Protein AF-A0AAE0FCS1-F1 (afdb_monomer_lite)

Structure (mmCIF, N/CA/C/O backbone):
data_AF-A0AAE0FCS1-F1
#
_entry.id   AF-A0AAE0FCS1-F1
#
loop_
_atom_site.group_PDB
_atom_site.id
_atom_site.type_symbol
_atom_site.label_atom_id
_atom_site.label_alt_id
_atom_site.label_comp_id
_atom_site.label_asym_id
_atom_site.label_entity_id
_atom_site.label_seq_id
_atom_site.pdbx_PDB_ins_code
_atom_site.Cartn_x
_atom_site.Cartn_y
_atom_site.Cartn_z
_atom_site.occupancy
_atom_site.B_iso_or_equiv
_atom_site.auth_seq_id
_atom_site.auth_comp_id
_atom_site.auth_asym_id
_atom_site.auth_atom_id
_atom_site.pdbx_PDB_model_num
ATOM 1 N N . MET A 1 1 ? 30.543 -9.984 -7.495 1.00 43.84 1 MET A N 1
ATOM 2 C CA . MET A 1 1 ? 30.007 -11.204 -8.148 1.00 43.84 1 MET A CA 1
ATOM 3 C C . MET A 1 1 ? 28.823 -11.833 -7.410 1.00 43.84 1 MET A C 1
ATOM 5 O O . MET A 1 1 ? 27.715 -11.672 -7.892 1.00 43.84 1 MET A O 1
ATOM 9 N N . LEU A 1 2 ? 28.987 -12.487 -6.250 1.00 41.16 2 LEU A N 1
ATOM 10 C CA . LEU A 1 2 ? 27.915 -13.294 -5.613 1.00 41.16 2 LEU A CA 1
ATOM 11 C C . LEU A 1 2 ? 26.568 -12.565 -5.382 1.00 41.16 2 LEU A C 1
ATOM 13 O O . LEU A 1 2 ? 25.503 -13.157 -5.552 1.00 41.16 2 LEU A O 1
ATOM 17 N N . PHE A 1 3 ? 26.593 -11.266 -5.064 1.00 46.19 3 PHE A N 1
ATOM 18 C CA . PHE A 1 3 ? 25.378 -10.446 -4.924 1.00 46.19 3 PHE A CA 1
ATOM 19 C C . PHE A 1 3 ? 24.557 -10.342 -6.227 1.00 46.19 3 PHE A C 1
ATOM 21 O O . PHE A 1 3 ? 23.330 -10.352 -6.178 1.00 46.19 3 PHE A O 1
ATOM 28 N N . TRP A 1 4 ? 25.223 -10.311 -7.385 1.00 54.75 4 TRP A N 1
ATOM 29 C CA . TRP A 1 4 ? 24.582 -10.277 -8.704 1.00 54.75 4 TRP A CA 1
ATOM 30 C C . TRP A 1 4 ? 23.942 -11.623 -9.050 1.00 54.75 4 TRP A C 1
ATOM 32 O O . TRP A 1 4 ? 22.770 -11.676 -9.424 1.00 54.75 4 TRP A O 1
ATOM 42 N N . VAL A 1 5 ? 24.668 -12.721 -8.809 1.00 54.22 5 VAL A N 1
ATOM 43 C CA . VAL A 1 5 ? 24.181 -14.091 -9.042 1.00 54.22 5 VAL A CA 1
ATOM 44 C C . VAL A 1 5 ? 22.865 -14.347 -8.291 1.00 54.22 5 VAL A C 1
ATOM 46 O O . VAL A 1 5 ? 21.923 -14.887 -8.870 1.00 54.22 5 VAL A O 1
ATOM 49 N N . SER A 1 6 ? 22.729 -13.896 -7.037 1.00 49.88 6 SER A N 1
ATOM 50 C CA . SER A 1 6 ? 21.498 -14.129 -6.256 1.00 49.88 6 SER A CA 1
ATOM 51 C C . SER A 1 6 ? 20.261 -13.353 -6.747 1.00 49.88 6 SER A C 1
ATOM 53 O O . SER A 1 6 ? 19.138 -13.805 -6.515 1.00 49.88 6 SER A O 1
ATOM 55 N N . ARG A 1 7 ? 20.438 -12.226 -7.457 1.00 57.53 7 ARG A N 1
ATOM 56 C CA . ARG A 1 7 ? 19.333 -11.457 -8.065 1.00 57.53 7 ARG A CA 1
ATOM 57 C C . ARG A 1 7 ? 18.873 -12.038 -9.404 1.00 57.53 7 ARG A C 1
ATOM 59 O O . ARG A 1 7 ? 17.672 -12.081 -9.658 1.00 57.53 7 ARG A O 1
ATOM 66 N N . ILE A 1 8 ? 19.806 -12.502 -10.234 1.00 55.50 8 ILE A N 1
ATOM 67 C CA . ILE A 1 8 ? 19.512 -13.024 -11.580 1.00 55.50 8 ILE A CA 1
ATOM 68 C C . ILE A 1 8 ? 18.878 -14.428 -11.495 1.00 55.50 8 ILE A C 1
ATOM 70 O O . ILE A 1 8 ? 17.934 -14.744 -12.220 1.00 55.50 8 ILE A O 1
ATOM 74 N N . THR A 1 9 ? 19.332 -15.262 -10.553 1.00 52.94 9 THR A N 1
ATOM 75 C CA . THR A 1 9 ? 19.078 -16.717 -10.558 1.00 52.94 9 THR A CA 1
ATOM 76 C C . THR A 1 9 ? 17.635 -17.192 -10.376 1.00 52.94 9 THR A C 1
ATOM 78 O O . THR A 1 9 ? 17.354 -18.338 -10.714 1.00 52.94 9 THR A O 1
ATOM 81 N N . ARG A 1 10 ? 16.706 -16.389 -9.836 1.00 59.97 10 ARG A N 1
ATOM 82 C CA . ARG A 1 10 ? 15.382 -16.921 -9.439 1.00 59.97 10 ARG A CA 1
ATOM 83 C C . ARG A 1 10 ? 14.278 -16.863 -10.496 1.00 59.97 10 ARG A C 1
ATOM 85 O O . ARG A 1 10 ? 13.330 -17.622 -10.349 1.00 59.97 10 ARG A O 1
ATOM 92 N N . ASN A 1 11 ? 14.359 -15.998 -11.514 1.00 66.06 11 ASN A N 1
ATOM 93 C CA . ASN A 1 11 ? 13.301 -15.872 -12.542 1.00 66.06 11 ASN A CA 1
ATOM 94 C C . ASN A 1 11 ? 13.774 -15.414 -13.945 1.00 66.06 11 ASN A C 1
ATOM 96 O O . ASN A 1 11 ? 12.922 -15.211 -14.813 1.00 66.06 11 ASN A O 1
ATOM 100 N N . TYR A 1 12 ? 15.079 -15.238 -14.193 1.00 76.75 12 TYR A N 1
ATOM 101 C CA . TYR A 1 12 ? 15.590 -15.004 -15.551 1.00 76.75 12 TYR A CA 1
ATOM 102 C C . TYR A 1 12 ? 15.875 -16.336 -16.240 1.00 76.75 12 TYR A C 1
ATOM 104 O O . TYR A 1 12 ? 16.896 -16.970 -16.000 1.00 76.75 12 TYR A O 1
ATOM 112 N N . TRP A 1 13 ? 14.965 -16.755 -17.109 1.00 85.56 13 TRP A N 1
ATOM 113 C CA . TRP A 1 13 ? 15.152 -17.916 -17.971 1.00 85.56 13 TRP A CA 1
ATOM 114 C C . TRP A 1 13 ? 15.774 -17.454 -19.284 1.00 85.56 13 TRP A C 1
ATOM 116 O O . TRP A 1 13 ? 15.213 -16.570 -19.925 1.00 85.56 13 TRP A O 1
ATOM 126 N N . ILE A 1 14 ? 16.927 -18.001 -19.672 1.00 92.12 14 ILE A N 1
ATOM 127 C CA . ILE A 1 14 ? 17.669 -17.535 -20.853 1.00 92.12 14 ILE A CA 1
ATOM 128 C C . ILE A 1 14 ? 17.276 -18.411 -22.060 1.00 92.12 14 ILE A C 1
ATOM 130 O O . ILE A 1 14 ? 17.482 -19.628 -22.012 1.00 92.12 14 ILE A O 1
ATOM 134 N N . PRO A 1 15 ? 16.688 -17.848 -23.134 1.00 93.81 15 PRO A N 1
ATOM 135 C CA . PRO A 1 15 ? 16.467 -18.560 -24.393 1.00 93.81 15 PRO A CA 1
ATOM 136 C C . PRO A 1 15 ? 17.808 -19.043 -24.973 1.00 93.81 15 PRO A C 1
ATOM 138 O O . PRO A 1 15 ? 18.766 -18.267 -24.923 1.00 93.81 15 PRO A O 1
ATOM 141 N N . PRO A 1 16 ? 17.912 -20.256 -25.551 1.00 93.69 16 PRO A N 1
ATOM 142 C CA . PRO A 1 16 ? 19.154 -20.728 -26.164 1.00 93.69 16 PRO A CA 1
ATOM 143 C C . PRO A 1 16 ? 19.701 -19.716 -27.168 1.00 93.69 16 PRO A C 1
ATOM 145 O O . PRO A 1 16 ? 18.946 -19.228 -28.007 1.00 93.69 16 PRO A O 1
ATOM 148 N N . TYR A 1 17 ? 20.998 -19.404 -27.102 1.00 93.81 17 TYR A N 1
ATOM 149 C CA . TYR A 1 17 ? 21.592 -18.390 -27.978 1.00 93.81 17 TYR A CA 1
ATOM 150 C C . TYR A 1 17 ? 21.371 -18.707 -29.463 1.00 93.81 17 TYR A C 1
ATOM 152 O O . TYR A 1 17 ? 20.957 -17.826 -30.203 1.00 93.81 17 TYR A O 1
ATOM 160 N N . SER A 1 18 ? 21.454 -19.980 -29.863 1.00 94.75 18 SER A N 1
ATOM 161 C CA . SER A 1 18 ? 21.112 -20.435 -31.218 1.00 94.75 18 SER A CA 1
ATOM 162 C C . SER A 1 18 ? 19.665 -20.125 -31.635 1.00 94.75 18 SER A C 1
ATOM 164 O O . SER A 1 18 ? 19.427 -19.690 -32.760 1.00 94.75 18 SER A O 1
ATOM 166 N N . ASP A 1 19 ? 18.689 -20.286 -30.736 1.00 95.19 19 ASP A N 1
ATOM 167 C CA . ASP A 1 19 ? 17.288 -19.927 -30.997 1.00 95.19 19 ASP A CA 1
ATOM 168 C C . ASP A 1 19 ? 17.116 -18.403 -31.113 1.00 95.19 19 ASP A C 1
ATOM 170 O O . ASP A 1 19 ? 16.343 -17.919 -31.946 1.00 95.19 19 ASP A O 1
ATOM 174 N N . GLN A 1 20 ? 17.858 -17.635 -30.306 1.00 96.31 20 GLN A N 1
ATOM 175 C CA . GLN A 1 20 ? 17.899 -16.176 -30.412 1.00 96.31 20 GLN A CA 1
ATOM 176 C C . GLN A 1 20 ? 18.546 -15.718 -31.724 1.00 96.31 20 GLN A C 1
ATOM 178 O O . GLN A 1 20 ? 18.023 -14.808 -32.358 1.00 96.31 20 GLN A O 1
ATOM 183 N N . ASP A 1 21 ? 19.638 -16.347 -32.158 1.00 96.88 21 ASP A N 1
ATOM 184 C CA . ASP A 1 21 ? 20.362 -16.018 -33.391 1.00 96.88 21 ASP A CA 1
ATOM 185 C C . ASP A 1 21 ? 19.507 -16.286 -34.631 1.00 96.88 21 ASP A C 1
ATOM 187 O O . ASP A 1 21 ? 19.463 -15.467 -35.552 1.00 96.88 21 ASP A O 1
ATOM 191 N N . VAL A 1 22 ? 18.742 -17.384 -34.631 1.00 96.62 22 VAL A N 1
ATOM 192 C CA . VAL A 1 22 ? 17.739 -17.656 -35.669 1.00 96.62 22 VAL A CA 1
ATOM 193 C C . VAL A 1 22 ? 16.681 -16.549 -35.702 1.00 96.62 22 VAL A C 1
ATOM 195 O O . VAL A 1 22 ? 16.380 -16.036 -36.781 1.00 96.62 22 VAL A O 1
ATOM 198 N N . LEU A 1 23 ? 16.145 -16.129 -34.549 1.00 96.75 23 LEU A N 1
ATOM 199 C CA . LEU A 1 23 ? 15.170 -15.031 -34.481 1.00 96.75 23 LEU A CA 1
ATOM 200 C C . LEU A 1 23 ? 15.768 -13.690 -34.935 1.00 96.75 23 LEU A C 1
ATOM 202 O O . LEU A 1 23 ? 15.132 -12.983 -35.717 1.00 96.75 23 LEU A O 1
ATOM 206 N N . ARG A 1 24 ? 16.992 -13.362 -34.505 1.00 97.12 24 ARG A N 1
ATOM 207 C CA . ARG A 1 24 ? 17.739 -12.159 -34.908 1.00 97.12 24 ARG A CA 1
ATOM 208 C C . ARG A 1 24 ? 17.966 -12.133 -36.418 1.00 97.12 24 ARG A C 1
ATOM 210 O O . ARG A 1 24 ? 17.598 -11.152 -37.060 1.00 97.12 24 ARG A O 1
ATOM 217 N N . SER A 1 25 ? 18.460 -13.233 -36.990 1.00 96.81 25 SER A N 1
ATOM 218 C CA . SER A 1 25 ? 18.687 -13.398 -38.432 1.00 96.81 25 SER A CA 1
ATOM 219 C C . SER A 1 25 ? 17.398 -13.290 -39.251 1.00 96.81 25 SER A C 1
ATOM 221 O O . SER A 1 25 ? 17.378 -12.604 -40.267 1.00 96.81 25 SER A O 1
ATOM 223 N N . VAL A 1 26 ? 16.316 -13.957 -38.833 1.00 96.12 26 VAL A N 1
ATOM 224 C CA . VAL A 1 26 ? 15.062 -14.004 -39.608 1.00 96.12 26 VAL A CA 1
ATOM 225 C C . VAL A 1 26 ? 14.263 -12.702 -39.514 1.00 96.12 26 VAL A C 1
ATOM 227 O O . VAL A 1 26 ? 13.660 -12.269 -40.495 1.00 96.12 26 VAL A O 1
ATOM 230 N N . LEU A 1 27 ? 14.221 -12.078 -38.337 1.00 96.12 27 LEU A N 1
ATOM 231 C CA . LEU A 1 27 ? 13.401 -10.889 -38.086 1.00 96.12 27 LEU A CA 1
ATOM 232 C C . LEU A 1 27 ? 14.194 -9.579 -38.202 1.00 96.12 27 LEU A C 1
ATOM 234 O O . LEU A 1 27 ? 13.600 -8.508 -38.046 1.00 96.12 27 LEU A O 1
ATOM 238 N N . ASN A 1 28 ? 15.491 -9.664 -38.515 1.00 97.12 28 ASN A N 1
ATOM 239 C CA . ASN A 1 28 ? 16.451 -8.562 -38.565 1.00 97.12 28 ASN A CA 1
ATOM 240 C C . ASN A 1 28 ? 16.496 -7.758 -37.251 1.00 97.12 28 ASN A C 1
ATOM 242 O O . ASN A 1 28 ? 16.243 -6.554 -37.252 1.00 97.12 28 ASN A O 1
ATOM 246 N N . LEU A 1 29 ? 16.747 -8.444 -36.128 1.00 97.69 29 LEU A N 1
ATOM 247 C CA . LEU A 1 29 ? 16.840 -7.844 -34.786 1.00 97.69 29 LEU A CA 1
ATOM 248 C C . LEU A 1 29 ? 18.307 -7.650 -34.393 1.00 97.69 29 LEU A C 1
ATOM 250 O O . LEU A 1 29 ? 19.072 -8.613 -34.355 1.00 97.69 29 LEU A O 1
ATOM 254 N N . THR A 1 30 ? 18.674 -6.420 -34.052 1.00 97.56 30 THR A N 1
ATOM 255 C CA . THR A 1 30 ? 20.029 -6.022 -33.660 1.00 97.56 30 THR A CA 1
ATOM 256 C C . THR A 1 30 ? 20.211 -6.036 -32.145 1.00 97.56 30 THR A C 1
ATOM 258 O O . THR A 1 30 ? 21.237 -6.494 -31.651 1.00 97.56 30 THR A O 1
ATOM 261 N N . ASP A 1 31 ? 19.196 -5.635 -31.382 1.00 97.19 31 ASP A N 1
ATOM 262 C CA . ASP A 1 31 ? 19.368 -5.239 -29.978 1.00 97.19 31 ASP A CA 1
ATOM 263 C C . ASP A 1 31 ? 18.685 -6.216 -29.006 1.00 97.19 31 ASP A C 1
ATOM 265 O O . ASP A 1 31 ? 17.778 -6.961 -29.381 1.00 97.19 31 ASP A O 1
ATOM 269 N N . GLU A 1 32 ? 19.082 -6.209 -27.733 1.00 96.56 32 GLU A N 1
ATOM 270 C CA . GLU A 1 32 ? 18.415 -6.954 -26.657 1.00 96.56 32 GLU A CA 1
ATOM 271 C C . GLU A 1 32 ? 17.757 -6.013 -25.644 1.00 96.56 32 GLU A C 1
ATOM 273 O O . GLU A 1 32 ? 18.430 -5.329 -24.886 1.00 96.56 32 GLU A O 1
ATOM 278 N N . MET A 1 33 ? 16.427 -5.952 -25.610 1.00 96.94 33 MET A N 1
ATOM 279 C CA . MET A 1 33 ? 15.693 -4.973 -24.795 1.00 96.94 33 MET A CA 1
ATOM 280 C C . MET A 1 33 ? 15.726 -5.286 -23.293 1.00 96.94 33 MET A C 1
ATOM 282 O O . MET A 1 33 ? 15.512 -4.397 -22.476 1.00 96.94 33 MET A O 1
ATOM 286 N N . LEU A 1 34 ? 15.913 -6.552 -22.917 1.00 94.81 34 LEU A N 1
ATOM 287 C CA . LEU A 1 34 ? 15.826 -7.022 -21.529 1.00 94.81 34 LEU A CA 1
ATOM 288 C C . LEU A 1 34 ? 16.952 -8.017 -21.234 1.00 94.81 34 LEU A C 1
ATOM 290 O O . LEU A 1 34 ? 16.704 -9.162 -20.856 1.00 94.81 34 LEU A O 1
ATOM 294 N N . GLY A 1 35 ? 18.180 -7.554 -21.451 1.00 92.06 35 GLY A N 1
ATOM 295 C CA . GLY A 1 35 ? 19.408 -8.272 -21.137 1.00 92.06 35 GLY A CA 1
ATOM 296 C C . GLY A 1 35 ? 20.053 -7.782 -19.838 1.00 92.06 35 GLY A C 1
ATOM 297 O O . GLY A 1 35 ? 19.622 -6.821 -19.205 1.00 92.06 35 GLY A O 1
ATOM 298 N N . THR A 1 36 ? 21.125 -8.461 -19.464 1.00 90.44 36 THR A N 1
ATOM 299 C CA . THR A 1 36 ? 22.085 -8.116 -18.411 1.00 90.44 36 THR A CA 1
ATOM 300 C C . THR A 1 36 ? 23.481 -8.496 -18.928 1.00 90.44 36 THR A C 1
ATOM 302 O O . THR A 1 36 ? 23.576 -9.340 -19.828 1.00 90.44 36 THR A O 1
ATOM 305 N N . PRO A 1 37 ? 24.575 -7.994 -18.328 1.00 89.12 37 PRO A N 1
ATOM 306 C CA . PRO A 1 37 ? 25.941 -8.368 -18.716 1.00 89.12 37 PRO A CA 1
ATOM 307 C C . PRO A 1 37 ? 26.221 -9.879 -18.642 1.00 89.12 37 PRO A C 1
ATOM 309 O O . PRO A 1 37 ? 27.177 -10.362 -19.236 1.00 89.12 37 PRO A O 1
ATOM 312 N N . PHE A 1 38 ? 25.387 -10.626 -17.909 1.00 86.50 38 PHE A N 1
ATOM 313 C CA . PHE A 1 38 ? 25.510 -12.065 -17.676 1.00 86.50 38 PHE A CA 1
ATOM 314 C C . PHE A 1 38 ? 24.488 -12.909 -18.447 1.00 86.50 38 PHE A C 1
ATOM 316 O O . PHE A 1 38 ? 24.373 -14.097 -18.172 1.00 86.50 38 PHE A O 1
ATOM 323 N N . ASN A 1 39 ? 23.682 -12.336 -19.344 1.00 87.94 39 ASN A N 1
ATOM 324 C CA . ASN A 1 39 ? 22.779 -13.137 -20.181 1.00 87.94 39 ASN A CA 1
ATOM 325 C C . ASN A 1 39 ? 22.477 -12.559 -21.567 1.00 87.94 39 ASN A C 1
ATOM 327 O O . ASN A 1 39 ? 21.789 -13.239 -22.328 1.00 87.94 39 ASN A O 1
ATOM 331 N N . MET A 1 40 ? 23.004 -11.377 -21.908 1.00 91.31 40 MET A N 1
ATOM 332 C CA . MET A 1 40 ? 22.934 -10.853 -23.270 1.00 91.31 40 MET A CA 1
ATOM 333 C C . MET A 1 40 ? 23.479 -11.873 -24.277 1.00 91.31 40 MET A C 1
ATOM 335 O O . MET A 1 40 ? 24.449 -12.587 -24.004 1.00 91.31 40 MET A O 1
ATOM 339 N N . ASN A 1 41 ? 22.875 -11.930 -25.458 1.00 92.75 41 ASN A N 1
ATOM 340 C CA . ASN A 1 41 ? 23.479 -12.610 -26.592 1.00 92.75 41 ASN A CA 1
ATOM 341 C C . ASN A 1 41 ? 24.666 -11.778 -27.112 1.00 92.75 41 ASN A C 1
ATOM 343 O O . ASN A 1 41 ? 24.511 -10.592 -27.392 1.00 92.75 41 ASN A O 1
ATOM 347 N N . VAL A 1 42 ? 25.836 -12.400 -27.281 1.00 91.69 42 VAL A N 1
ATOM 348 C CA . VAL A 1 42 ? 27.054 -11.746 -27.805 1.00 91.69 42 VAL A CA 1
ATOM 349 C C . VAL A 1 42 ? 26.903 -11.214 -29.237 1.00 91.69 42 VAL A C 1
ATOM 351 O O . VAL A 1 42 ? 27.640 -10.320 -29.633 1.00 91.69 42 VAL A O 1
ATOM 354 N N . ASN A 1 43 ? 25.919 -11.714 -29.991 1.00 93.75 43 ASN A N 1
ATOM 355 C CA . ASN A 1 43 ? 25.550 -11.229 -31.323 1.00 93.75 43 ASN A CA 1
ATOM 356 C C . ASN A 1 43 ? 24.581 -10.026 -31.282 1.00 93.75 43 ASN A C 1
ATOM 358 O O . ASN A 1 43 ? 24.088 -9.591 -32.325 1.00 93.75 43 ASN A O 1
ATOM 362 N N . ALA A 1 44 ? 24.249 -9.501 -30.097 1.00 95.12 44 ALA A N 1
ATOM 363 C CA . ALA A 1 44 ? 23.489 -8.264 -29.954 1.00 95.12 44 ALA A CA 1
ATOM 364 C C . ALA A 1 44 ? 24.399 -7.042 -30.156 1.00 95.12 44 ALA A C 1
ATOM 366 O O . ALA A 1 44 ? 25.428 -6.916 -29.500 1.00 95.12 44 ALA A O 1
ATOM 367 N N . ALA A 1 45 ? 23.986 -6.099 -31.007 1.00 94.69 45 ALA A N 1
ATOM 368 C CA . ALA A 1 45 ? 24.710 -4.842 -31.215 1.00 94.69 45 ALA A CA 1
ATOM 369 C C . ALA A 1 45 ? 24.677 -3.933 -29.970 1.00 94.69 45 ALA A C 1
ATOM 371 O O . ALA A 1 45 ? 25.616 -3.187 -29.707 1.00 94.69 45 ALA A O 1
ATOM 372 N N . ALA A 1 46 ? 23.588 -4.011 -29.203 1.00 95.12 46 ALA A N 1
ATOM 373 C CA . ALA A 1 46 ? 23.418 -3.364 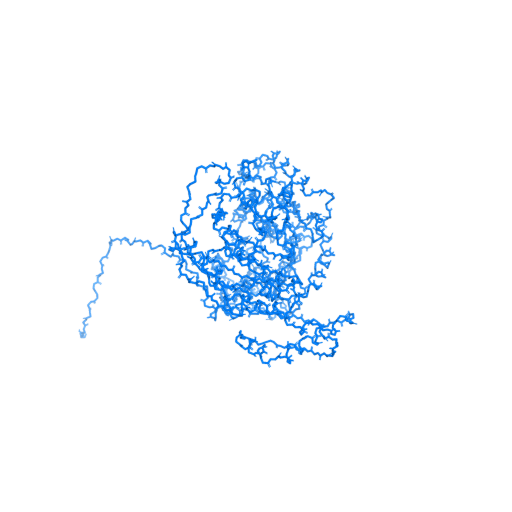-27.911 1.00 95.12 46 ALA A CA 1
ATOM 374 C C . ALA A 1 46 ? 22.467 -4.188 -27.034 1.00 95.12 46 ALA A C 1
ATOM 376 O O . ALA A 1 46 ? 21.603 -4.909 -27.543 1.00 95.12 46 ALA A O 1
ATOM 377 N N . PHE A 1 47 ? 22.567 -4.027 -25.714 1.00 95.19 47 PHE A N 1
ATOM 378 C CA . PHE A 1 47 ? 21.557 -4.512 -24.775 1.00 95.19 47 PHE A CA 1
ATOM 379 C C . PHE A 1 47 ? 21.061 -3.395 -23.856 1.00 95.19 47 PHE A C 1
ATOM 381 O O . PHE A 1 47 ? 21.742 -2.387 -23.644 1.00 95.19 47 PHE A O 1
ATOM 388 N N . PHE A 1 48 ? 19.872 -3.602 -23.299 1.00 95.19 48 PHE A N 1
ATOM 389 C CA . PHE A 1 48 ? 19.200 -2.726 -22.353 1.00 95.19 48 PHE A CA 1
ATOM 390 C C . PHE A 1 48 ? 18.811 -3.509 -21.101 1.00 95.19 48 PHE A C 1
ATOM 392 O O . PHE A 1 48 ? 18.379 -4.661 -21.186 1.00 95.19 48 PHE A O 1
ATOM 399 N N . THR A 1 49 ? 18.926 -2.858 -19.948 1.00 91.94 49 THR A N 1
ATOM 400 C CA . THR A 1 49 ? 18.751 -3.466 -18.621 1.00 91.94 49 THR A CA 1
ATOM 401 C C . THR A 1 49 ? 17.941 -2.566 -17.682 1.00 91.94 49 THR A C 1
ATOM 403 O O . THR A 1 49 ? 18.088 -1.339 -17.699 1.00 91.94 49 THR A O 1
ATOM 406 N N . PRO A 1 50 ? 17.090 -3.135 -16.805 1.00 83.69 50 PRO A N 1
ATOM 407 C CA . PRO A 1 50 ? 16.385 -2.373 -15.779 1.00 83.69 50 PRO A CA 1
ATOM 408 C C . PRO A 1 50 ? 17.277 -1.956 -14.591 1.00 83.69 50 PRO A C 1
ATOM 410 O O . PRO A 1 50 ? 16.756 -1.358 -13.651 1.00 83.69 50 PRO A O 1
ATOM 413 N N . TYR A 1 51 ? 18.575 -2.287 -14.587 1.00 85.12 51 TYR A N 1
ATOM 414 C CA . TYR A 1 51 ? 19.499 -2.023 -13.477 1.00 85.12 51 TYR A CA 1
ATOM 415 C C . TYR A 1 51 ? 20.484 -0.886 -13.826 1.00 85.12 51 TYR A C 1
ATOM 417 O O . TYR A 1 51 ? 21.367 -1.084 -14.660 1.00 85.12 51 TYR A O 1
ATOM 425 N N . PRO A 1 52 ? 20.376 0.312 -13.214 1.00 85.88 52 PRO A N 1
ATOM 426 C CA . PRO A 1 52 ? 21.291 1.432 -13.467 1.00 85.88 52 PRO A CA 1
ATOM 427 C C . PRO A 1 52 ? 22.774 1.117 -13.242 1.00 85.88 52 PRO A C 1
ATOM 429 O O . PRO A 1 52 ? 23.637 1.751 -13.850 1.00 85.88 52 PRO A O 1
ATOM 432 N N . GLU A 1 53 ? 23.071 0.143 -12.384 1.00 84.38 53 GLU A N 1
ATOM 433 C CA . GLU A 1 53 ? 24.422 -0.301 -12.047 1.00 84.38 53 GLU A CA 1
ATOM 434 C C . GLU A 1 53 ? 25.140 -0.984 -13.225 1.00 84.38 53 GLU A C 1
ATOM 436 O O . GLU A 1 53 ? 26.366 -0.930 -13.303 1.00 84.38 53 GLU A O 1
ATOM 441 N N . ASP A 1 54 ? 24.397 -1.563 -14.174 1.00 86.94 54 ASP A N 1
ATOM 442 C CA . ASP A 1 54 ? 24.963 -2.212 -15.363 1.00 86.94 54 ASP A CA 1
ATOM 443 C C . ASP A 1 54 ? 25.548 -1.208 -16.379 1.00 86.94 54 ASP A C 1
ATOM 445 O O . ASP A 1 54 ? 26.227 -1.623 -17.318 1.00 86.94 54 ASP A O 1
ATOM 449 N N . ARG A 1 55 ? 25.339 0.112 -16.210 1.00 88.25 55 ARG A N 1
ATOM 450 C CA . ARG A 1 55 ? 25.824 1.165 -17.134 1.00 88.25 55 ARG A CA 1
ATOM 451 C C . ARG A 1 55 ? 27.312 1.029 -17.478 1.00 88.25 55 ARG A C 1
ATOM 453 O O . ARG A 1 55 ? 27.715 1.371 -18.586 1.00 88.25 55 ARG A O 1
ATOM 460 N N . VAL A 1 56 ? 28.116 0.515 -16.545 1.00 87.12 56 VAL A N 1
ATOM 461 C CA . VAL A 1 56 ? 29.562 0.287 -16.718 1.00 87.12 56 VAL A CA 1
ATOM 462 C C . VAL A 1 56 ? 29.907 -0.698 -17.845 1.00 87.12 56 VAL A C 1
ATOM 464 O O . VAL A 1 56 ? 31.037 -0.696 -18.316 1.00 87.12 56 VAL A O 1
ATOM 467 N N . PHE A 1 57 ? 28.941 -1.494 -18.313 1.00 84.12 57 PHE A N 1
ATOM 468 C CA . PHE A 1 57 ? 29.083 -2.444 -19.422 1.00 84.12 57 PHE A CA 1
ATOM 469 C C . PHE A 1 57 ? 28.587 -1.888 -20.776 1.00 84.12 57 PHE A C 1
ATOM 471 O O . PHE A 1 57 ? 28.331 -2.656 -21.698 1.00 84.12 57 PHE A O 1
ATOM 478 N N . GLY A 1 58 ? 28.410 -0.565 -20.908 1.00 78.25 58 GLY A N 1
ATOM 479 C CA . GLY A 1 58 ? 28.040 0.091 -22.178 1.00 78.25 58 GLY A CA 1
ATOM 480 C C . GLY A 1 58 ? 26.559 -0.022 -22.577 1.00 78.25 58 GLY A C 1
ATOM 481 O O . GLY A 1 58 ? 26.184 0.323 -23.693 1.00 78.25 58 GLY A O 1
ATOM 482 N N . THR A 1 59 ? 25.711 -0.500 -21.670 1.00 81.88 59 THR A N 1
ATOM 483 C CA . THR A 1 59 ? 24.273 -0.734 -21.883 1.00 81.88 59 THR A CA 1
ATOM 484 C C . THR A 1 59 ? 23.407 0.522 -21.757 1.00 81.88 59 THR A C 1
ATOM 486 O O . THR A 1 59 ? 23.702 1.440 -20.983 1.00 81.88 59 THR A O 1
ATOM 489 N N . GLY A 1 60 ? 22.263 0.520 -22.446 1.00 83.94 60 GLY A N 1
ATOM 490 C CA . GLY A 1 60 ? 21.156 1.413 -22.112 1.00 83.94 60 GLY A CA 1
ATOM 491 C C . GLY A 1 60 ? 20.504 0.993 -20.789 1.00 83.94 60 GLY A C 1
ATOM 492 O O . GLY A 1 60 ? 19.940 -0.094 -20.683 1.00 83.94 60 GLY A O 1
ATOM 493 N N . VAL A 1 61 ? 20.557 1.855 -19.775 1.00 84.25 61 VAL A N 1
ATOM 494 C CA . VAL A 1 61 ? 19.965 1.573 -18.456 1.00 84.25 61 VAL A CA 1
ATOM 495 C C . VAL A 1 61 ? 18.558 2.133 -18.299 1.00 84.25 61 VAL A C 1
ATOM 497 O O . VAL A 1 61 ? 18.197 3.104 -18.953 1.00 84.25 61 VAL A O 1
ATOM 500 N N . ASP A 1 62 ? 17.797 1.525 -17.389 1.00 82.94 62 ASP A N 1
ATOM 501 C CA . ASP A 1 62 ? 16.356 1.724 -17.228 1.00 82.94 62 ASP A CA 1
ATOM 502 C C . ASP A 1 62 ? 15.617 1.544 -18.558 1.00 82.94 62 ASP A C 1
ATOM 504 O O . ASP A 1 62 ? 15.083 2.477 -19.161 1.00 82.94 62 ASP A O 1
ATOM 508 N N . THR A 1 63 ? 15.580 0.287 -19.010 1.00 89.44 63 THR A N 1
ATOM 509 C CA . THR A 1 63 ? 14.860 -0.154 -20.209 1.00 89.44 63 THR A CA 1
ATOM 510 C C . THR A 1 63 ? 13.488 0.520 -20.399 1.00 89.44 63 THR A C 1
ATOM 512 O O . THR A 1 63 ? 13.081 0.762 -21.536 1.00 89.44 63 THR A O 1
ATOM 515 N N . TYR A 1 64 ? 12.745 0.786 -19.318 1.00 92.62 64 TYR A N 1
ATOM 516 C CA . TYR A 1 64 ? 11.377 1.307 -19.381 1.00 92.62 64 TYR A CA 1
ATOM 517 C C . TYR A 1 64 ? 11.291 2.841 -19.338 1.00 92.62 64 TYR A C 1
ATOM 519 O O . TYR A 1 64 ? 10.229 3.383 -19.643 1.00 92.62 64 TYR A O 1
ATOM 527 N N . ALA A 1 65 ? 12.377 3.552 -19.024 1.00 87.69 65 ALA A N 1
ATOM 528 C CA . ALA A 1 65 ? 12.444 5.012 -19.136 1.00 87.69 65 ALA A CA 1
ATOM 529 C C . ALA A 1 65 ? 12.623 5.503 -20.586 1.00 87.69 65 ALA A C 1
ATOM 531 O O . ALA A 1 65 ? 12.359 6.669 -20.884 1.00 87.69 65 ALA A O 1
ATOM 532 N N . HIS A 1 66 ? 13.053 4.626 -21.500 1.00 88.88 66 HIS A N 1
ATOM 533 C CA . HIS A 1 66 ? 13.400 4.982 -22.876 1.00 88.88 66 HIS A CA 1
ATOM 534 C C . HIS A 1 66 ? 12.518 4.273 -23.909 1.00 88.88 66 HIS A C 1
ATOM 536 O O . HIS A 1 66 ? 12.211 3.088 -23.789 1.00 88.88 66 HIS A O 1
ATOM 542 N N . TRP A 1 67 ? 12.127 4.989 -24.968 1.00 95.31 67 TRP A N 1
ATOM 543 C CA . TRP A 1 67 ? 11.395 4.394 -26.087 1.00 95.31 67 TRP A CA 1
ATOM 544 C C . TRP A 1 67 ? 12.294 3.460 -26.904 1.00 95.31 67 TRP A C 1
ATOM 546 O O . TRP A 1 67 ? 13.387 3.845 -27.318 1.00 95.31 67 TRP A O 1
ATOM 556 N N . TRP A 1 68 ? 11.812 2.255 -27.203 1.00 96.56 68 TRP A N 1
ATOM 557 C CA . TRP A 1 68 ? 12.545 1.261 -27.992 1.00 96.56 68 TRP A CA 1
ATOM 558 C C . TRP A 1 68 ? 12.419 1.554 -29.493 1.00 96.56 68 TRP A C 1
ATOM 560 O O . TRP A 1 68 ? 11.691 0.873 -30.211 1.00 96.56 68 TRP A O 1
ATOM 570 N N . PHE A 1 69 ? 13.095 2.593 -29.983 1.00 96.50 69 PHE A N 1
ATOM 571 C CA . PHE A 1 69 ? 13.086 2.999 -31.399 1.00 96.50 69 PHE A CA 1
ATOM 572 C C . PHE A 1 69 ? 14.069 2.181 -32.258 1.00 96.50 69 PHE A C 1
ATOM 574 O O . PHE A 1 69 ? 14.886 2.739 -32.985 1.00 96.50 69 PHE A O 1
ATOM 581 N N . THR A 1 70 ? 13.998 0.852 -32.159 1.00 96.81 70 THR A N 1
ATOM 582 C CA . THR A 1 70 ? 15.006 -0.069 -32.711 1.00 96.81 70 THR A CA 1
ATOM 583 C C . THR A 1 70 ? 14.403 -1.404 -33.185 1.00 96.81 70 THR A C 1
ATOM 585 O O . THR A 1 70 ? 13.179 -1.580 -33.212 1.00 96.81 70 THR A O 1
ATOM 588 N N . MET A 1 71 ? 15.262 -2.335 -33.598 1.00 98.00 71 MET A N 1
ATOM 589 C CA . MET A 1 71 ? 14.947 -3.709 -33.979 1.00 98.00 71 MET A CA 1
ATOM 590 C C . MET A 1 71 ? 15.422 -4.656 -32.859 1.00 98.00 71 MET A C 1
ATOM 592 O O . MET A 1 71 ? 16.588 -5.032 -32.815 1.00 98.00 71 MET A O 1
ATOM 596 N N . GLY A 1 72 ? 14.547 -5.008 -31.916 1.00 97.56 72 GLY A N 1
ATOM 597 C CA . GLY A 1 72 ? 14.934 -5.629 -30.642 1.00 97.56 72 GLY A CA 1
ATOM 598 C C . GLY A 1 72 ? 14.348 -7.017 -30.368 1.00 97.56 72 GLY A C 1
ATOM 599 O O . GLY A 1 72 ? 13.239 -7.338 -30.794 1.00 97.56 72 GLY A O 1
ATOM 600 N N . LEU A 1 73 ? 15.062 -7.816 -29.576 1.00 98.00 73 LEU A N 1
ATOM 601 C CA . LEU A 1 73 ? 14.553 -9.018 -28.910 1.00 98.00 73 LEU A CA 1
ATOM 602 C C . LEU A 1 73 ? 14.344 -8.733 -27.414 1.00 98.00 73 LEU A C 1
ATOM 604 O O . LEU A 1 73 ? 15.214 -8.158 -26.767 1.00 98.00 73 LEU A O 1
ATOM 608 N N . ALA A 1 74 ? 13.207 -9.128 -26.846 1.00 97.44 74 ALA A N 1
ATOM 609 C CA . ALA A 1 74 ? 12.875 -8.935 -25.436 1.00 97.44 74 ALA A CA 1
ATOM 610 C C . ALA A 1 74 ? 12.488 -10.266 -24.775 1.00 97.44 74 ALA A C 1
ATOM 612 O O . ALA A 1 74 ? 11.602 -10.973 -25.252 1.00 97.44 74 ALA A O 1
ATOM 613 N N . ASN A 1 75 ? 13.102 -10.581 -23.638 1.00 96.62 75 ASN A N 1
ATOM 614 C CA . ASN A 1 75 ? 12.770 -11.750 -22.826 1.00 96.62 75 ASN A CA 1
ATOM 615 C C . ASN A 1 75 ? 12.560 -11.304 -21.365 1.00 96.62 75 ASN A C 1
ATOM 617 O O . ASN A 1 75 ? 13.518 -11.238 -20.594 1.00 96.62 75 ASN A O 1
ATOM 621 N N . PRO A 1 76 ? 11.336 -10.894 -20.984 1.00 95.38 76 PRO A N 1
ATOM 622 C CA . PRO A 1 76 ? 11.071 -10.353 -19.656 1.00 95.38 76 PRO A CA 1
ATOM 623 C C . PRO A 1 76 ? 11.159 -11.391 -18.542 1.00 95.38 76 PRO A C 1
ATOM 625 O O . PRO A 1 76 ? 11.001 -12.584 -18.764 1.00 95.38 76 PRO A O 1
ATOM 628 N N . ILE A 1 77 ? 11.286 -10.914 -17.302 1.00 92.50 77 ILE A N 1
ATOM 629 C CA . ILE A 1 77 ? 11.081 -11.738 -16.103 1.00 92.50 77 ILE A CA 1
ATOM 630 C C . ILE A 1 77 ? 9.672 -12.349 -16.150 1.00 92.50 77 ILE A C 1
ATOM 632 O O . ILE A 1 77 ? 8.686 -11.618 -16.292 1.00 92.50 77 ILE A O 1
ATOM 636 N N . TYR A 1 78 ? 9.563 -13.668 -15.969 1.00 92.94 78 TYR A N 1
ATOM 637 C CA . TYR A 1 78 ? 8.301 -14.407 -16.102 1.00 92.94 78 TYR A CA 1
ATOM 638 C C . TYR A 1 78 ? 7.353 -14.172 -14.920 1.00 92.94 78 TYR A C 1
ATOM 640 O O . TYR A 1 78 ? 7.189 -14.983 -14.015 1.00 92.94 78 TYR A O 1
ATOM 648 N N . THR A 1 79 ? 6.700 -13.014 -14.959 1.00 92.38 79 THR A N 1
ATOM 649 C CA . THR A 1 79 ? 5.559 -12.628 -14.127 1.00 92.38 79 THR A CA 1
ATOM 650 C C . THR A 1 79 ? 4.552 -11.907 -15.018 1.00 92.38 79 THR A C 1
ATOM 652 O O . THR A 1 79 ? 4.948 -11.126 -15.885 1.00 92.38 79 THR A O 1
ATOM 655 N N . VAL A 1 80 ? 3.251 -12.118 -14.795 1.00 91.25 80 VAL A N 1
ATOM 656 C CA . VAL A 1 80 ? 2.183 -11.493 -15.604 1.00 91.25 80 VAL A CA 1
ATOM 657 C C . VAL A 1 80 ? 2.343 -9.968 -15.673 1.00 91.25 80 VAL A C 1
ATOM 659 O O . VAL A 1 80 ? 2.208 -9.381 -16.743 1.00 91.25 80 VAL A O 1
ATOM 662 N N . ALA A 1 81 ? 2.706 -9.331 -14.554 1.00 91.06 81 ALA A N 1
ATOM 663 C CA . ALA A 1 81 ? 2.913 -7.886 -14.482 1.00 91.06 81 ALA A CA 1
ATOM 664 C C . ALA A 1 81 ? 4.079 -7.394 -15.360 1.00 91.06 81 ALA A C 1
ATOM 666 O O . ALA A 1 81 ? 3.920 -6.403 -16.071 1.00 91.06 81 ALA A O 1
ATOM 667 N N . ARG A 1 82 ? 5.235 -8.078 -15.349 1.00 93.06 82 ARG A N 1
ATOM 668 C CA . ARG A 1 82 ? 6.389 -7.675 -16.173 1.00 93.06 82 ARG A CA 1
ATOM 669 C C . ARG A 1 82 ? 6.175 -7.976 -17.651 1.00 93.06 82 ARG A C 1
ATOM 671 O O . ARG A 1 82 ? 6.487 -7.114 -18.459 1.00 93.06 82 ARG A O 1
ATOM 678 N N . ILE A 1 83 ? 5.572 -9.117 -17.998 1.00 95.88 83 ILE A N 1
ATOM 679 C CA . ILE A 1 83 ? 5.212 -9.430 -19.391 1.00 95.88 83 ILE A CA 1
ATOM 680 C C . ILE A 1 83 ? 4.260 -8.356 -19.939 1.00 95.88 83 ILE A C 1
ATOM 682 O O . ILE A 1 83 ? 4.515 -7.798 -21.003 1.00 95.88 83 ILE A O 1
ATOM 686 N N . LEU A 1 84 ? 3.214 -7.984 -19.190 1.00 94.19 84 LEU A N 1
ATOM 687 C CA . LEU A 1 84 ? 2.294 -6.926 -19.614 1.00 94.19 84 LEU A CA 1
ATOM 688 C C . LEU A 1 84 ? 2.995 -5.562 -19.752 1.00 94.19 84 LEU A C 1
ATOM 690 O O . LEU A 1 84 ? 2.747 -4.857 -20.728 1.00 94.19 84 LEU A O 1
ATOM 694 N N . GLN A 1 85 ? 3.897 -5.207 -18.828 1.00 94.88 85 GLN A N 1
ATOM 695 C CA . GLN A 1 85 ? 4.703 -3.983 -18.922 1.00 94.88 85 GLN A CA 1
ATOM 696 C C . GLN A 1 85 ? 5.557 -3.965 -20.203 1.00 94.88 85 GLN A C 1
ATOM 698 O O . GLN A 1 85 ? 5.544 -2.974 -20.929 1.00 94.88 85 GLN A O 1
ATOM 703 N N . THR A 1 86 ? 6.246 -5.068 -20.517 1.00 96.31 86 THR A N 1
ATOM 704 C CA . THR A 1 86 ? 7.019 -5.256 -21.758 1.00 96.31 86 THR A CA 1
ATOM 705 C C . THR A 1 86 ? 6.161 -5.063 -23.004 1.00 96.31 86 THR A C 1
ATOM 707 O O . THR A 1 86 ? 6.549 -4.307 -23.890 1.00 96.31 86 THR A O 1
ATOM 710 N N . LEU A 1 87 ? 4.985 -5.697 -23.069 1.00 96.75 87 LEU A N 1
ATOM 711 C CA . LEU A 1 87 ? 4.095 -5.600 -24.231 1.00 96.75 87 LEU A CA 1
ATOM 712 C C . LEU A 1 87 ? 3.562 -4.175 -24.427 1.00 96.75 87 LEU A C 1
ATOM 714 O O . LEU A 1 87 ? 3.634 -3.643 -25.533 1.00 96.75 87 LEU A O 1
ATOM 718 N N . VAL A 1 88 ? 3.083 -3.527 -23.359 1.00 94.88 88 VAL A N 1
ATOM 719 C CA . VAL A 1 88 ? 2.593 -2.137 -23.412 1.00 94.88 88 VAL A CA 1
ATOM 720 C C . VAL A 1 88 ? 3.705 -1.180 -23.845 1.00 94.88 88 VAL A C 1
ATOM 722 O O . VAL A 1 88 ? 3.478 -0.318 -24.698 1.00 94.88 88 VAL A O 1
ATOM 725 N N . HIS A 1 89 ? 4.915 -1.345 -23.305 1.00 96.25 89 HIS A N 1
ATOM 726 C CA . HIS A 1 89 ? 6.054 -0.488 -23.633 1.00 96.25 89 HIS A CA 1
ATOM 727 C C . HIS A 1 89 ? 6.535 -0.675 -25.075 1.00 96.25 89 HIS A C 1
ATOM 729 O O . HIS A 1 89 ? 6.773 0.311 -25.773 1.00 96.25 89 HIS A O 1
ATOM 735 N N . ALA A 1 90 ? 6.599 -1.917 -25.561 1.00 97.06 90 ALA A N 1
ATOM 736 C CA . ALA A 1 90 ? 6.943 -2.235 -26.946 1.00 97.06 90 ALA A CA 1
ATOM 737 C C . ALA A 1 90 ? 5.907 -1.687 -27.944 1.00 97.06 90 ALA A C 1
ATOM 739 O O . ALA A 1 90 ? 6.285 -1.039 -28.921 1.00 97.06 90 ALA A O 1
ATOM 740 N N . VAL A 1 91 ? 4.604 -1.883 -27.686 1.00 96.06 91 VAL A N 1
ATOM 741 C CA . VAL A 1 91 ? 3.520 -1.346 -28.535 1.00 96.06 91 VAL A CA 1
ATOM 742 C C . VAL A 1 91 ? 3.567 0.179 -28.569 1.00 96.06 91 VAL A C 1
ATOM 744 O O . VAL A 1 91 ? 3.462 0.775 -29.642 1.00 96.06 91 VAL A O 1
ATOM 747 N N . THR A 1 92 ? 3.761 0.824 -27.417 1.00 93.69 92 THR A N 1
ATOM 748 C CA . THR A 1 92 ? 3.820 2.290 -27.344 1.00 93.69 92 THR A CA 1
ATOM 749 C C . THR A 1 92 ? 5.079 2.826 -28.031 1.00 93.69 92 THR A C 1
ATOM 751 O O . THR A 1 92 ? 4.980 3.760 -28.824 1.00 93.69 92 THR A O 1
ATOM 754 N N . SER A 1 93 ? 6.235 2.181 -27.841 1.00 95.50 93 SER A N 1
ATOM 755 C CA . SER A 1 93 ? 7.479 2.508 -28.556 1.00 95.50 93 SER A CA 1
ATOM 756 C C . SER A 1 93 ? 7.301 2.411 -30.072 1.00 95.50 93 SER A C 1
ATOM 758 O O . SER A 1 93 ? 7.608 3.365 -30.782 1.00 95.50 93 SER A O 1
ATOM 760 N N . ALA A 1 94 ? 6.718 1.318 -30.574 1.00 95.38 94 ALA A N 1
ATOM 761 C CA . ALA A 1 94 ? 6.437 1.146 -31.998 1.00 95.38 94 ALA A CA 1
ATOM 762 C C . ALA A 1 94 ? 5.449 2.203 -32.535 1.00 95.38 94 ALA A C 1
ATOM 764 O O . ALA A 1 94 ? 5.674 2.747 -33.616 1.00 95.38 94 ALA A O 1
ATOM 765 N N . LYS A 1 95 ? 4.395 2.547 -31.776 1.00 92.38 95 LYS A N 1
ATOM 766 C CA . LYS A 1 95 ? 3.445 3.623 -32.129 1.00 92.38 95 LYS A CA 1
ATOM 767 C C . LYS A 1 95 ? 4.103 5.004 -32.188 1.00 92.38 95 LYS A C 1
ATOM 769 O O . LYS A 1 95 ? 3.749 5.799 -33.050 1.00 92.38 95 LYS A O 1
ATOM 774 N N . MET A 1 96 ? 5.047 5.295 -31.295 1.00 91.88 96 MET A N 1
ATOM 775 C CA . MET A 1 96 ? 5.735 6.592 -31.234 1.00 91.88 96 MET A CA 1
ATOM 776 C C . MET A 1 96 ? 6.921 6.699 -32.210 1.00 91.88 96 MET A C 1
ATOM 778 O O . MET A 1 96 ? 7.321 7.807 -32.580 1.00 91.88 96 MET A O 1
ATOM 782 N N . ALA A 1 97 ? 7.478 5.568 -32.648 1.00 94.06 97 ALA A N 1
ATOM 783 C CA . ALA A 1 97 ? 8.657 5.514 -33.501 1.00 94.06 97 ALA A CA 1
ATOM 784 C C . ALA A 1 97 ? 8.420 6.103 -34.900 1.00 94.06 97 ALA A C 1
ATOM 786 O O . ALA A 1 97 ? 7.602 5.622 -35.687 1.00 94.06 97 ALA A O 1
ATOM 787 N N . ARG A 1 98 ? 9.234 7.103 -35.261 1.00 94.06 98 ARG A N 1
ATOM 788 C CA . ARG A 1 98 ? 9.297 7.652 -36.629 1.00 94.06 98 ARG A CA 1
ATOM 789 C C . ARG A 1 98 ? 10.221 6.859 -37.559 1.00 94.06 98 ARG A C 1
ATOM 791 O O . ARG A 1 98 ? 10.177 7.080 -38.770 1.00 94.06 98 ARG A O 1
ATOM 798 N N . VAL A 1 99 ? 11.024 5.952 -37.014 1.00 95.44 99 VAL A N 1
ATOM 799 C CA . VAL A 1 99 ? 11.920 5.027 -37.726 1.00 95.44 99 VAL A CA 1
ATOM 800 C C . VAL A 1 99 ? 11.281 3.633 -37.824 1.00 95.44 99 VAL A C 1
ATOM 802 O O . VAL A 1 99 ? 10.287 3.382 -37.141 1.00 95.44 99 VAL A O 1
ATOM 805 N N . PRO A 1 100 ? 11.777 2.718 -38.677 1.00 97.25 100 PRO A N 1
ATOM 806 C CA . PRO A 1 100 ? 11.429 1.301 -38.584 1.00 97.25 100 PRO A CA 1
ATOM 807 C C . PRO A 1 100 ? 11.686 0.778 -37.165 1.00 97.25 100 PRO A C 1
ATOM 809 O O . PRO A 1 100 ? 12.797 0.891 -36.657 1.00 97.25 100 PRO A O 1
ATOM 812 N N . THR A 1 101 ? 10.655 0.232 -36.522 1.00 97.56 101 THR A N 1
ATOM 813 C CA . THR A 1 101 ? 10.753 -0.337 -35.174 1.00 97.56 101 THR A CA 1
ATOM 814 C C . THR A 1 101 ? 9.992 -1.651 -35.097 1.00 97.56 101 THR A C 1
ATOM 816 O O . THR A 1 101 ? 8.818 -1.721 -35.481 1.00 97.56 101 THR A O 1
ATOM 819 N N . ARG A 1 102 ? 10.679 -2.683 -34.601 1.00 97.50 102 ARG A N 1
ATOM 820 C CA . ARG A 1 102 ? 10.197 -4.061 -34.462 1.00 97.50 102 ARG A CA 1
ATOM 821 C C . ARG A 1 102 ? 10.762 -4.649 -33.182 1.00 97.50 102 ARG A C 1
ATOM 823 O O . ARG A 1 102 ? 11.970 -4.644 -32.996 1.00 97.50 102 ARG A O 1
ATOM 830 N N . ILE A 1 103 ? 9.904 -5.219 -32.353 1.00 98.25 103 ILE A N 1
ATOM 831 C CA . ILE A 1 103 ? 10.280 -5.907 -31.127 1.00 98.25 103 ILE A CA 1
ATOM 832 C C . ILE A 1 103 ? 9.692 -7.315 -31.176 1.00 98.25 103 ILE A C 1
ATOM 834 O O . ILE A 1 103 ? 8.477 -7.473 -31.314 1.00 98.25 103 ILE A O 1
ATOM 838 N N . ALA A 1 104 ? 10.542 -8.333 -31.070 1.00 97.94 104 ALA A N 1
ATOM 839 C CA . ALA A 1 104 ? 10.108 -9.696 -30.789 1.00 97.94 104 ALA A CA 1
ATOM 840 C C . ALA A 1 104 ? 10.135 -9.931 -29.274 1.00 97.94 104 ALA A C 1
ATOM 842 O O . ALA A 1 104 ? 11.095 -9.539 -28.612 1.00 97.94 104 ALA A O 1
ATOM 843 N N . VAL A 1 105 ? 9.103 -10.563 -28.714 1.00 98.00 105 VAL A N 1
ATOM 844 C CA . VAL A 1 105 ? 9.001 -10.858 -27.277 1.00 98.00 105 VAL A CA 1
ATOM 845 C C . VAL A 1 105 ? 8.860 -12.363 -27.074 1.00 98.00 105 VAL A C 1
ATOM 847 O O . VAL A 1 105 ? 7.925 -12.960 -27.598 1.00 98.00 105 VAL A O 1
ATOM 850 N N . ILE A 1 106 ? 9.768 -12.967 -26.307 1.00 97.44 106 ILE A N 1
ATOM 851 C CA . ILE A 1 106 ? 9.693 -14.375 -25.891 1.00 97.44 106 ILE A CA 1
ATOM 852 C C . ILE A 1 106 ? 9.082 -14.411 -24.489 1.00 97.44 106 ILE A C 1
ATOM 854 O O . ILE A 1 106 ? 9.651 -13.843 -23.555 1.00 97.44 106 ILE A O 1
ATOM 858 N N . CYS A 1 107 ? 7.926 -15.051 -24.314 1.00 96.88 107 CYS A N 1
ATOM 859 C CA . CYS A 1 107 ? 7.282 -15.149 -23.003 1.00 96.88 107 CYS A CA 1
ATOM 860 C C . CYS A 1 107 ? 6.442 -16.431 -22.835 1.00 96.88 107 CYS A C 1
ATOM 862 O O . CYS A 1 107 ? 6.062 -17.067 -23.815 1.00 96.88 107 CYS A O 1
ATOM 864 N N . PRO A 1 108 ? 6.113 -16.837 -21.596 1.00 96.62 108 PRO A N 1
ATOM 865 C CA . PRO A 1 108 ? 5.200 -17.948 -21.355 1.00 96.62 108 PRO A CA 1
ATOM 866 C C . PRO A 1 108 ? 3.797 -17.666 -21.907 1.00 96.62 108 PRO A C 1
ATOM 868 O O . PRO A 1 108 ? 3.214 -16.618 -21.618 1.00 96.62 108 PRO A O 1
ATOM 871 N N . ALA A 1 109 ? 3.201 -18.635 -22.599 1.00 96.06 109 ALA A N 1
ATOM 872 C CA . ALA A 1 109 ? 1.832 -18.587 -23.117 1.00 96.06 109 ALA A CA 1
ATOM 873 C C . ALA A 1 109 ? 0.768 -18.819 -22.015 1.00 96.06 109 ALA A C 1
ATOM 875 O O . ALA A 1 109 ? -0.205 -19.546 -22.194 1.00 96.06 109 ALA A O 1
ATOM 876 N N . TRP A 1 110 ? 0.952 -18.219 -20.832 1.00 95.69 110 TRP A N 1
ATOM 877 C CA . TRP A 1 110 ? 0.016 -18.329 -19.701 1.00 95.69 110 TRP A CA 1
ATOM 878 C C . TRP A 1 110 ? -1.325 -17.627 -19.945 1.00 95.69 110 TRP A C 1
ATOM 880 O O . TRP A 1 110 ? -2.289 -17.863 -19.220 1.00 95.69 110 TRP A O 1
ATOM 890 N N . GLN A 1 111 ? -1.363 -16.711 -20.911 1.00 94.56 111 GLN A N 1
ATOM 891 C CA . GLN A 1 111 ? -2.535 -15.941 -21.305 1.00 94.56 111 GLN A CA 1
ATOM 892 C C . GLN A 1 111 ? -2.494 -15.708 -22.812 1.00 94.56 111 GLN A C 1
ATOM 894 O O . GLN A 1 111 ? -1.444 -15.785 -23.446 1.00 94.56 111 GLN A O 1
ATOM 899 N N . ASP A 1 112 ? -3.643 -15.362 -23.378 1.00 93.75 112 ASP A N 1
ATOM 900 C CA . ASP A 1 112 ? -3.741 -14.968 -24.774 1.00 93.75 112 ASP A CA 1
ATOM 901 C C . ASP A 1 112 ? -3.272 -13.514 -24.972 1.00 93.75 112 ASP A C 1
ATOM 903 O O . ASP A 1 112 ? -4.060 -12.562 -24.964 1.00 93.75 112 ASP A O 1
ATOM 907 N N . TRP A 1 113 ? -1.954 -13.335 -25.093 1.00 93.31 113 TRP A N 1
ATOM 908 C CA . TRP A 1 113 ? -1.312 -12.020 -25.193 1.00 93.31 113 TRP A CA 1
ATOM 909 C C . TRP A 1 113 ? -1.705 -11.231 -26.452 1.00 93.31 113 TRP A C 1
ATOM 911 O O . TRP A 1 113 ? -1.641 -10.001 -26.436 1.00 93.31 113 TRP A O 1
ATOM 921 N N . THR A 1 114 ? -2.182 -11.899 -27.510 1.00 91.56 114 THR A N 1
ATOM 922 C CA . THR A 1 114 ? -2.618 -11.258 -28.768 1.00 91.56 114 THR A CA 1
ATOM 923 C C . THR A 1 114 ? -3.895 -10.430 -28.625 1.00 91.56 114 THR A C 1
ATOM 925 O O . THR A 1 114 ? -4.258 -9.690 -29.533 1.00 91.56 114 THR A O 1
ATOM 928 N N . ARG A 1 115 ? -4.568 -10.490 -27.468 1.00 87.94 115 ARG A N 1
ATOM 929 C CA . ARG A 1 115 ? -5.662 -9.565 -27.114 1.00 87.94 115 ARG A CA 1
ATOM 930 C C . ARG A 1 115 ? -5.193 -8.121 -26.926 1.00 87.94 115 ARG A C 1
ATOM 932 O O . ARG A 1 115 ? -6.026 -7.220 -26.849 1.00 87.94 115 ARG A O 1
ATOM 939 N N . GLN A 1 116 ? -3.884 -7.886 -26.806 1.00 83.25 116 GLN A N 1
ATOM 940 C CA . GLN A 1 116 ? -3.322 -6.540 -26.814 1.00 83.25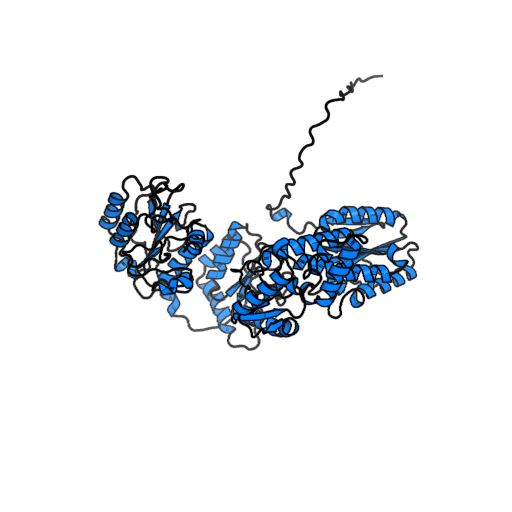 116 GLN A CA 1
ATOM 941 C C . GLN A 1 116 ? -3.187 -6.039 -28.258 1.00 83.25 116 GLN A C 1
ATOM 943 O O . GLN A 1 116 ? -2.513 -6.643 -29.088 1.00 83.25 116 GLN A O 1
ATOM 948 N N . GLU A 1 117 ? -3.822 -4.907 -28.549 1.00 85.69 117 GLU A N 1
ATOM 949 C CA . GLU A 1 117 ? -3.795 -4.260 -29.861 1.00 85.69 117 GLU A CA 1
ATOM 950 C C . GLU A 1 117 ? -2.349 -3.994 -30.328 1.00 85.69 117 GLU A C 1
ATOM 952 O O . GLU A 1 117 ? -1.592 -3.287 -29.660 1.00 85.69 117 GLU A O 1
ATOM 957 N N . GLY A 1 118 ? -1.970 -4.545 -31.485 1.00 88.38 118 GLY A N 1
ATOM 958 C CA . GLY A 1 118 ? -0.613 -4.430 -32.034 1.00 88.38 118 GLY A CA 1
ATOM 959 C C . GLY A 1 118 ? 0.377 -5.514 -31.592 1.00 88.38 118 GLY A C 1
ATOM 960 O O . GLY A 1 118 ? 1.553 -5.417 -31.945 1.00 88.38 118 GLY A O 1
ATOM 961 N N . VAL A 1 119 ? -0.076 -6.531 -30.848 1.00 94.50 119 VAL A N 1
ATOM 962 C CA . VAL A 1 119 ? 0.708 -7.722 -30.485 1.00 94.50 119 VAL A CA 1
ATOM 963 C C . VAL A 1 119 ? 0.269 -8.910 -31.340 1.00 94.50 119 VAL A C 1
ATOM 965 O O . VAL A 1 119 ? -0.846 -9.410 -31.201 1.00 94.50 119 VAL A O 1
ATOM 968 N N . PHE A 1 120 ? 1.159 -9.398 -32.202 1.00 94.12 120 PHE A N 1
ATOM 969 C CA . PHE A 1 120 ? 0.902 -10.534 -33.089 1.00 94.12 120 PHE A CA 1
ATOM 970 C C . PHE A 1 120 ? 1.652 -11.774 -32.582 1.00 94.12 120 PHE A C 1
ATOM 972 O O . PHE A 1 120 ? 2.821 -11.672 -32.225 1.00 94.12 120 PHE A O 1
ATOM 979 N N . ARG A 1 121 ? 1.029 -12.958 -32.550 1.00 94.81 121 ARG A N 1
ATOM 980 C CA . ARG A 1 121 ? 1.750 -14.216 -32.269 1.00 94.81 121 ARG A CA 1
ATOM 981 C C . ARG A 1 121 ? 2.458 -14.661 -33.548 1.00 94.81 121 ARG A C 1
ATOM 983 O O . ARG A 1 121 ? 1.792 -14.979 -34.527 1.00 94.81 121 ARG A O 1
ATOM 990 N N . LEU A 1 122 ? 3.791 -14.665 -33.532 1.00 94.12 122 LEU A N 1
ATOM 991 C CA . LEU A 1 122 ? 4.617 -15.154 -34.640 1.00 94.12 122 LEU A CA 1
ATOM 992 C C . LEU A 1 122 ? 4.658 -16.682 -34.649 1.00 94.12 122 LEU A C 1
ATOM 994 O O . LEU A 1 122 ? 4.564 -17.275 -35.712 1.00 94.12 122 LEU A O 1
ATOM 998 N N . MET A 1 123 ? 4.805 -17.308 -33.481 1.00 95.38 123 MET A N 1
ATOM 999 C CA . MET A 1 123 ? 4.684 -18.757 -33.289 1.00 95.38 123 MET A CA 1
ATOM 1000 C C . MET A 1 123 ? 4.487 -19.076 -31.807 1.00 95.38 123 MET A C 1
ATOM 1002 O O . MET A 1 123 ? 4.738 -18.228 -30.946 1.00 95.38 123 MET A O 1
ATOM 1006 N N . GLN A 1 124 ? 4.086 -20.307 -31.508 1.00 96.00 124 GLN A N 1
ATOM 1007 C CA . GLN A 1 124 ? 4.131 -20.851 -30.152 1.00 96.00 124 GLN A CA 1
ATOM 1008 C C . GLN A 1 124 ? 4.964 -22.130 -30.133 1.00 96.00 124 GLN A C 1
ATOM 1010 O O . GLN A 1 124 ? 4.873 -22.949 -31.049 1.00 96.00 124 GLN A O 1
ATOM 1015 N N . LEU A 1 125 ? 5.780 -22.287 -29.095 1.00 95.44 125 LEU A N 1
ATOM 1016 C CA . LEU A 1 125 ? 6.652 -23.432 -28.876 1.00 95.44 125 LEU A CA 1
ATOM 1017 C C . LEU A 1 125 ? 6.104 -24.285 -27.728 1.00 95.44 125 LEU A C 1
ATOM 1019 O O . LEU A 1 125 ? 5.806 -23.769 -26.653 1.00 95.44 125 LEU A O 1
ATOM 1023 N N . ALA A 1 126 ? 6.003 -25.590 -27.947 1.00 94.06 126 ALA A N 1
ATOM 1024 C CA . ALA A 1 126 ? 5.436 -26.538 -27.005 1.00 94.06 126 ALA A CA 1
ATOM 1025 C C . ALA A 1 126 ? 6.271 -26.667 -25.718 1.00 94.06 126 ALA A C 1
ATOM 1027 O O . ALA A 1 126 ? 7.512 -26.703 -25.739 1.00 94.06 126 ALA A O 1
ATOM 1028 N N . ARG A 1 127 ? 5.576 -26.852 -24.593 1.00 92.06 127 ARG A N 1
ATOM 1029 C CA . ARG A 1 127 ? 6.161 -27.218 -23.300 1.00 92.06 127 ARG A CA 1
ATOM 1030 C C . ARG A 1 127 ? 7.106 -28.412 -23.433 1.00 92.06 127 ARG A C 1
ATOM 1032 O O . ARG A 1 127 ? 6.900 -29.330 -24.227 1.00 92.06 127 ARG A O 1
ATOM 1039 N N . HIS A 1 128 ? 8.172 -28.385 -22.646 1.00 90.44 128 HIS A N 1
ATOM 1040 C CA . HIS A 1 128 ? 9.294 -29.328 -22.615 1.00 90.44 128 HIS A CA 1
ATOM 1041 C C . HIS A 1 128 ? 10.140 -29.413 -23.901 1.00 90.44 128 HIS A C 1
ATOM 1043 O O . HIS A 1 128 ? 11.253 -29.936 -23.842 1.00 90.44 128 HIS A O 1
ATOM 1049 N N . ARG A 1 129 ? 9.674 -28.872 -25.038 1.00 88.12 129 ARG A N 1
ATOM 1050 C CA . ARG A 1 129 ? 10.428 -28.806 -26.302 1.00 88.12 129 ARG A CA 1
ATOM 1051 C C . ARG A 1 129 ? 11.311 -27.563 -26.399 1.00 88.12 129 ARG A C 1
ATOM 1053 O O . ARG A 1 129 ? 12.385 -27.635 -26.992 1.00 88.12 129 ARG A O 1
ATOM 1060 N N . PHE A 1 130 ? 10.900 -26.454 -25.787 1.00 91.00 130 PHE A N 1
ATOM 1061 C CA . PHE A 1 130 ? 11.787 -25.318 -25.542 1.00 91.00 130 PHE A CA 1
ATOM 1062 C C . PHE A 1 130 ? 12.603 -25.562 -24.268 1.00 91.00 130 PHE A C 1
ATOM 1064 O O . PHE A 1 130 ? 12.024 -25.824 -23.213 1.00 91.00 130 PHE A O 1
ATOM 1071 N N . LYS A 1 131 ? 13.936 -25.510 -24.352 1.00 91.75 131 LYS A N 1
ATOM 1072 C CA . LYS A 1 131 ? 14.834 -25.672 -23.200 1.00 91.75 131 LYS A CA 1
ATOM 1073 C C . LYS A 1 131 ? 15.438 -24.323 -22.856 1.00 91.75 131 LYS A C 1
ATOM 1075 O O . LYS A 1 131 ? 16.058 -23.715 -23.715 1.00 91.75 131 LYS A O 1
ATOM 1080 N N . PHE A 1 132 ? 15.290 -23.875 -21.618 1.00 91.88 132 PHE A N 1
ATOM 1081 C CA . PHE A 1 132 ? 15.984 -22.678 -21.155 1.00 91.88 132 PHE A CA 1
ATOM 1082 C C . PHE A 1 132 ? 17.385 -23.036 -20.666 1.00 91.88 132 PHE A C 1
ATOM 1084 O O . PHE A 1 132 ? 17.561 -24.050 -19.978 1.00 91.88 132 PHE A O 1
ATOM 1091 N N . LEU A 1 133 ? 18.356 -22.181 -20.988 1.00 90.38 133 LEU A N 1
ATOM 1092 C CA . LEU A 1 133 ? 19.661 -22.187 -20.337 1.00 90.38 133 LEU A CA 1
ATOM 1093 C C . LEU A 1 133 ? 19.488 -21.679 -18.901 1.00 90.38 133 LEU A C 1
ATOM 1095 O O . LEU A 1 133 ? 18.636 -20.824 -18.617 1.00 90.38 133 LEU A O 1
ATOM 1099 N N . ALA A 1 134 ? 20.278 -22.226 -17.983 1.00 83.62 134 ALA A N 1
ATOM 1100 C CA . ALA A 1 134 ? 20.267 -21.767 -16.605 1.00 83.62 134 ALA A CA 1
ATOM 1101 C C . ALA A 1 134 ? 20.928 -20.373 -16.509 1.00 83.62 134 ALA A C 1
ATOM 1103 O O . ALA A 1 134 ? 21.849 -20.077 -17.267 1.00 83.62 134 ALA A O 1
ATOM 1104 N N . PRO A 1 135 ? 20.549 -19.529 -15.530 1.00 75.94 135 PRO A N 1
ATOM 1105 C CA . PRO A 1 135 ? 21.200 -18.236 -15.275 1.00 75.94 135 PRO A CA 1
ATOM 1106 C C . PRO A 1 135 ? 22.734 -18.295 -15.166 1.00 75.94 135 PRO A C 1
ATOM 1108 O O . PRO A 1 135 ? 23.421 -17.318 -15.430 1.00 75.94 135 PRO A O 1
ATOM 1111 N N . GLN A 1 136 ? 23.260 -19.443 -14.738 1.00 77.00 136 GLN A N 1
ATOM 1112 C CA . GLN A 1 136 ? 24.683 -19.714 -14.539 1.00 77.00 136 GLN A CA 1
ATOM 1113 C C . GLN A 1 136 ? 25.410 -20.238 -15.792 1.00 77.00 136 GLN A C 1
ATOM 1115 O O . GLN A 1 136 ? 26.638 -20.287 -15.785 1.00 77.00 136 GLN A O 1
ATOM 1120 N N . SER A 1 137 ? 24.695 -20.609 -16.862 1.00 80.31 137 SER A N 1
ATOM 1121 C CA . SER A 1 137 ? 25.298 -21.157 -18.089 1.00 80.31 137 SER A CA 1
ATOM 1122 C C . SER A 1 137 ? 26.178 -20.121 -18.802 1.00 80.31 137 SER A C 1
ATOM 1124 O O . SER A 1 137 ? 27.232 -20.459 -19.328 1.00 80.31 137 SER A O 1
ATOM 1126 N N . ALA A 1 138 ? 25.818 -18.836 -18.726 1.00 74.56 138 ALA A N 1
ATOM 1127 C CA . ALA A 1 138 ? 26.625 -17.723 -19.238 1.00 74.56 138 ALA A CA 1
ATOM 1128 C C . ALA A 1 138 ? 27.930 -17.468 -18.449 1.00 74.56 138 ALA A C 1
ATOM 1130 O O . ALA A 1 138 ? 28.794 -16.729 -18.908 1.00 74.56 138 ALA A O 1
ATOM 1131 N N . LEU A 1 139 ? 28.090 -18.086 -17.273 1.00 77.44 139 LEU A N 1
ATOM 1132 C CA . LEU A 1 139 ? 29.339 -18.098 -16.502 1.00 77.44 139 LEU A CA 1
ATOM 1133 C C . LEU A 1 139 ? 30.171 -19.373 -16.768 1.00 77.44 139 LEU A C 1
ATOM 1135 O O . LEU A 1 139 ? 31.121 -19.643 -16.039 1.00 77.44 139 LEU A O 1
ATOM 1139 N N . GLY A 1 140 ? 29.800 -20.182 -17.769 1.00 78.62 140 GLY A N 1
ATOM 1140 C CA . GLY A 1 140 ? 30.503 -21.415 -18.142 1.00 78.62 140 GLY A CA 1
ATOM 1141 C C . GLY A 1 140 ? 30.215 -22.633 -17.254 1.00 78.62 140 GLY A C 1
ATOM 1142 O O . GLY A 1 140 ? 30.847 -23.673 -17.429 1.00 78.62 140 GLY A O 1
ATOM 1143 N N . TYR A 1 141 ? 29.272 -22.551 -16.307 1.00 75.50 141 TYR A N 1
ATOM 1144 C CA . TYR A 1 141 ? 28.907 -23.698 -15.467 1.00 75.50 141 TYR A CA 1
ATOM 1145 C C . TYR A 1 141 ? 28.029 -24.711 -16.215 1.00 75.50 141 TYR A C 1
ATOM 1147 O O . TYR A 1 141 ? 27.143 -24.337 -16.981 1.00 75.50 141 TYR A O 1
ATOM 1155 N N . LEU A 1 142 ? 28.250 -26.002 -15.930 1.00 55.84 142 LEU A N 1
ATOM 1156 C CA . LEU A 1 142 ? 27.631 -27.131 -16.633 1.00 55.84 142 LEU A CA 1
ATOM 1157 C C . LEU A 1 142 ? 26.100 -27.044 -16.747 1.00 55.84 142 LEU A C 1
ATOM 1159 O O . LEU A 1 142 ? 25.361 -26.834 -15.778 1.00 55.84 142 LEU A O 1
ATOM 1163 N N . ASP A 1 143 ? 25.643 -27.276 -17.973 1.00 59.31 143 ASP A N 1
ATOM 1164 C CA . ASP A 1 143 ? 24.351 -26.827 -18.466 1.00 59.31 143 ASP A CA 1
ATOM 1165 C C . ASP A 1 143 ? 23.221 -27.822 -18.152 1.00 59.31 143 ASP A C 1
ATOM 1167 O O . ASP A 1 143 ? 22.807 -28.641 -18.980 1.00 59.31 143 ASP A O 1
ATOM 1171 N N . LYS A 1 144 ? 22.658 -27.742 -16.940 1.00 70.19 144 LYS A N 1
ATOM 1172 C CA . LYS A 1 144 ? 21.353 -28.361 -16.644 1.00 70.19 144 LYS A CA 1
ATOM 1173 C C . LYS A 1 144 ? 20.226 -27.534 -17.267 1.00 70.19 144 LYS A C 1
ATOM 1175 O O . LYS A 1 144 ? 19.399 -26.955 -16.562 1.00 70.19 144 LYS A O 1
ATOM 1180 N N . SER A 1 145 ? 20.195 -27.501 -18.600 1.00 74.06 145 SER A N 1
ATOM 1181 C CA . SER A 1 145 ? 19.081 -26.933 -19.357 1.00 74.06 145 SER A CA 1
ATOM 1182 C C . SER A 1 145 ? 17.784 -27.647 -18.970 1.00 74.06 145 SER A C 1
ATOM 1184 O O . SER A 1 145 ? 17.711 -28.880 -18.930 1.00 74.06 145 SER A O 1
ATOM 1186 N N . THR A 1 146 ? 16.744 -26.878 -18.651 1.00 82.00 146 THR A N 1
ATOM 1187 C CA . THR A 1 146 ? 15.444 -27.444 -18.262 1.00 82.00 146 THR A CA 1
ATOM 1188 C C . THR A 1 146 ? 14.403 -27.127 -19.320 1.00 82.00 146 THR A C 1
ATOM 1190 O O . THR A 1 146 ? 14.299 -26.001 -19.807 1.00 82.00 146 THR A O 1
ATOM 1193 N N . GLY A 1 147 ? 13.631 -28.145 -19.704 1.00 87.94 147 GLY A N 1
ATOM 1194 C CA . GLY A 1 147 ? 12.488 -27.961 -20.589 1.00 87.94 147 GLY A CA 1
ATOM 1195 C C . GLY A 1 147 ? 11.434 -27.082 -19.917 1.00 87.94 147 GLY A C 1
ATOM 1196 O O . GLY A 1 147 ? 11.041 -27.355 -18.778 1.00 87.94 147 GLY A O 1
ATOM 1197 N N . ALA A 1 148 ? 10.959 -26.058 -20.625 1.00 90.62 148 ALA A N 1
ATOM 1198 C CA . ALA A 1 148 ? 9.893 -25.166 -20.186 1.00 90.62 148 ALA A CA 1
ATOM 1199 C C . ALA A 1 148 ? 8.688 -25.976 -19.679 1.00 90.62 148 ALA A C 1
ATOM 1201 O O . ALA A 1 148 ? 8.260 -26.928 -20.326 1.00 90.62 148 ALA A O 1
ATOM 1202 N N . ARG A 1 149 ? 8.111 -25.619 -18.528 1.00 93.44 149 ARG A N 1
ATOM 1203 C CA . ARG A 1 149 ? 6.931 -26.326 -17.976 1.00 93.44 149 ARG A CA 1
ATOM 1204 C C . ARG A 1 149 ? 5.597 -25.826 -18.550 1.00 93.44 149 ARG A C 1
ATOM 1206 O O . ARG A 1 149 ? 4.533 -26.222 -18.088 1.00 93.44 149 ARG A O 1
ATOM 1213 N N . PHE A 1 150 ? 5.675 -24.938 -19.528 1.00 94.38 150 PHE A N 1
ATOM 1214 C CA . PHE A 1 150 ? 4.595 -24.199 -20.164 1.00 94.38 150 PHE A CA 1
ATOM 1215 C C . PHE A 1 150 ? 4.964 -23.989 -21.634 1.00 94.38 150 PHE A C 1
ATOM 1217 O O . PHE A 1 150 ? 6.148 -24.029 -21.979 1.00 94.38 150 PHE A O 1
ATOM 1224 N N . ASP A 1 151 ? 3.965 -23.763 -22.479 1.00 95.56 151 ASP A N 1
ATOM 1225 C CA . ASP A 1 151 ? 4.197 -23.346 -23.859 1.00 95.56 151 ASP A CA 1
ATOM 1226 C C . ASP A 1 151 ? 4.760 -21.912 -23.875 1.00 95.56 151 ASP A C 1
ATOM 1228 O O . ASP A 1 151 ? 4.505 -21.115 -22.964 1.00 95.56 151 ASP A O 1
ATOM 1232 N N . VAL A 1 152 ? 5.571 -21.588 -24.878 1.00 96.44 152 VAL A N 1
ATOM 1233 C CA . VAL A 1 152 ? 6.286 -20.310 -25.001 1.00 96.44 152 VAL A CA 1
ATOM 1234 C C . VAL A 1 152 ? 5.804 -19.601 -26.259 1.00 96.44 152 VAL A C 1
ATOM 1236 O O . VAL A 1 152 ? 6.003 -20.092 -27.368 1.00 96.44 152 VAL A O 1
ATOM 1239 N N . ASP A 1 153 ? 5.170 -18.446 -26.092 1.00 97.44 153 ASP A N 1
ATOM 1240 C CA . ASP A 1 153 ? 4.804 -17.570 -27.198 1.00 97.44 153 ASP A CA 1
ATOM 1241 C C . ASP A 1 153 ? 6.038 -16.780 -27.659 1.00 97.44 153 ASP A C 1
ATOM 1243 O O . ASP A 1 153 ? 6.770 -16.196 -26.853 1.00 97.44 153 ASP A O 1
ATOM 1247 N N . VAL A 1 154 ? 6.228 -16.711 -28.977 1.00 96.88 154 VAL A N 1
ATOM 1248 C CA . VAL A 1 154 ? 7.069 -15.700 -29.620 1.00 96.88 154 VAL A CA 1
ATOM 1249 C C . VAL A 1 154 ? 6.131 -14.691 -30.268 1.00 96.88 154 VAL A C 1
ATOM 1251 O O . VAL A 1 154 ? 5.410 -14.998 -31.220 1.00 96.88 154 VAL A O 1
ATOM 1254 N N . LEU A 1 155 ? 6.110 -13.486 -29.713 1.00 96.81 155 LEU A N 1
ATOM 1255 C CA . LEU A 1 155 ? 5.241 -12.390 -30.122 1.00 96.81 155 LEU A CA 1
ATOM 1256 C C . LEU A 1 155 ? 6.038 -11.380 -30.954 1.00 96.81 155 LEU A C 1
ATOM 1258 O O . LEU A 1 155 ? 7.227 -11.180 -30.722 1.00 96.81 155 LEU A O 1
ATOM 1262 N N . LEU A 1 156 ? 5.381 -10.721 -31.901 1.00 96.88 156 LEU A N 1
ATOM 1263 C CA . LEU A 1 156 ? 5.941 -9.707 -32.785 1.00 96.88 156 LEU A CA 1
ATOM 1264 C C . LEU A 1 156 ? 5.130 -8.416 -32.650 1.00 96.88 156 LEU A C 1
ATOM 1266 O O . LEU A 1 156 ? 3.904 -8.418 -32.759 1.00 96.88 156 LEU A O 1
ATOM 1270 N N . ILE A 1 157 ? 5.826 -7.307 -32.422 1.00 97.25 157 ILE A N 1
ATOM 1271 C CA . ILE A 1 157 ? 5.257 -5.966 -32.278 1.00 97.25 157 ILE A CA 1
ATOM 1272 C C . ILE A 1 157 ? 6.031 -5.055 -33.221 1.00 97.25 157 ILE A C 1
ATOM 1274 O O . ILE A 1 157 ? 7.244 -4.924 -33.088 1.00 97.25 157 ILE A O 1
ATOM 1278 N N . GLN A 1 158 ? 5.369 -4.432 -34.194 1.00 96.94 158 GLN A N 1
ATOM 1279 C CA . GLN A 1 158 ? 6.066 -3.594 -35.171 1.00 96.94 158 GLN A CA 1
ATOM 1280 C C . GLN A 1 158 ? 5.198 -2.484 -35.748 1.00 96.94 158 GLN A C 1
ATOM 1282 O O . GLN A 1 158 ? 3.982 -2.623 -35.897 1.00 96.94 158 GLN A O 1
ATOM 1287 N N . ASN A 1 159 ? 5.846 -1.384 -36.123 1.00 95.06 159 ASN A N 1
ATOM 1288 C CA . ASN A 1 159 ? 5.183 -0.299 -36.830 1.00 95.06 159 ASN A CA 1
ATOM 1289 C C . ASN A 1 159 ? 5.127 -0.546 -38.344 1.00 95.06 159 ASN A C 1
ATOM 1291 O O . ASN A 1 159 ? 5.868 -1.358 -38.905 1.00 95.06 159 ASN A O 1
ATOM 1295 N N . THR A 1 160 ? 4.259 0.206 -39.023 1.00 92.56 160 THR A N 1
ATOM 1296 C CA . THR A 1 160 ? 4.083 0.132 -40.485 1.00 92.56 160 THR A CA 1
ATOM 1297 C C . THR A 1 160 ? 5.404 0.308 -41.255 1.00 92.56 160 THR A C 1
ATOM 1299 O O . THR A 1 160 ? 5.587 -0.298 -42.310 1.00 92.56 160 THR A O 1
ATOM 1302 N N . LYS A 1 161 ? 6.367 1.085 -40.732 1.00 94.69 161 LYS A N 1
ATOM 1303 C CA . LYS A 1 161 ? 7.672 1.292 -41.384 1.00 94.69 161 LYS A CA 1
ATOM 1304 C C . LYS A 1 161 ? 8.562 0.048 -41.334 1.00 94.69 161 LYS A C 1
ATOM 1306 O O . LYS A 1 161 ? 9.164 -0.286 -42.350 1.00 94.69 161 LYS A O 1
ATOM 1311 N N . ALA A 1 162 ? 8.627 -0.654 -40.201 1.00 94.88 162 ALA A N 1
ATOM 1312 C CA . ALA A 1 162 ? 9.353 -1.923 -40.100 1.00 94.88 162 ALA A CA 1
ATOM 1313 C C . ALA A 1 162 ? 8.685 -3.043 -40.900 1.00 94.88 162 ALA A C 1
ATOM 1315 O O . ALA A 1 162 ? 9.385 -3.781 -41.589 1.00 94.88 162 ALA A O 1
ATOM 1316 N N . ALA A 1 163 ? 7.353 -3.135 -40.871 1.00 92.19 163 ALA A N 1
ATOM 1317 C CA . ALA A 1 163 ? 6.624 -4.133 -41.650 1.00 92.19 163 ALA A CA 1
ATOM 1318 C C . ALA A 1 163 ? 6.873 -3.986 -43.162 1.00 92.19 163 ALA A C 1
ATOM 1320 O O . ALA A 1 163 ? 7.158 -4.978 -43.826 1.00 92.19 163 ALA A O 1
ATOM 1321 N N . ARG A 1 164 ? 6.858 -2.748 -43.686 1.00 91.50 164 ARG A N 1
ATOM 1322 C CA . ARG A 1 164 ? 7.186 -2.458 -45.095 1.00 91.50 164 ARG A CA 1
ATOM 1323 C C . ARG A 1 164 ? 8.664 -2.681 -45.429 1.00 91.50 164 ARG A C 1
ATOM 1325 O O . ARG A 1 164 ? 8.957 -3.244 -46.474 1.00 91.50 164 ARG A O 1
ATOM 1332 N N . LYS A 1 165 ? 9.597 -2.239 -44.572 1.00 94.31 165 LYS A N 1
ATOM 1333 C CA . LYS A 1 165 ? 11.046 -2.332 -44.853 1.00 94.31 165 LYS A CA 1
ATOM 1334 C C . LYS A 1 165 ? 11.597 -3.758 -44.729 1.00 94.31 165 LYS A C 1
ATOM 1336 O O . LYS A 1 165 ? 12.541 -4.102 -45.428 1.00 94.31 165 LYS A O 1
ATOM 1341 N N . PHE A 1 166 ? 11.042 -4.570 -43.831 1.00 92.25 166 PHE A N 1
ATOM 1342 C CA . PHE A 1 166 ? 11.600 -5.869 -43.447 1.00 92.25 166 PHE A CA 1
ATOM 1343 C C . PHE A 1 166 ? 10.539 -6.976 -43.503 1.00 92.25 166 PHE A C 1
ATOM 1345 O O . PHE A 1 166 ? 10.338 -7.687 -42.515 1.00 92.25 166 PHE A O 1
ATOM 1352 N N . LEU A 1 167 ? 9.810 -7.081 -44.617 1.00 89.00 167 LEU A N 1
ATOM 1353 C CA . LEU A 1 167 ? 8.672 -7.993 -44.773 1.00 89.00 167 LEU A CA 1
ATOM 1354 C C . LEU A 1 167 ? 9.004 -9.425 -44.306 1.00 89.00 167 LEU A C 1
ATOM 1356 O O . LEU A 1 167 ? 10.009 -10.016 -44.704 1.00 89.00 167 LEU A O 1
ATOM 1360 N N . VAL A 1 168 ? 8.151 -10.000 -43.455 1.00 89.38 168 VAL A N 1
ATOM 1361 C CA . VAL A 1 168 ? 8.289 -11.401 -43.033 1.00 89.38 168 VAL A CA 1
ATOM 1362 C C . VAL A 1 168 ? 7.728 -12.277 -44.151 1.00 89.38 168 VAL A C 1
ATOM 1364 O O . VAL A 1 168 ? 6.519 -12.414 -44.287 1.00 89.38 168 VAL A O 1
ATOM 1367 N N . THR A 1 169 ? 8.603 -12.808 -45.002 1.00 89.12 169 THR A N 1
ATOM 1368 C CA . THR A 1 169 ? 8.226 -13.618 -46.168 1.00 89.12 169 THR A CA 1
ATOM 1369 C C . THR A 1 169 ? 7.880 -15.055 -45.774 1.00 89.12 169 THR A C 1
ATOM 1371 O O . THR A 1 169 ? 8.227 -15.518 -44.686 1.00 89.12 169 THR A O 1
ATOM 1374 N N . LYS A 1 170 ? 7.273 -15.819 -46.692 1.00 87.62 170 LYS A N 1
ATOM 1375 C CA . LYS A 1 170 ? 7.090 -17.267 -46.510 1.00 87.62 170 LYS A CA 1
ATOM 1376 C C . LYS A 1 170 ? 8.421 -17.982 -46.218 1.00 87.62 170 LYS A C 1
ATOM 1378 O O . LYS A 1 170 ? 8.480 -18.778 -45.292 1.00 87.62 170 LYS A O 1
ATOM 1383 N N . ALA A 1 171 ? 9.505 -17.616 -46.911 1.00 91.31 171 ALA A N 1
ATOM 1384 C CA . ALA A 1 171 ? 10.841 -18.169 -46.669 1.00 91.31 171 ALA A CA 1
ATOM 1385 C C . ALA A 1 171 ? 11.374 -17.871 -45.251 1.00 91.31 171 ALA A C 1
ATOM 1387 O O . ALA A 1 171 ? 12.028 -18.720 -44.647 1.00 91.31 171 ALA A O 1
ATOM 1388 N N . HIS A 1 172 ? 11.056 -16.701 -44.681 1.00 92.62 172 HIS A N 1
ATOM 1389 C CA . HIS A 1 172 ? 11.353 -16.389 -43.277 1.00 92.62 172 HIS A CA 1
ATOM 1390 C C . HIS A 1 172 ? 10.587 -17.313 -42.318 1.00 92.62 172 HIS A C 1
ATOM 1392 O O . HIS A 1 172 ? 11.183 -17.861 -41.390 1.00 92.62 172 HIS A O 1
ATOM 1398 N N . LEU A 1 173 ? 9.293 -17.548 -42.566 1.00 90.62 173 LEU A N 1
ATOM 1399 C CA . LEU A 1 173 ? 8.483 -18.473 -41.764 1.00 90.62 173 LEU A CA 1
ATOM 1400 C C . LEU A 1 173 ? 8.961 -19.927 -41.898 1.00 90.62 173 LEU A C 1
ATOM 1402 O O . LEU A 1 173 ? 9.055 -20.633 -40.897 1.00 90.62 173 LEU A O 1
ATOM 1406 N N . ASP A 1 174 ? 9.336 -20.363 -43.099 1.00 89.75 174 ASP A N 1
ATOM 1407 C CA . ASP A 1 174 ? 9.837 -21.718 -43.346 1.00 89.75 174 ASP A CA 1
ATOM 1408 C C . ASP A 1 174 ? 11.235 -21.936 -42.729 1.00 89.75 174 ASP A C 1
ATOM 1410 O O . ASP A 1 174 ? 11.509 -23.014 -42.196 1.00 89.75 174 ASP A O 1
ATOM 1414 N N . LYS A 1 175 ? 12.087 -20.895 -42.668 1.00 93.31 175 LYS A N 1
ATOM 1415 C CA . LYS A 1 175 ? 13.344 -20.915 -41.894 1.00 93.31 175 LYS A CA 1
ATOM 1416 C C . LYS A 1 175 ? 13.092 -21.013 -40.383 1.00 93.31 175 LYS A C 1
ATOM 1418 O O . LYS A 1 175 ? 13.848 -21.698 -39.695 1.00 93.31 175 LYS A O 1
ATOM 1423 N N . LEU A 1 176 ? 12.031 -20.399 -39.849 1.00 92.94 176 LEU A N 1
ATOM 1424 C CA . LEU A 1 176 ? 11.622 -20.625 -38.453 1.00 92.94 176 LEU A CA 1
ATOM 1425 C C . LEU A 1 176 ? 11.109 -22.057 -38.258 1.00 92.94 176 LEU A C 1
ATOM 1427 O O . LEU A 1 176 ? 11.571 -22.745 -37.350 1.00 92.94 176 LEU A O 1
ATOM 1431 N N . ARG A 1 177 ? 10.229 -22.554 -39.137 1.00 90.44 177 ARG A N 1
ATOM 1432 C CA . ARG A 1 177 ? 9.717 -23.935 -39.081 1.00 90.44 177 ARG A CA 1
ATOM 1433 C C . ARG A 1 177 ? 10.821 -24.984 -39.086 1.00 90.44 177 ARG A C 1
ATOM 1435 O O . ARG A 1 177 ? 10.721 -25.950 -38.337 1.00 90.44 177 ARG A O 1
ATOM 1442 N N . SER A 1 178 ? 11.859 -24.816 -39.908 1.00 93.31 178 SER A N 1
ATOM 1443 C CA . SER A 1 178 ? 12.964 -25.778 -39.985 1.00 93.31 178 SER A CA 1
ATOM 1444 C C . SER A 1 178 ? 13.833 -25.768 -38.724 1.00 93.31 178 SER A C 1
ATOM 1446 O O . SER A 1 178 ? 14.104 -26.831 -38.170 1.00 93.31 178 SER A O 1
ATOM 1448 N N . ASN A 1 179 ? 14.193 -24.588 -38.209 1.00 93.38 179 ASN A N 1
ATOM 1449 C CA . ASN A 1 179 ? 15.016 -24.453 -36.999 1.00 93.38 179 ASN A CA 1
ATOM 1450 C C . ASN A 1 179 ? 14.259 -24.835 -35.712 1.00 93.38 179 ASN A C 1
ATOM 1452 O O . ASN A 1 179 ? 14.840 -25.397 -34.782 1.00 93.38 179 ASN A O 1
ATOM 1456 N N . PHE A 1 180 ? 12.949 -24.592 -35.652 1.00 89.44 180 PHE A N 1
ATOM 1457 C CA . PHE A 1 180 ? 12.081 -24.959 -34.526 1.00 89.44 180 PHE A CA 1
ATOM 1458 C C . PHE A 1 180 ? 11.268 -26.248 -34.786 1.00 89.44 180 PHE A C 1
ATOM 1460 O O . PHE A 1 180 ? 10.287 -26.525 -34.087 1.00 89.44 180 PHE A O 1
ATOM 1467 N N . LYS A 1 181 ? 11.679 -27.081 -35.757 1.00 86.44 181 LYS A N 1
ATOM 1468 C CA . LYS A 1 181 ? 10.972 -28.317 -36.140 1.00 86.44 181 LYS A CA 1
ATOM 1469 C C . LYS A 1 181 ? 10.791 -29.255 -34.942 1.00 86.44 181 LYS A C 1
ATOM 1471 O O . LYS A 1 181 ? 11.711 -29.477 -34.160 1.00 86.44 181 LYS A O 1
ATOM 1476 N N . GLY A 1 182 ? 9.581 -29.794 -34.778 1.00 82.75 182 GLY A N 1
ATOM 1477 C CA . GLY A 1 182 ? 9.223 -30.645 -33.633 1.00 82.75 182 GLY A CA 1
ATOM 1478 C C . GLY A 1 182 ? 9.124 -29.908 -32.287 1.00 82.75 182 GLY A C 1
ATOM 1479 O O . GLY A 1 182 ? 8.936 -30.555 -31.254 1.00 82.75 182 GLY A O 1
ATOM 1480 N N . ARG A 1 183 ? 9.252 -28.571 -32.285 1.00 85.44 183 ARG A N 1
ATOM 1481 C CA . ARG A 1 183 ? 9.091 -27.707 -31.107 1.00 85.44 183 ARG A CA 1
ATOM 1482 C C . ARG A 1 183 ? 7.893 -26.761 -31.208 1.00 85.44 183 ARG A C 1
ATOM 1484 O O . ARG A 1 183 ? 7.474 -26.267 -30.174 1.00 85.44 183 ARG A O 1
ATOM 1491 N N . ILE A 1 184 ? 7.339 -26.521 -32.396 1.00 86.25 184 ILE A N 1
ATOM 1492 C CA . ILE A 1 184 ? 6.193 -25.621 -32.621 1.00 86.25 184 ILE A CA 1
ATOM 1493 C C . ILE A 1 184 ? 4.863 -26.305 -32.240 1.00 86.25 184 ILE A C 1
ATOM 1495 O O . ILE A 1 184 ? 4.629 -27.444 -32.638 1.00 86.25 184 ILE A O 1
ATOM 1499 N N . SER A 1 185 ? 3.998 -25.605 -31.496 1.00 71.88 185 SER A N 1
ATOM 1500 C CA . SER A 1 185 ? 2.601 -25.986 -31.197 1.00 71.88 185 SER A CA 1
ATOM 1501 C C . SER A 1 185 ? 1.568 -25.171 -31.985 1.00 71.88 185 SER A C 1
ATOM 1503 O O . SER A 1 185 ? 0.500 -25.688 -32.300 1.00 71.88 185 SER A O 1
ATOM 1505 N N . VAL A 1 186 ? 1.885 -23.916 -32.324 1.00 80.44 186 VAL A N 1
ATOM 1506 C CA . VAL A 1 186 ? 1.078 -23.064 -33.214 1.00 80.44 186 VAL A CA 1
ATOM 1507 C C . VAL A 1 186 ? 1.970 -22.580 -34.344 1.00 80.44 186 VAL A C 1
ATOM 1509 O O . VAL A 1 186 ? 2.937 -21.849 -34.112 1.00 80.44 186 VAL A O 1
ATOM 1512 N N . ASP A 1 187 ? 1.632 -23.024 -35.552 1.00 72.06 187 ASP A N 1
ATOM 1513 C CA . ASP A 1 187 ? 2.351 -22.742 -36.791 1.00 72.06 187 ASP A CA 1
ATOM 1514 C C . ASP A 1 187 ? 2.495 -21.230 -37.043 1.00 72.06 187 ASP A C 1
ATOM 1516 O O . ASP A 1 187 ? 1.554 -20.481 -36.749 1.00 72.06 187 ASP A O 1
ATOM 1520 N N . PRO A 1 188 ? 3.615 -20.747 -37.620 1.00 73.62 188 PRO A N 1
ATOM 1521 C CA . PRO A 1 188 ? 3.719 -19.351 -37.995 1.00 73.62 188 PRO A CA 1
ATOM 1522 C C . PRO A 1 188 ? 2.681 -18.996 -39.060 1.00 73.62 188 PRO A C 1
ATOM 1524 O O . PRO A 1 188 ? 2.767 -19.421 -40.219 1.00 73.62 188 PRO A O 1
ATOM 1527 N N . MET A 1 189 ? 1.683 -18.214 -38.654 1.00 69.62 189 MET A N 1
ATOM 1528 C CA . MET A 1 189 ? 0.685 -17.660 -39.561 1.00 69.62 189 MET A CA 1
ATOM 1529 C C . MET A 1 189 ? 1.326 -16.555 -40.402 1.00 69.62 189 MET A C 1
ATOM 1531 O O . MET A 1 189 ? 2.194 -15.835 -39.925 1.00 69.62 189 MET A O 1
ATOM 1535 N N . TYR A 1 190 ? 0.881 -16.385 -41.642 1.00 62.19 190 TYR A N 1
ATOM 1536 C CA . TYR A 1 190 ? 1.174 -15.182 -42.418 1.00 62.19 190 TYR A CA 1
ATOM 1537 C C . TYR A 1 190 ? -0.041 -14.255 -42.354 1.00 62.19 190 TYR A C 1
ATOM 1539 O O . TYR A 1 190 ? -1.174 -14.711 -42.507 1.00 62.19 190 TYR A O 1
ATOM 1547 N N . SER A 1 191 ? 0.176 -12.958 -42.143 1.00 69.38 191 SER A N 1
ATOM 1548 C CA . SER A 1 191 ? -0.860 -11.954 -42.370 1.00 69.38 191 SER A CA 1
ATOM 1549 C C . SER A 1 191 ? -0.242 -10.638 -42.815 1.00 69.38 191 SER A C 1
ATOM 1551 O O . SER A 1 191 ? 0.659 -10.102 -42.172 1.00 69.38 191 SER A O 1
ATOM 1553 N N . GLU A 1 192 ? -0.791 -10.084 -43.889 1.00 59.31 192 GLU A N 1
ATOM 1554 C CA . GLU A 1 192 ? -0.421 -8.775 -44.433 1.00 59.31 192 GLU A CA 1
ATOM 1555 C C . GLU A 1 192 ? -0.738 -7.626 -43.458 1.00 59.31 192 GLU A C 1
ATOM 1557 O O . GLU A 1 192 ? -0.171 -6.544 -43.567 1.00 59.31 192 GLU A O 1
ATOM 1562 N N . ASN A 1 193 ? -1.589 -7.881 -42.455 1.00 66.19 193 ASN A N 1
ATOM 1563 C CA . ASN A 1 193 ? -2.006 -6.925 -41.427 1.00 66.19 193 ASN A CA 1
ATOM 1564 C C . ASN A 1 193 ? -1.130 -6.949 -40.157 1.00 66.19 193 ASN A C 1
ATOM 1566 O O . ASN A 1 193 ? -1.534 -6.435 -39.114 1.00 66.19 193 ASN A O 1
ATOM 1570 N N . TRP A 1 194 ? 0.072 -7.533 -40.216 1.00 74.56 194 TRP A N 1
ATOM 1571 C CA . TRP A 1 194 ? 1.052 -7.568 -39.117 1.00 74.56 194 TRP A CA 1
ATOM 1572 C C . TRP A 1 194 ? 1.749 -6.225 -38.850 1.00 74.56 194 TRP A C 1
ATOM 1574 O O . TRP A 1 194 ? 2.959 -6.163 -38.622 1.00 74.56 194 TRP A O 1
ATOM 1584 N N . HIS A 1 195 ? 1.013 -5.120 -38.850 1.00 75.56 195 HIS A N 1
ATOM 1585 C CA . HIS A 1 195 ? 1.563 -3.803 -38.563 1.00 75.56 195 HIS A CA 1
ATOM 1586 C C . HIS A 1 195 ? 0.618 -2.956 -37.741 1.00 75.56 195 HIS A C 1
ATOM 1588 O O . HIS A 1 195 ? -0.584 -2.886 -37.981 1.00 75.56 195 HIS A O 1
ATOM 1594 N N . ILE A 1 196 ? 1.204 -2.219 -36.805 1.00 70.25 196 ILE A N 1
ATOM 1595 C CA . ILE A 1 196 ? 0.496 -1.140 -36.141 1.00 70.25 196 ILE A CA 1
ATOM 1596 C C . ILE A 1 196 ? 0.363 0.011 -37.142 1.00 70.25 196 ILE A C 1
ATOM 1598 O O . ILE A 1 196 ? 1.363 0.615 -37.563 1.00 70.25 196 ILE A O 1
ATOM 1602 N N . GLN A 1 197 ? -0.879 0.294 -37.534 1.00 60.69 197 GLN A N 1
ATOM 1603 C CA . GLN A 1 197 ? -1.233 1.491 -38.286 1.00 60.69 197 GLN A CA 1
ATOM 1604 C C . GLN A 1 197 ? -1.183 2.707 -37.355 1.00 60.69 197 GLN A C 1
ATOM 1606 O O . GLN A 1 197 ? -1.676 2.672 -36.227 1.00 60.69 197 GLN A O 1
ATOM 1611 N N . TYR A 1 198 ? -0.555 3.779 -37.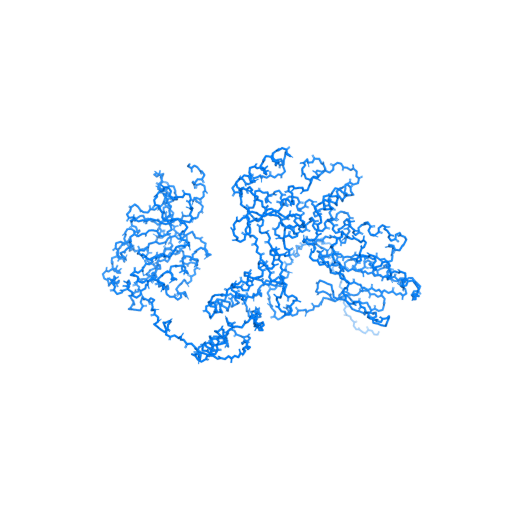830 1.00 48.44 198 TYR A N 1
ATOM 1612 C CA . TYR A 1 198 ? -0.535 5.072 -37.155 1.00 48.44 198 TYR A CA 1
ATOM 1613 C C . TYR A 1 198 ? -1.475 5.998 -37.922 1.00 48.44 198 TYR A C 1
ATOM 1615 O O . TYR A 1 198 ? -1.122 6.459 -39.006 1.00 48.44 198 TYR A O 1
ATOM 1623 N N . ASP A 1 199 ? -2.678 6.215 -37.392 1.00 45.62 199 ASP A N 1
ATOM 1624 C CA . ASP A 1 199 ? -3.667 7.078 -38.033 1.00 45.62 199 ASP A CA 1
ATOM 1625 C C . ASP A 1 199 ? -3.216 8.548 -37.978 1.00 45.62 199 ASP A C 1
ATOM 1627 O O . ASP A 1 199 ? -2.860 9.096 -36.928 1.00 45.62 199 ASP A O 1
ATOM 1631 N N . GLU A 1 200 ? -3.219 9.193 -39.140 1.00 40.47 200 GLU A N 1
ATOM 1632 C CA . GLU A 1 200 ? -2.747 10.560 -39.325 1.00 40.47 200 GLU A CA 1
ATOM 1633 C C . GLU A 1 200 ? -3.713 11.607 -38.736 1.00 40.47 200 GLU A C 1
ATOM 1635 O O . GLU A 1 200 ? -3.331 12.766 -38.531 1.00 40.47 200 GLU A O 1
ATOM 1640 N N . ALA A 1 201 ? -4.930 11.189 -38.357 1.00 37.78 201 ALA A N 1
ATOM 1641 C CA . ALA A 1 201 ? -5.935 12.000 -37.665 1.00 37.78 201 ALA A CA 1
ATOM 1642 C C . ALA A 1 201 ? -5.397 12.756 -36.429 1.00 37.78 201 ALA A C 1
ATOM 1644 O O . ALA A 1 201 ? -5.843 13.869 -36.138 1.00 37.78 201 ALA A O 1
ATOM 1645 N N . CYS A 1 202 ? -4.384 12.219 -35.736 1.00 39.25 202 CYS A N 1
ATOM 1646 C CA . CYS A 1 202 ? -3.748 12.871 -34.583 1.00 39.25 202 CYS A CA 1
ATOM 1647 C C . CYS A 1 202 ? -2.979 14.175 -34.903 1.00 39.25 202 CYS A C 1
ATOM 1649 O O . CYS A 1 202 ? -2.557 14.858 -33.971 1.00 39.25 202 CYS A O 1
ATOM 1651 N N . ARG A 1 203 ? -2.793 14.560 -36.178 1.00 38.44 203 ARG A N 1
ATOM 1652 C CA . ARG A 1 203 ? -2.060 15.790 -36.559 1.00 38.44 203 ARG A CA 1
ATOM 1653 C C . ARG A 1 203 ? -2.900 17.074 -36.668 1.00 38.44 203 ARG A C 1
ATOM 1655 O O . ARG A 1 203 ? -2.302 18.147 -36.690 1.00 38.44 203 ARG A O 1
ATOM 1662 N N . ARG A 1 204 ? -4.235 17.017 -36.815 1.00 32.66 204 ARG A N 1
ATOM 1663 C CA . ARG A 1 204 ? -4.978 18.101 -37.518 1.00 32.66 204 ARG A CA 1
ATOM 1664 C C . ARG A 1 204 ? -5.871 19.068 -36.718 1.00 32.66 204 ARG A C 1
ATOM 1666 O O . ARG A 1 204 ? -6.314 20.050 -37.306 1.00 32.66 204 ARG A O 1
ATOM 1673 N N . THR A 1 205 ? -6.154 18.879 -35.428 1.00 32.94 205 THR A N 1
ATOM 1674 C CA . THR A 1 205 ? -7.235 19.648 -34.755 1.00 32.94 205 THR A CA 1
ATOM 1675 C C . THR A 1 205 ? -6.791 20.881 -33.943 1.00 32.94 205 THR A C 1
ATOM 1677 O O . THR A 1 205 ? -6.225 20.743 -32.859 1.00 32.94 205 THR A O 1
ATOM 1680 N N . ARG A 1 206 ? -7.158 22.089 -34.414 1.00 32.22 206 ARG A N 1
ATOM 1681 C CA . ARG A 1 206 ? -7.210 23.367 -33.656 1.00 32.22 206 ARG A CA 1
ATOM 1682 C C . ARG A 1 206 ? -8.693 23.772 -33.396 1.00 32.22 206 ARG A C 1
ATOM 1684 O O . ARG A 1 206 ? -9.464 23.724 -34.345 1.00 32.22 206 ARG A O 1
ATOM 1691 N N . LEU A 1 207 ? -9.039 24.279 -32.187 1.00 32.12 207 LEU A N 1
ATOM 1692 C CA . LEU A 1 207 ? -10.342 24.909 -31.762 1.00 32.12 207 LEU A CA 1
ATOM 1693 C C . LEU A 1 207 ? -11.575 23.943 -31.616 1.00 32.12 207 LEU A C 1
ATOM 1695 O O . LEU A 1 207 ? -11.471 22.812 -32.072 1.00 32.12 207 LEU A O 1
ATOM 1699 N N . ARG A 1 208 ? -12.751 24.232 -30.984 1.00 30.16 208 ARG A N 1
ATOM 1700 C CA . ARG A 1 208 ? -13.312 25.326 -30.112 1.00 30.16 208 ARG A CA 1
ATOM 1701 C C . ARG A 1 208 ? -14.560 24.826 -29.290 1.00 30.16 208 ARG A C 1
ATOM 1703 O O . ARG A 1 208 ? -15.139 23.810 -29.653 1.00 30.16 208 ARG A O 1
ATOM 1710 N N . THR A 1 209 ? -15.008 25.612 -28.284 1.00 32.03 209 THR A N 1
ATOM 1711 C CA . THR A 1 209 ? -16.362 25.686 -27.607 1.00 32.03 209 THR A CA 1
ATOM 1712 C C . THR A 1 209 ? -16.950 24.491 -26.767 1.00 32.03 209 THR A C 1
ATOM 1714 O O . THR A 1 209 ? -16.564 23.353 -27.006 1.00 32.03 209 THR A O 1
ATOM 1717 N N . PRO A 1 210 ? -17.828 24.712 -25.732 1.00 36.25 210 PRO A N 1
ATOM 1718 C CA . PRO A 1 210 ? -17.826 23.922 -24.461 1.00 36.25 210 PRO A CA 1
ATOM 1719 C C . PRO A 1 210 ? -19.140 23.204 -23.979 1.00 36.25 210 PRO A C 1
ATOM 1721 O O . PRO A 1 210 ? -20.175 23.266 -24.634 1.00 36.25 210 PRO A O 1
ATOM 1724 N N . GLY A 1 211 ? -19.102 22.526 -22.801 1.00 28.56 211 GLY A N 1
ATOM 1725 C CA . GLY A 1 211 ? -20.232 21.900 -22.042 1.00 28.56 211 GLY A CA 1
ATOM 1726 C C . GLY A 1 211 ? -19.803 20.861 -20.951 1.00 28.56 211 GLY A C 1
ATOM 1727 O O . GLY A 1 211 ? -18.610 20.722 -20.712 1.00 28.56 211 GLY A O 1
ATOM 1728 N N . VAL A 1 212 ? -20.725 20.072 -20.345 1.00 31.88 212 VAL A N 1
ATOM 1729 C CA . VAL A 1 212 ? -20.476 18.991 -19.315 1.00 31.88 212 VAL A CA 1
ATOM 1730 C C . VAL A 1 212 ? -21.077 17.620 -19.745 1.00 31.88 212 VAL A C 1
ATOM 1732 O O . VAL A 1 212 ? -21.906 17.622 -20.654 1.00 31.88 212 VAL A O 1
ATOM 1735 N N . VAL A 1 213 ? -20.630 16.453 -19.230 1.00 36.19 213 VAL A N 1
ATOM 1736 C CA . VAL A 1 213 ? -21.100 15.089 -19.633 1.00 36.19 213 VAL A CA 1
ATOM 1737 C C . VAL A 1 213 ? -21.217 14.116 -18.442 1.00 36.19 213 VAL A C 1
ATOM 1739 O O . VAL A 1 213 ? -20.232 13.916 -17.738 1.00 36.19 213 VAL A O 1
ATOM 1742 N N . GLU A 1 214 ? -22.364 13.441 -18.287 1.00 35.84 214 GLU A N 1
ATOM 1743 C CA . GLU A 1 214 ? -22.531 12.253 -17.423 1.00 35.84 214 GLU A CA 1
ATOM 1744 C C . GLU A 1 214 ? -22.155 10.943 -18.148 1.00 35.84 214 GLU A C 1
ATOM 1746 O O . GLU A 1 214 ? -22.285 10.841 -19.369 1.00 35.84 214 GLU A O 1
ATOM 1751 N N . MET A 1 215 ? -21.712 9.919 -17.405 1.00 47.25 215 MET A N 1
ATOM 1752 C CA . MET A 1 215 ? -21.163 8.671 -17.966 1.00 47.25 215 MET A CA 1
ATOM 1753 C C . MET A 1 215 ? -22.094 7.441 -17.848 1.00 47.25 215 MET A C 1
ATOM 1755 O O . MET A 1 215 ? -22.762 7.275 -16.824 1.00 47.25 215 MET A O 1
ATOM 1759 N N . PRO A 1 216 ? -22.108 6.519 -18.839 1.00 46.72 216 PRO A N 1
ATOM 1760 C CA . PRO A 1 216 ? -22.922 5.298 -18.790 1.00 46.72 216 PRO A CA 1
ATOM 1761 C C . PRO A 1 216 ? -22.495 4.310 -17.692 1.00 46.72 216 PRO A C 1
ATOM 1763 O O . PRO A 1 216 ? -21.318 4.014 -17.532 1.00 46.72 216 PRO A O 1
ATOM 1766 N N . LYS A 1 217 ? -23.462 3.687 -17.004 1.00 47.72 217 LYS A N 1
ATOM 1767 C CA . LYS A 1 217 ? -23.222 2.754 -15.876 1.00 47.72 217 LYS A CA 1
ATOM 1768 C C . LYS A 1 217 ? -22.831 1.310 -16.266 1.00 47.72 217 LYS A C 1
ATOM 1770 O O . LYS A 1 217 ? -22.763 0.449 -15.395 1.00 47.72 217 LYS A O 1
ATOM 1775 N N . LYS A 1 218 ? -22.633 0.996 -17.554 1.00 59.66 218 LYS A N 1
ATOM 1776 C CA . LYS A 1 218 ? -22.307 -0.365 -18.045 1.00 59.66 218 LYS A CA 1
ATOM 1777 C C . LYS A 1 218 ? -21.136 -0.318 -19.026 1.00 59.66 218 LYS A C 1
ATOM 1779 O O . LYS A 1 218 ? -21.130 0.535 -19.907 1.00 59.66 218 LYS A O 1
ATOM 1784 N N . LEU A 1 219 ? -20.196 -1.269 -18.937 1.00 51.56 219 LEU A N 1
ATOM 1785 C CA . LEU A 1 219 ? -19.043 -1.345 -19.853 1.00 51.56 219 LEU A CA 1
ATOM 1786 C C . LEU A 1 219 ? -19.465 -1.518 -21.320 1.00 51.56 219 LEU A C 1
ATOM 1788 O O . LEU A 1 219 ? -18.836 -0.923 -22.187 1.00 51.56 219 LEU A O 1
ATOM 1792 N N . SER A 1 220 ? -20.531 -2.276 -21.606 1.00 62.41 220 SER A N 1
ATOM 1793 C CA . SER A 1 220 ? -21.110 -2.354 -22.956 1.00 62.41 220 SER A CA 1
ATOM 1794 C C . SER A 1 220 ? -21.616 -0.990 -23.413 1.00 62.41 220 SER A C 1
ATOM 1796 O O . SER A 1 220 ? -21.117 -0.476 -24.400 1.00 62.41 220 SER A O 1
ATOM 1798 N N . ALA A 1 221 ? -22.476 -0.331 -22.632 1.00 58.00 221 ALA A N 1
ATOM 1799 C CA . ALA A 1 221 ? -22.987 1.001 -22.957 1.00 58.00 221 ALA A CA 1
ATOM 1800 C C . ALA A 1 221 ? -21.881 2.065 -23.107 1.00 58.00 221 ALA A C 1
ATOM 1802 O O . ALA A 1 221 ? -22.003 2.931 -23.965 1.00 58.00 221 ALA A O 1
ATOM 1803 N N . LEU A 1 222 ? -20.784 1.996 -22.337 1.00 54.25 222 LEU A N 1
ATOM 1804 C CA . LEU A 1 222 ? -19.609 2.849 -22.556 1.00 54.25 222 LEU A CA 1
ATOM 1805 C C . LEU A 1 222 ? -18.893 2.482 -23.865 1.00 54.25 222 LEU A C 1
ATOM 1807 O O . LEU A 1 222 ? -18.605 3.367 -24.664 1.00 54.25 222 LEU A O 1
ATOM 1811 N N . LYS A 1 223 ? -18.619 1.192 -24.111 1.00 57.56 223 LYS A N 1
ATOM 1812 C CA . LYS A 1 223 ? -18.012 0.716 -25.365 1.00 57.56 223 LYS A CA 1
ATOM 1813 C C . LYS A 1 223 ? -18.861 1.112 -26.574 1.00 57.56 223 LYS A C 1
ATOM 1815 O O . LYS A 1 223 ? -18.298 1.541 -27.569 1.00 57.56 223 LYS A O 1
ATOM 1820 N N . ASP A 1 224 ? -20.182 1.032 -26.488 1.00 58.16 224 ASP A N 1
ATOM 1821 C CA . ASP A 1 224 ? -21.115 1.343 -27.572 1.00 58.16 224 ASP A CA 1
ATOM 1822 C C . ASP A 1 224 ? -21.276 2.860 -27.764 1.00 58.16 224 ASP A C 1
ATOM 1824 O O . ASP A 1 224 ? -21.211 3.344 -28.895 1.00 58.16 224 ASP A O 1
ATOM 1828 N N . ALA A 1 225 ? -21.328 3.634 -26.671 1.00 52.62 225 ALA A N 1
ATOM 1829 C CA . ALA A 1 225 ? -21.233 5.092 -26.723 1.00 52.62 225 ALA A CA 1
ATOM 1830 C C . ALA A 1 225 ? -19.909 5.565 -27.345 1.00 52.62 225 ALA A C 1
ATOM 1832 O O . ALA A 1 225 ? -19.914 6.559 -28.062 1.00 52.62 225 ALA A O 1
ATOM 1833 N N . LEU A 1 226 ? -18.794 4.856 -27.122 1.00 48.03 226 LEU A N 1
ATOM 1834 C CA . LEU A 1 226 ? -17.488 5.139 -27.733 1.00 48.03 226 LEU A CA 1
ATOM 1835 C C . LEU A 1 226 ? -17.370 4.636 -29.185 1.00 48.03 226 LEU A C 1
ATOM 1837 O O . LEU A 1 226 ? -16.721 5.301 -29.990 1.00 48.03 226 LEU A O 1
ATOM 1841 N N . LYS A 1 227 ? -18.000 3.505 -29.543 1.00 47.53 227 LYS A N 1
ATOM 1842 C CA . LYS A 1 227 ? -18.055 2.979 -30.924 1.00 47.53 227 LYS A CA 1
ATOM 1843 C C . LYS A 1 227 ? -18.805 3.923 -31.860 1.00 47.53 227 LYS A C 1
ATOM 1845 O O . LYS A 1 227 ? -18.367 4.142 -32.982 1.00 47.53 227 LYS A O 1
ATOM 1850 N N . GLY A 1 228 ? -19.937 4.471 -31.417 1.00 47.53 228 GLY A N 1
ATOM 1851 C CA . GLY A 1 228 ? -20.828 5.234 -32.295 1.00 47.53 228 GLY A CA 1
ATOM 1852 C C . GLY A 1 228 ? -20.355 6.648 -32.647 1.00 47.53 228 GLY A C 1
ATOM 1853 O O . GLY A 1 228 ? -21.109 7.381 -33.282 1.00 47.53 228 GLY A O 1
ATOM 1854 N N . THR A 1 229 ? -19.198 7.113 -32.151 1.00 40.88 229 THR A N 1
ATOM 1855 C CA . THR A 1 229 ? -19.048 8.557 -31.928 1.00 40.88 229 THR A CA 1
ATOM 1856 C C . THR A 1 229 ? -17.639 9.158 -32.089 1.00 40.88 229 THR A C 1
ATOM 1858 O O . THR A 1 229 ? -17.001 9.648 -31.148 1.00 40.88 229 THR A O 1
ATOM 1861 N N . ALA A 1 230 ? -17.277 9.421 -33.348 1.00 41.28 230 ALA A N 1
ATOM 1862 C CA . ALA A 1 230 ? -16.463 10.605 -33.653 1.00 41.28 230 ALA A CA 1
ATOM 1863 C C . ALA A 1 230 ? -17.045 11.867 -32.963 1.00 41.28 230 ALA A C 1
ATOM 1865 O O . ALA A 1 230 ? -16.303 12.684 -32.427 1.00 41.28 230 ALA A O 1
ATOM 1866 N N . ALA A 1 231 ? -18.379 11.961 -32.856 1.00 35.34 231 ALA A N 1
ATOM 1867 C CA . ALA A 1 231 ? -19.111 13.052 -32.209 1.00 35.34 231 ALA A CA 1
ATOM 1868 C C . ALA A 1 231 ? -18.986 13.150 -30.668 1.00 35.34 231 ALA A C 1
ATOM 1870 O O . ALA A 1 231 ? -19.190 14.236 -30.131 1.00 35.34 231 ALA A O 1
ATOM 1871 N N . LEU A 1 232 ? -18.663 12.074 -29.936 1.00 36.44 232 LEU A N 1
ATOM 1872 C CA . LEU A 1 232 ? -18.544 12.074 -28.464 1.00 36.44 232 LEU A CA 1
ATOM 1873 C C . LEU A 1 232 ? -17.081 12.210 -28.056 1.00 36.44 232 LEU A C 1
ATOM 1875 O O . LEU A 1 232 ? -16.787 12.964 -27.136 1.00 36.44 232 LEU A O 1
ATOM 1879 N N . GLN A 1 233 ? -16.158 11.600 -28.812 1.00 40.22 233 GLN A N 1
ATOM 1880 C CA . GLN A 1 233 ? -14.751 11.996 -28.750 1.00 40.22 233 GLN A CA 1
ATOM 1881 C C . GLN A 1 233 ? -14.588 13.484 -29.081 1.00 40.22 233 GLN A C 1
ATOM 1883 O O . GLN A 1 233 ? -13.864 14.176 -28.372 1.00 40.22 233 GLN A O 1
ATOM 1888 N N . TRP A 1 234 ? -15.299 13.999 -30.092 1.00 35.56 234 TRP A N 1
ATOM 1889 C CA . TRP A 1 234 ? -15.368 15.433 -30.376 1.00 35.56 234 TRP A CA 1
ATOM 1890 C C . TRP A 1 234 ? -15.997 16.196 -29.203 1.00 35.56 234 TRP A C 1
ATOM 1892 O O . TRP A 1 234 ? -15.302 17.020 -28.618 1.00 35.56 234 TRP A O 1
ATOM 1902 N N . LYS A 1 235 ? -17.224 15.860 -28.758 1.00 33.34 235 LYS A N 1
ATOM 1903 C CA . LYS A 1 235 ? -17.883 16.518 -27.606 1.00 33.34 235 LYS A CA 1
ATOM 1904 C C . LYS A 1 235 ? -17.087 16.451 -26.295 1.00 33.34 235 LYS A C 1
ATOM 1906 O O . LYS A 1 235 ? -17.310 17.316 -25.461 1.00 33.34 235 LYS A O 1
ATOM 1911 N N . MET A 1 236 ? -16.208 15.474 -26.063 1.00 36.03 236 MET A N 1
ATOM 1912 C CA . MET A 1 236 ? -15.340 15.426 -24.871 1.00 36.03 236 MET A CA 1
ATOM 1913 C C . MET A 1 236 ? -14.022 16.188 -25.072 1.00 36.03 236 MET A C 1
ATOM 1915 O O . MET A 1 236 ? -13.599 16.919 -24.175 1.00 36.03 236 MET A O 1
ATOM 1919 N N . LYS A 1 237 ? -13.389 16.082 -26.250 1.00 37.66 237 LYS A N 1
ATOM 1920 C CA . LYS A 1 237 ? -12.149 16.816 -26.568 1.00 37.66 237 LYS A CA 1
ATOM 1921 C C . LYS A 1 237 ? -12.386 18.327 -26.696 1.00 37.66 237 LYS A C 1
ATOM 1923 O O . LYS A 1 237 ? -11.541 19.097 -26.244 1.00 37.66 237 LYS A O 1
ATOM 1928 N N . THR A 1 238 ? -13.530 18.772 -27.228 1.00 36.50 238 THR A N 1
ATOM 1929 C CA . THR A 1 238 ? -13.891 20.205 -27.269 1.00 36.50 238 THR A CA 1
ATOM 1930 C C . THR A 1 238 ? -14.126 20.783 -25.872 1.00 36.50 238 THR A C 1
ATOM 1932 O O . THR A 1 238 ? -13.702 21.907 -25.601 1.00 36.50 238 THR A O 1
ATOM 1935 N N . LYS A 1 239 ? -14.699 19.994 -24.950 1.00 39.41 239 LYS A N 1
ATOM 1936 C CA . LYS A 1 239 ? -14.918 20.394 -23.548 1.00 39.41 239 LYS A CA 1
ATOM 1937 C C . LYS A 1 239 ? -13.607 20.659 -22.810 1.00 39.41 239 LYS A C 1
ATOM 1939 O O . LYS A 1 239 ? -13.432 21.748 -22.274 1.00 39.41 239 LYS A O 1
ATOM 1944 N N . LEU A 1 240 ? -12.662 19.719 -22.858 1.00 40.09 240 LEU A N 1
ATOM 1945 C CA . LEU A 1 240 ? -11.380 19.825 -22.143 1.00 40.09 240 LEU A CA 1
ATOM 1946 C C . LEU A 1 240 ? -10.462 20.949 -22.666 1.00 40.09 240 LEU A C 1
ATOM 1948 O O . LEU A 1 240 ? -9.668 21.501 -21.906 1.00 40.09 240 LEU A O 1
ATOM 1952 N N . ALA A 1 241 ? -10.562 21.322 -23.946 1.00 38.56 241 ALA A N 1
ATOM 1953 C CA . ALA A 1 241 ? -9.687 22.335 -24.545 1.00 38.56 241 ALA A CA 1
ATOM 1954 C C . ALA A 1 241 ? -10.000 23.781 -24.108 1.00 38.56 241 ALA A C 1
ATOM 1956 O O . ALA A 1 241 ? -9.103 24.626 -24.115 1.00 38.56 241 ALA A O 1
ATOM 1957 N N . GLY A 1 242 ? -11.244 24.084 -23.713 1.00 39.03 242 GLY A N 1
ATOM 1958 C CA . GLY A 1 242 ? -11.625 25.425 -23.238 1.00 39.03 242 GLY A CA 1
ATOM 1959 C C . GLY A 1 242 ? -11.050 25.781 -21.861 1.00 39.03 242 GLY A C 1
ATOM 1960 O O . GLY A 1 242 ? -10.871 26.953 -21.541 1.00 39.03 242 GLY A O 1
ATOM 1961 N N . TRP A 1 243 ? -10.719 24.766 -21.063 1.00 40.19 243 TRP A N 1
ATOM 1962 C CA . TRP A 1 243 ? -10.450 24.895 -19.631 1.00 40.19 243 TRP A CA 1
ATOM 1963 C C . TRP A 1 243 ? -9.100 25.544 -19.307 1.00 40.19 243 TRP A C 1
ATOM 1965 O O . TRP A 1 243 ? -8.951 26.196 -18.282 1.00 40.19 243 TRP A O 1
ATOM 1975 N N . ARG A 1 244 ? -8.112 25.446 -20.204 1.00 38.47 244 ARG A N 1
ATOM 1976 C CA . ARG A 1 244 ? -6.749 25.969 -19.976 1.00 38.47 244 ARG A CA 1
ATOM 1977 C C . ARG A 1 244 ? -6.603 27.498 -20.071 1.00 38.47 244 ARG A C 1
ATOM 1979 O O . ARG A 1 244 ? -5.479 27.986 -20.009 1.00 38.47 244 ARG A O 1
ATOM 1986 N N . LYS A 1 245 ? -7.687 28.260 -20.273 1.00 37.50 245 LYS A N 1
ATOM 1987 C CA . LYS A 1 245 ? -7.638 29.728 -20.458 1.00 37.50 245 LYS A CA 1
ATOM 1988 C C . LYS A 1 245 ? -8.437 30.554 -19.444 1.00 37.50 245 LYS A C 1
ATOM 1990 O O . LYS A 1 245 ? -8.429 31.777 -19.550 1.00 37.50 245 LYS A O 1
ATOM 1995 N N . GLN A 1 246 ? -9.097 29.935 -18.467 1.00 36.47 246 GLN A N 1
ATOM 1996 C CA . GLN A 1 246 ? -9.811 30.649 -17.404 1.00 36.47 246 GLN A CA 1
ATOM 1997 C C . GLN A 1 246 ? -9.146 30.370 -16.053 1.00 36.47 246 GLN A C 1
ATOM 1999 O O . GLN A 1 246 ? -8.846 29.223 -15.742 1.00 36.47 246 GLN A O 1
ATOM 2004 N N . ARG A 1 247 ? -8.918 31.419 -15.247 1.00 35.78 247 ARG A N 1
ATOM 2005 C CA . ARG A 1 247 ? -8.380 31.288 -13.876 1.00 35.78 247 ARG A CA 1
ATOM 2006 C C . ARG A 1 247 ? -9.375 30.655 -12.891 1.00 35.78 247 ARG A C 1
ATOM 2008 O O . ARG A 1 247 ? -8.947 30.185 -11.849 1.00 35.78 247 ARG A O 1
ATOM 2015 N N . ASN A 1 248 ? -10.659 30.595 -13.252 1.00 38.81 248 ASN A N 1
ATOM 2016 C CA . ASN A 1 248 ? -11.708 29.871 -12.537 1.00 38.81 248 ASN A CA 1
ATOM 2017 C C . ASN A 1 248 ? -12.311 28.820 -13.480 1.00 38.81 248 ASN A C 1
ATOM 2019 O O . ASN A 1 248 ? -12.963 29.182 -14.460 1.00 38.81 248 ASN A O 1
ATOM 2023 N N . VAL A 1 249 ? -12.099 27.537 -13.186 1.00 40.25 249 VAL A N 1
ATOM 2024 C CA . VAL A 1 249 ? -12.700 26.402 -13.905 1.00 40.25 249 VAL A CA 1
ATOM 2025 C C . VAL A 1 249 ? -13.507 25.583 -12.895 1.00 40.25 249 VAL A C 1
ATOM 2027 O O . VAL A 1 249 ? -12.947 25.232 -11.856 1.00 40.25 249 VAL A O 1
ATOM 2030 N N . PRO A 1 250 ? -14.789 25.263 -13.149 1.00 37.34 250 PRO A N 1
ATOM 2031 C CA . PRO A 1 250 ? -15.552 24.402 -12.256 1.00 37.34 250 PRO A CA 1
ATOM 2032 C C . PRO A 1 250 ? -15.069 22.949 -12.347 1.00 37.34 250 PRO A C 1
ATOM 2034 O O . PRO A 1 250 ? -14.719 22.453 -13.416 1.00 37.34 250 PRO A O 1
ATOM 2037 N N . ASN A 1 251 ? -15.075 22.270 -11.206 1.00 39.19 251 ASN A N 1
ATOM 2038 C CA . ASN A 1 251 ? -14.598 20.904 -11.010 1.00 39.19 251 ASN A CA 1
ATOM 2039 C C . ASN A 1 251 ? -15.221 19.884 -11.998 1.00 39.19 251 ASN A C 1
ATOM 2041 O O . ASN A 1 251 ? -16.441 19.744 -12.055 1.00 39.19 251 ASN A O 1
ATOM 2045 N N . VAL A 1 252 ? -14.402 19.101 -12.721 1.00 39.53 252 VAL A N 1
ATOM 2046 C CA . VAL A 1 252 ? -14.837 17.829 -13.343 1.00 39.53 252 VAL A CA 1
ATOM 2047 C C . VAL A 1 252 ? -14.052 16.682 -12.738 1.00 39.53 252 VAL A C 1
ATOM 2049 O O . VAL A 1 252 ? -12.825 16.620 -12.821 1.00 39.53 252 VAL A O 1
ATOM 2052 N N . HIS A 1 253 ? -14.813 15.738 -12.201 1.00 46.06 253 HIS A N 1
ATOM 2053 C CA . HIS A 1 253 ? -14.342 14.470 -11.681 1.00 46.06 253 HIS A CA 1
ATOM 2054 C C . HIS A 1 253 ? -15.011 13.350 -12.472 1.00 46.06 253 HIS A C 1
ATOM 2056 O O . HIS A 1 253 ? -16.210 13.404 -12.745 1.00 46.06 253 HIS A O 1
ATOM 2062 N N . VAL A 1 254 ? -14.244 12.322 -12.835 1.00 49.94 254 VAL A N 1
ATOM 2063 C CA . VAL A 1 254 ? -14.797 11.068 -13.357 1.00 49.94 254 VAL A CA 1
ATOM 2064 C C . VAL A 1 254 ? -14.566 9.998 -12.300 1.00 49.94 254 VAL A C 1
ATOM 2066 O O . VAL A 1 254 ? -13.522 9.344 -12.269 1.00 49.94 254 VAL A O 1
ATOM 2069 N N . THR A 1 255 ? -15.541 9.857 -11.405 1.00 46.56 255 THR A N 1
ATOM 2070 C CA . THR A 1 255 ? -15.569 8.791 -10.402 1.00 46.56 255 THR A CA 1
ATOM 2071 C C . THR A 1 255 ? -15.975 7.489 -11.085 1.00 46.56 255 THR A C 1
ATOM 2073 O O . THR A 1 255 ? -17.074 7.386 -11.633 1.00 46.56 255 THR A O 1
ATOM 2076 N N . VAL A 1 256 ? -15.091 6.489 -11.077 1.00 51.53 256 VAL A N 1
ATOM 2077 C CA . VAL A 1 256 ? -15.364 5.183 -11.690 1.00 51.53 256 VAL A CA 1
ATOM 2078 C C . VAL A 1 256 ? -15.861 4.221 -10.618 1.00 51.53 256 VAL A C 1
ATOM 2080 O O . VAL A 1 256 ? -15.080 3.552 -9.943 1.00 51.53 256 VAL A O 1
ATOM 2083 N N . ASP A 1 257 ? -17.181 4.163 -10.467 1.00 43.62 257 ASP A N 1
ATOM 2084 C CA . ASP A 1 257 ? -17.856 3.218 -9.580 1.00 43.62 257 ASP A CA 1
ATOM 2085 C C . ASP A 1 257 ? -17.843 1.801 -10.185 1.00 43.62 257 ASP A C 1
ATOM 2087 O O . ASP A 1 257 ? -18.570 1.488 -11.134 1.00 43.62 257 ASP A O 1
ATOM 2091 N N . ALA A 1 258 ? -17.002 0.933 -9.622 1.00 43.38 258 ALA A N 1
ATOM 2092 C CA . ALA A 1 258 ? -16.848 -0.463 -10.018 1.00 43.38 258 ALA A CA 1
ATOM 2093 C C . ALA A 1 258 ? -17.983 -1.370 -9.496 1.00 43.38 258 ALA A C 1
ATOM 2095 O O . ALA A 1 258 ? -17.747 -2.402 -8.868 1.00 43.38 258 ALA A O 1
ATOM 2096 N N . ARG A 1 259 ? -19.232 -1.026 -9.835 1.00 44.75 259 ARG A N 1
ATOM 2097 C CA . ARG A 1 259 ? -20.370 -1.969 -9.842 1.00 44.75 259 ARG A CA 1
ATOM 2098 C C . ARG A 1 259 ? -20.332 -2.950 -11.026 1.00 44.75 259 ARG A C 1
ATOM 2100 O O . ARG A 1 259 ? -21.153 -3.860 -11.101 1.00 44.75 259 ARG A O 1
ATOM 2107 N N . VAL A 1 260 ? -19.379 -2.774 -11.941 1.00 43.38 260 VAL A N 1
ATOM 2108 C CA . VAL A 1 260 ? -18.990 -3.760 -12.961 1.00 43.38 260 VAL A CA 1
ATOM 2109 C C . VAL A 1 260 ? -17.952 -4.709 -12.346 1.00 43.38 260 VAL A C 1
ATOM 2111 O O . VAL A 1 260 ? -17.136 -4.264 -11.542 1.00 43.38 260 VAL A O 1
ATOM 2114 N N . GLY A 1 261 ? -17.977 -6.003 -12.688 1.00 46.44 261 GLY A N 1
ATOM 2115 C CA . GLY A 1 261 ? -17.148 -7.021 -12.027 1.00 46.44 261 GLY A CA 1
ATOM 2116 C C . GLY A 1 261 ? -15.647 -6.696 -12.033 1.00 46.44 261 GLY A C 1
ATOM 2117 O O . GLY A 1 261 ? -15.158 -6.002 -12.918 1.00 46.44 261 GLY A O 1
ATOM 2118 N N . VAL A 1 262 ? -14.884 -7.215 -11.063 1.00 47.88 262 VAL A N 1
ATOM 2119 C CA . VAL A 1 262 ? -13.468 -6.833 -10.836 1.00 47.88 262 VAL A CA 1
ATOM 2120 C C . VAL A 1 262 ? -12.586 -6.970 -12.093 1.00 47.88 262 VAL A C 1
ATOM 2122 O O . VAL A 1 262 ? -11.691 -6.152 -12.314 1.00 47.88 262 VAL A O 1
ATOM 2125 N N . ALA A 1 263 ? -12.863 -7.959 -12.950 1.00 52.28 263 ALA A N 1
ATOM 2126 C CA . ALA A 1 263 ? -12.199 -8.122 -14.246 1.00 52.28 263 ALA A CA 1
ATOM 2127 C C . ALA A 1 263 ? -12.515 -6.971 -15.227 1.00 52.28 263 ALA A C 1
ATOM 2129 O O . ALA A 1 263 ? -11.603 -6.421 -15.850 1.00 52.28 263 ALA A O 1
ATOM 2130 N N . ASP A 1 264 ? -13.784 -6.563 -15.305 1.00 53.75 264 ASP A N 1
ATOM 2131 C CA . ASP A 1 264 ? -14.260 -5.466 -16.149 1.00 53.75 264 ASP A CA 1
ATOM 2132 C C . ASP A 1 264 ? -13.795 -4.102 -15.639 1.00 53.75 264 ASP A C 1
ATOM 2134 O O . ASP A 1 264 ? -13.455 -3.248 -16.448 1.00 53.75 264 ASP A O 1
ATOM 2138 N N . ALA A 1 265 ? -13.733 -3.878 -14.322 1.00 54.09 265 ALA A N 1
ATOM 2139 C CA . ALA A 1 265 ? -13.309 -2.599 -13.742 1.00 54.09 265 ALA A CA 1
ATOM 2140 C C . ALA A 1 265 ? -11.889 -2.204 -14.197 1.00 54.09 265 ALA A C 1
ATOM 2142 O O . ALA A 1 265 ? -11.635 -1.062 -14.587 1.00 54.09 265 ALA A O 1
ATOM 2143 N N . ALA A 1 266 ? -10.966 -3.171 -14.240 1.00 58.00 266 ALA A N 1
ATOM 2144 C CA . ALA A 1 266 ? -9.611 -2.951 -14.736 1.00 58.00 266 ALA A CA 1
ATOM 2145 C C . ALA A 1 266 ? -9.554 -2.691 -16.254 1.00 58.00 266 ALA A C 1
ATOM 2147 O O . ALA A 1 266 ? -8.605 -2.062 -16.724 1.00 58.00 266 ALA A O 1
ATOM 2148 N N . GLU A 1 267 ? -10.516 -3.182 -17.038 1.00 60.97 267 GLU A N 1
ATOM 2149 C CA . GLU A 1 267 ? -10.629 -2.884 -18.473 1.00 60.97 267 GLU A CA 1
ATOM 2150 C C . GLU A 1 267 ? -11.327 -1.537 -18.722 1.00 60.97 267 GLU A C 1
ATOM 2152 O O . GLU A 1 267 ? -10.846 -0.747 -19.529 1.00 60.97 267 GLU A O 1
ATOM 2157 N N . TYR A 1 268 ? -12.384 -1.231 -17.969 1.00 59.12 268 TYR A N 1
ATOM 2158 C CA . TYR A 1 268 ? -13.126 0.032 -17.973 1.00 59.12 268 TYR A CA 1
ATOM 2159 C C . TYR A 1 268 ? -12.195 1.215 -17.671 1.00 59.12 268 TYR A C 1
ATOM 2161 O O . TYR A 1 268 ? -12.131 2.165 -18.452 1.00 59.12 268 TYR A O 1
ATOM 2169 N N . CYS A 1 269 ? -11.376 1.112 -16.616 1.00 56.31 269 CYS A N 1
ATOM 2170 C CA . CYS A 1 269 ? -10.334 2.101 -16.327 1.00 56.31 269 CYS A CA 1
ATOM 2171 C C . CYS A 1 269 ? -9.312 2.216 -17.469 1.00 56.31 269 CYS A C 1
ATOM 2173 O O . CYS A 1 269 ? -9.000 3.329 -17.868 1.00 56.31 269 CYS A O 1
ATOM 2175 N N . ARG A 1 270 ? -8.859 1.108 -18.077 1.00 62.41 270 ARG A N 1
ATOM 2176 C CA . ARG A 1 270 ? -7.933 1.135 -19.235 1.00 62.41 270 ARG A CA 1
ATOM 2177 C C . ARG A 1 270 ? -8.554 1.685 -20.526 1.00 62.41 270 ARG A C 1
ATOM 2179 O O . ARG A 1 270 ? -7.827 2.097 -21.431 1.00 62.41 270 ARG A O 1
ATOM 2186 N N . VAL A 1 271 ? -9.878 1.661 -20.668 1.00 62.97 271 VAL A N 1
ATOM 2187 C CA . VAL A 1 271 ? -10.597 2.343 -21.758 1.00 62.97 271 VAL A CA 1
ATOM 2188 C C . VAL A 1 271 ? -10.649 3.846 -21.480 1.00 62.97 271 VAL A C 1
ATOM 2190 O O . VAL A 1 271 ? -10.337 4.633 -22.372 1.00 62.97 271 VAL A O 1
ATOM 2193 N N . LEU A 1 272 ? -10.947 4.248 -20.242 1.00 58.12 272 LEU A N 1
ATOM 2194 C CA . LEU A 1 272 ? -10.962 5.656 -19.844 1.00 58.12 272 LEU A CA 1
ATOM 2195 C C . LEU A 1 272 ? -9.566 6.298 -19.842 1.00 58.12 272 LEU A C 1
ATOM 2197 O O . LEU A 1 272 ? -9.428 7.393 -20.364 1.00 58.12 272 LEU A O 1
ATOM 2201 N N . GLU A 1 273 ? -8.521 5.623 -19.358 1.00 59.06 273 GLU A N 1
ATOM 2202 C CA . GLU A 1 273 ? -7.120 6.085 -19.424 1.00 59.06 273 GLU A CA 1
ATOM 2203 C C . GLU A 1 273 ? -6.694 6.384 -20.876 1.00 59.06 273 GLU A C 1
ATOM 2205 O O . GLU A 1 273 ? -6.047 7.395 -21.144 1.00 59.06 273 GLU A O 1
ATOM 2210 N N . ARG A 1 274 ? -7.112 5.542 -21.835 1.00 64.75 274 ARG A N 1
ATOM 2211 C CA . ARG A 1 274 ? -6.869 5.756 -23.275 1.00 64.75 274 ARG A CA 1
ATOM 2212 C C . ARG A 1 274 ? -7.711 6.889 -23.867 1.00 64.75 274 ARG A C 1
ATOM 2214 O O . ARG A 1 274 ? -7.232 7.589 -24.756 1.00 64.75 274 ARG A O 1
ATOM 2221 N N . ALA A 1 275 ? -8.937 7.091 -23.385 1.00 53.88 275 ALA A N 1
ATOM 2222 C CA . ALA A 1 275 ? -9.782 8.220 -23.781 1.00 53.88 275 ALA A CA 1
ATOM 2223 C C . ALA A 1 275 ? -9.317 9.562 -23.169 1.00 53.88 275 ALA A C 1
ATOM 2225 O O . ALA A 1 275 ? -9.509 10.615 -23.779 1.00 53.88 275 ALA A O 1
ATOM 2226 N N . CYS A 1 276 ? -8.674 9.514 -21.999 1.00 59.28 276 CYS A N 1
ATOM 2227 C CA . CYS A 1 276 ? -8.275 10.648 -21.164 1.00 59.28 276 CYS A CA 1
ATOM 2228 C C . CYS A 1 276 ? -6.743 10.758 -21.026 1.00 59.28 276 CYS A C 1
ATOM 2230 O O . CYS A 1 276 ? -6.212 10.908 -19.925 1.00 59.28 276 CYS A O 1
ATOM 2232 N N . ALA A 1 277 ? -6.011 10.690 -22.142 1.00 59.84 277 ALA A N 1
ATOM 2233 C CA . ALA A 1 277 ? -4.556 10.852 -22.139 1.00 59.84 277 ALA A CA 1
ATOM 2234 C C . ALA A 1 277 ? -4.129 12.144 -21.401 1.00 59.84 277 ALA A C 1
ATOM 2236 O O . ALA A 1 277 ? -4.575 13.239 -21.745 1.00 59.84 277 ALA A O 1
ATOM 2237 N N . GLY A 1 278 ? -3.268 12.009 -20.383 1.00 64.19 278 GLY A N 1
ATOM 2238 C CA . GLY A 1 278 ? -2.870 13.106 -19.484 1.00 64.19 278 GLY A CA 1
ATOM 2239 C C . GLY A 1 278 ? -3.547 13.110 -18.103 1.00 64.19 278 GLY A C 1
ATOM 2240 O O . GLY A 1 278 ? -3.334 14.045 -17.329 1.00 64.19 278 GLY A O 1
ATOM 2241 N N . THR A 1 279 ? -4.335 12.086 -17.754 1.00 71.25 279 THR A N 1
ATOM 2242 C CA . THR A 1 279 ? -4.805 11.867 -16.373 1.00 71.25 279 THR A CA 1
ATOM 2243 C C . THR A 1 279 ? -3.923 10.887 -15.599 1.00 71.25 279 THR A C 1
ATOM 2245 O O . THR A 1 279 ? -3.549 9.839 -16.125 1.00 71.25 279 THR A O 1
ATOM 2248 N N . ALA A 1 280 ? -3.657 11.186 -14.329 1.00 73.31 280 ALA A N 1
ATOM 2249 C CA . ALA A 1 280 ? -3.169 10.230 -13.344 1.00 73.31 280 ALA A CA 1
ATOM 2250 C C . ALA A 1 280 ? -4.332 9.371 -12.819 1.00 73.31 280 ALA A C 1
ATOM 2252 O O . ALA A 1 280 ? -5.435 9.875 -12.593 1.00 73.31 280 ALA A O 1
ATOM 2253 N N . ARG A 1 281 ? -4.079 8.079 -12.597 1.00 77.75 281 ARG A N 1
ATOM 2254 C CA . ARG A 1 281 ? -5.018 7.176 -11.926 1.00 77.75 281 ARG A CA 1
ATOM 2255 C C . ARG A 1 281 ? -4.688 7.086 -10.447 1.00 77.75 281 ARG A C 1
ATOM 2257 O O . ARG A 1 281 ? -3.580 6.697 -10.089 1.00 77.75 281 ARG A O 1
ATOM 2264 N N . LEU A 1 282 ? -5.685 7.358 -9.616 1.00 76.62 282 LEU A N 1
ATOM 2265 C CA . LEU A 1 282 ? -5.610 7.239 -8.166 1.00 76.62 282 LEU A CA 1
ATOM 2266 C C . LEU A 1 282 ? -6.640 6.217 -7.686 1.00 76.62 282 LEU A C 1
ATOM 2268 O O . LEU A 1 282 ? -7.732 6.097 -8.248 1.00 76.62 282 LEU A O 1
ATOM 2272 N N . TYR A 1 283 ? -6.291 5.479 -6.639 1.00 80.25 283 TYR A N 1
ATOM 2273 C CA . TYR A 1 283 ? -7.258 4.689 -5.884 1.00 80.25 283 TYR A CA 1
ATOM 2274 C C . TYR A 1 283 ? -7.951 5.610 -4.879 1.00 80.25 283 TYR A C 1
ATOM 2276 O O . TYR A 1 283 ? -7.290 6.469 -4.291 1.00 80.25 283 TYR A O 1
ATOM 2284 N N . LEU A 1 284 ? -9.263 5.448 -4.691 1.00 79.62 284 LEU A N 1
ATOM 2285 C CA . LEU A 1 284 ? -9.946 6.114 -3.585 1.00 79.62 284 LEU A CA 1
ATOM 2286 C C . LEU A 1 284 ? -9.694 5.347 -2.283 1.00 79.62 284 LEU A C 1
ATOM 2288 O O . LEU A 1 284 ? -9.644 4.114 -2.270 1.00 79.62 284 LEU A O 1
ATOM 2292 N N . ASP A 1 285 ? -9.548 6.087 -1.187 1.00 73.94 285 ASP A N 1
ATOM 2293 C CA . ASP A 1 285 ? -9.456 5.533 0.162 1.00 73.94 285 ASP A CA 1
ATOM 2294 C C . ASP A 1 285 ? -10.655 4.616 0.477 1.00 73.94 285 ASP A C 1
ATOM 2296 O O . ASP A 1 285 ? -11.763 4.811 -0.023 1.00 73.94 285 ASP A O 1
ATOM 2300 N N . ARG A 1 286 ? -10.411 3.591 1.300 1.00 62.72 286 ARG A N 1
ATOM 2301 C CA . ARG A 1 286 ? -11.366 2.560 1.766 1.00 62.72 286 ARG A CA 1
ATOM 2302 C C . ARG A 1 286 ? -12.113 1.729 0.689 1.00 62.72 286 ARG A C 1
ATOM 2304 O O . ARG A 1 286 ? -12.639 0.678 1.048 1.00 62.72 286 ARG A O 1
ATOM 2311 N N . ASN A 1 287 ? -12.084 2.071 -0.606 1.00 61.94 287 ASN A N 1
ATOM 2312 C CA . ASN A 1 287 ? -12.813 1.355 -1.669 1.00 61.94 287 ASN A CA 1
ATOM 2313 C C . ASN A 1 287 ? -11.901 0.616 -2.666 1.00 61.94 287 ASN A C 1
ATOM 2315 O O . ASN A 1 287 ? -11.587 1.111 -3.751 1.00 61.94 287 ASN A O 1
ATOM 2319 N N . VAL A 1 288 ? -11.535 -0.631 -2.342 1.00 57.19 288 VAL A N 1
ATOM 2320 C CA . VAL A 1 288 ? -10.762 -1.520 -3.234 1.00 57.19 288 VAL A CA 1
ATOM 2321 C C . VAL A 1 288 ? -11.589 -1.892 -4.473 1.00 57.19 288 VAL A C 1
ATOM 2323 O O . VAL A 1 288 ? -12.338 -2.865 -4.476 1.00 57.19 288 VAL A O 1
ATOM 2326 N N . GLY A 1 289 ? -11.442 -1.097 -5.532 1.00 64.94 289 GLY A N 1
ATOM 2327 C CA . GLY A 1 289 ? -12.168 -1.239 -6.796 1.00 64.94 289 GLY A CA 1
ATOM 2328 C C . GLY A 1 289 ? -12.603 0.101 -7.389 1.00 64.94 289 GLY A C 1
ATOM 2329 O O . GLY A 1 289 ? -12.664 0.221 -8.609 1.00 64.94 289 GLY A O 1
ATOM 2330 N N . VAL A 1 290 ? -12.825 1.122 -6.554 1.00 72.38 290 VAL A N 1
ATOM 2331 C CA . VAL A 1 290 ? -13.185 2.471 -7.012 1.00 72.38 290 VAL A CA 1
ATOM 2332 C C . VAL A 1 290 ? -11.913 3.282 -7.252 1.00 72.38 290 VAL A C 1
ATOM 2334 O O . VAL A 1 290 ? -11.026 3.372 -6.399 1.00 72.38 290 VAL A O 1
ATOM 2337 N N . GLY A 1 291 ? -11.817 3.862 -8.444 1.00 76.31 291 GLY A N 1
ATOM 2338 C CA . GLY A 1 291 ? -10.700 4.706 -8.851 1.00 76.31 291 GLY A CA 1
ATOM 2339 C C . GLY A 1 291 ? -11.177 6.063 -9.349 1.00 76.31 291 GLY A C 1
ATOM 2340 O O . GLY A 1 291 ? -12.283 6.197 -9.877 1.00 76.31 291 GLY A O 1
ATOM 2341 N N . ALA A 1 292 ? -10.307 7.057 -9.216 1.00 81.38 292 ALA A N 1
ATOM 2342 C CA . ALA A 1 292 ? -10.472 8.367 -9.824 1.00 81.38 292 ALA A CA 1
ATOM 2343 C C . ALA A 1 292 ? -9.410 8.575 -10.908 1.00 81.38 292 ALA A C 1
ATOM 2345 O O . ALA A 1 292 ? -8.239 8.221 -10.734 1.00 81.38 292 ALA A O 1
ATOM 2346 N N . LEU A 1 293 ? -9.822 9.185 -12.017 1.00 79.06 293 LEU A N 1
ATOM 2347 C CA . LEU A 1 293 ? -8.907 9.769 -12.992 1.00 79.06 293 LEU A CA 1
ATOM 2348 C C . LEU A 1 293 ? -8.837 11.273 -12.738 1.00 79.06 293 LEU A C 1
ATOM 2350 O O . LEU A 1 293 ? -9.850 11.969 -12.801 1.00 79.06 293 LEU A O 1
ATOM 2354 N N . VAL A 1 294 ? -7.638 11.764 -12.438 1.00 76.81 294 VAL A N 1
ATOM 2355 C CA . VAL A 1 294 ? -7.370 13.165 -12.092 1.00 76.81 294 VAL A CA 1
ATOM 2356 C C . VAL A 1 294 ? -6.435 13.753 -13.139 1.00 76.81 294 VAL A C 1
ATOM 2358 O O . VAL A 1 294 ? -5.483 13.101 -13.554 1.00 76.81 294 VAL A O 1
ATOM 2361 N N . CYS A 1 295 ? -6.674 14.986 -13.584 1.00 80.19 295 CYS A N 1
ATOM 2362 C CA . CYS A 1 295 ? -5.725 15.700 -14.444 1.00 80.19 295 CYS A CA 1
ATOM 2363 C C . CYS A 1 295 ? -4.332 15.725 -13.787 1.00 80.19 295 CYS A C 1
ATOM 2365 O O . CYS A 1 295 ? -4.239 16.058 -12.608 1.00 80.19 295 CYS A O 1
ATOM 2367 N N . GLN A 1 296 ? -3.256 15.424 -14.526 1.00 73.12 296 GLN A N 1
ATOM 2368 C CA . GLN A 1 296 ? -1.888 15.461 -13.978 1.00 73.12 296 GLN A CA 1
ATOM 2369 C C . GLN A 1 296 ? -1.557 16.796 -13.298 1.00 73.12 296 GLN A C 1
ATOM 2371 O O . GLN A 1 296 ? -0.978 16.781 -12.218 1.00 73.12 296 GLN A O 1
ATOM 2376 N N . GLN A 1 297 ? -1.995 17.926 -13.872 1.00 71.50 297 GLN A N 1
ATOM 2377 C CA . GLN A 1 297 ? -1.831 19.235 -13.237 1.00 71.50 297 GLN A CA 1
ATOM 2378 C C . GLN A 1 297 ? -2.557 19.289 -11.894 1.00 71.50 297 GLN A C 1
ATOM 2380 O O . GLN A 1 297 ? -1.936 19.633 -10.908 1.00 71.50 297 GLN A O 1
ATOM 2385 N N . ARG A 1 298 ? -3.823 18.857 -11.810 1.00 73.94 298 ARG A N 1
ATOM 2386 C CA . ARG A 1 298 ? -4.563 18.860 -10.539 1.00 73.94 298 ARG A CA 1
ATOM 2387 C C . ARG A 1 298 ? -3.956 17.901 -9.515 1.00 73.94 298 ARG A C 1
ATOM 2389 O O . ARG A 1 298 ? -3.995 18.207 -8.335 1.00 73.94 298 ARG A O 1
ATOM 2396 N N . TYR A 1 299 ? -3.395 16.767 -9.932 1.00 77.19 299 TYR A N 1
ATOM 2397 C CA . TYR A 1 299 ? -2.668 15.885 -9.017 1.00 77.19 299 TYR A CA 1
ATOM 2398 C C . TYR A 1 299 ? -1.380 16.545 -8.499 1.00 77.19 299 TYR A C 1
ATOM 2400 O O . TYR A 1 299 ? -1.112 16.490 -7.305 1.00 77.19 299 TYR A O 1
ATOM 2408 N N . PHE A 1 300 ? -0.642 17.248 -9.361 1.00 73.19 300 PHE A N 1
ATOM 2409 C CA . PHE A 1 300 ? 0.499 18.065 -8.951 1.00 73.19 300 PHE A CA 1
ATOM 2410 C C . PHE A 1 300 ? 0.079 19.226 -8.036 1.00 73.19 300 PHE A C 1
ATOM 2412 O O . PHE A 1 300 ? 0.684 19.412 -6.992 1.00 73.19 300 PHE A O 1
ATOM 2419 N N . ASP A 1 301 ? -0.999 19.948 -8.350 1.00 73.44 301 ASP A N 1
ATOM 2420 C CA . ASP A 1 301 ? -1.552 21.004 -7.495 1.00 73.44 301 ASP A CA 1
ATOM 2421 C C . ASP A 1 301 ? -1.998 20.432 -6.140 1.00 73.44 301 ASP A C 1
ATOM 2423 O O . ASP A 1 301 ? -1.853 21.090 -5.119 1.00 73.44 301 ASP A O 1
ATOM 2427 N N . LEU A 1 302 ? -2.533 19.206 -6.098 1.00 73.50 302 LEU A N 1
ATOM 2428 C CA . LEU A 1 302 ? -2.849 18.518 -4.844 1.00 73.50 302 LEU A CA 1
ATOM 2429 C C . LEU A 1 302 ? -1.578 18.195 -4.052 1.00 73.50 302 LEU A C 1
ATOM 2431 O O . LEU A 1 302 ? -1.589 18.429 -2.856 1.00 73.50 302 LEU A O 1
ATOM 2435 N N . LEU A 1 303 ? -0.490 17.753 -4.692 1.00 70.19 303 LEU A N 1
ATOM 2436 C CA . LEU A 1 303 ? 0.820 17.523 -4.055 1.00 70.19 303 LEU A CA 1
ATOM 2437 C C . LEU A 1 303 ? 1.534 18.828 -3.637 1.00 70.19 303 LEU A C 1
ATOM 2439 O O . LEU A 1 303 ? 2.293 18.846 -2.673 1.00 70.19 303 LEU A O 1
ATOM 2443 N N . VAL A 1 304 ? 1.290 19.946 -4.324 1.00 67.94 304 VAL A N 1
ATOM 2444 C CA . VAL A 1 304 ? 1.829 21.271 -3.960 1.00 67.94 304 VAL A CA 1
ATOM 2445 C C . VAL A 1 304 ? 1.020 21.908 -2.829 1.00 67.94 304 VAL A C 1
ATOM 2447 O O . VAL A 1 304 ? 1.605 22.401 -1.871 1.00 67.94 304 VAL A O 1
ATOM 2450 N N . ASN A 1 305 ? -0.311 21.825 -2.867 1.00 69.88 305 ASN A N 1
ATOM 2451 C CA . ASN A 1 305 ? -1.152 22.204 -1.727 1.00 69.88 305 ASN A CA 1
ATOM 2452 C C . ASN A 1 305 ? -0.905 21.271 -0.527 1.00 69.88 305 ASN A C 1
ATOM 2454 O O . ASN A 1 305 ? -0.975 21.719 0.618 1.00 69.88 305 ASN A O 1
ATOM 2458 N N . GLU A 1 306 ? -0.584 19.993 -0.784 1.00 65.44 306 GLU A N 1
ATOM 2459 C CA . GLU A 1 306 ? -0.075 19.065 0.227 1.00 65.44 306 GLU A CA 1
ATOM 2460 C C . GLU A 1 306 ? 1.230 19.601 0.782 1.00 65.44 306 GLU A C 1
ATOM 2462 O O . GLU A 1 306 ? 1.269 19.797 1.978 1.00 65.44 306 GLU A O 1
ATOM 2467 N N . ARG A 1 307 ? 2.231 19.985 -0.024 1.00 62.03 307 ARG A N 1
ATOM 2468 C CA . ARG A 1 307 ? 3.447 20.653 0.485 1.00 62.03 307 ARG A CA 1
ATOM 2469 C C . ARG A 1 307 ? 3.181 21.871 1.365 1.00 62.03 307 ARG A C 1
ATOM 2471 O O . ARG A 1 307 ? 3.915 22.042 2.325 1.00 62.03 307 ARG A O 1
ATOM 2478 N N . GLU A 1 308 ? 2.174 22.695 1.094 1.00 67.12 308 GLU A N 1
ATOM 2479 C CA . GLU A 1 308 ? 1.846 23.826 1.979 1.00 67.12 308 GLU A CA 1
ATOM 2480 C C . GLU A 1 308 ? 1.272 23.361 3.329 1.00 67.12 308 GLU A C 1
ATOM 2482 O O . GLU A 1 308 ? 1.671 23.865 4.377 1.00 67.12 308 GLU A O 1
ATOM 2487 N N . HIS A 1 309 ? 0.399 22.348 3.333 1.00 65.75 309 HIS A N 1
ATOM 2488 C CA . HIS A 1 309 ? -0.142 21.751 4.566 1.00 65.75 309 HIS A CA 1
ATOM 2489 C C . HIS A 1 309 ? 0.888 20.867 5.297 1.00 65.75 309 HIS A C 1
ATOM 2491 O O . HIS A 1 309 ? 0.888 20.764 6.523 1.00 65.75 309 HIS A O 1
ATOM 2497 N N . SER A 1 310 ? 1.790 20.255 4.537 1.00 63.22 310 SER A N 1
ATOM 2498 C CA . SER A 1 310 ? 2.835 19.330 4.956 1.00 63.22 310 SER A CA 1
ATOM 2499 C C . SER A 1 310 ? 4.136 20.039 5.303 1.00 63.22 310 SER A C 1
ATOM 2501 O O . SER A 1 310 ? 4.940 19.442 6.000 1.00 63.22 310 SER A O 1
ATOM 2503 N N . ALA A 1 311 ? 4.338 21.313 4.961 1.00 66.88 311 ALA A N 1
ATOM 2504 C CA . ALA A 1 311 ? 5.439 22.121 5.502 1.00 66.88 311 ALA A CA 1
ATOM 2505 C C . ALA A 1 311 ? 5.336 22.285 7.033 1.00 66.88 311 ALA A C 1
ATOM 2507 O O . ALA A 1 311 ? 6.338 22.507 7.704 1.00 66.88 311 ALA A O 1
ATOM 2508 N N . ALA A 1 312 ? 4.134 22.121 7.600 1.00 74.88 312 ALA A N 1
ATOM 2509 C CA . ALA A 1 312 ? 3.918 22.038 9.045 1.00 74.88 312 ALA A CA 1
ATOM 2510 C C . ALA A 1 312 ? 4.166 20.629 9.635 1.00 74.88 312 ALA A C 1
ATOM 2512 O O . ALA A 1 312 ? 4.256 20.486 10.853 1.00 74.88 312 ALA A O 1
ATOM 2513 N N . LEU A 1 313 ? 4.248 19.591 8.793 1.00 77.56 313 LEU A N 1
ATOM 2514 C CA . LEU A 1 313 ? 4.346 18.174 9.183 1.00 77.56 313 LEU A CA 1
ATOM 2515 C C . LEU A 1 313 ? 5.661 17.505 8.761 1.00 77.56 313 LEU A C 1
ATOM 2517 O O . LEU A 1 313 ? 5.959 16.407 9.229 1.00 77.56 313 LEU A O 1
ATOM 2521 N N . PHE A 1 314 ? 6.427 18.132 7.870 1.00 83.00 314 PHE A N 1
ATOM 2522 C CA . PHE A 1 314 ? 7.660 17.626 7.293 1.00 83.00 314 PHE A CA 1
ATOM 2523 C C . PHE A 1 314 ? 8.665 18.763 7.105 1.00 83.00 314 PHE A C 1
ATOM 2525 O O . PHE A 1 314 ? 8.321 19.845 6.633 1.00 83.00 314 PHE A O 1
ATOM 2532 N N . GLU A 1 315 ? 9.929 18.476 7.390 1.00 88.44 315 GLU A N 1
ATOM 2533 C CA . GLU A 1 315 ? 11.071 19.335 7.071 1.00 88.44 315 GLU A CA 1
ATOM 2534 C C . GLU A 1 315 ? 11.889 18.715 5.926 1.00 88.44 315 GLU A C 1
ATOM 2536 O O . GLU A 1 315 ? 11.984 17.487 5.808 1.00 88.44 315 GLU A O 1
ATOM 2541 N N . GLU A 1 316 ? 12.483 19.542 5.062 1.00 88.31 316 GLU A N 1
ATOM 2542 C CA . GLU A 1 316 ? 13.464 19.047 4.093 1.00 88.31 316 GLU A CA 1
ATOM 2543 C C . GLU A 1 316 ? 14.743 18.601 4.814 1.00 88.31 316 GLU A C 1
ATOM 2545 O O . GLU A 1 316 ? 15.206 19.239 5.757 1.00 88.31 316 GLU A O 1
ATOM 2550 N N . VAL A 1 317 ? 15.327 17.495 4.356 1.00 90.62 317 VAL A N 1
ATOM 2551 C CA . VAL A 1 317 ? 16.546 16.923 4.929 1.00 90.62 317 VAL A CA 1
ATOM 2552 C C . VAL A 1 317 ? 17.686 17.090 3.933 1.00 90.62 317 VAL A C 1
ATOM 2554 O O . VAL A 1 317 ? 17.682 16.477 2.866 1.00 90.62 317 VAL A O 1
ATOM 2557 N N . GLU A 1 318 ? 18.691 17.885 4.300 1.00 92.69 318 GLU A N 1
ATOM 2558 C CA . GLU A 1 318 ? 19.828 18.217 3.425 1.00 92.69 318 GLU A CA 1
ATOM 2559 C C . GLU A 1 318 ? 20.833 17.063 3.227 1.00 92.69 318 GLU A C 1
ATOM 2561 O O . GLU A 1 318 ? 21.730 17.153 2.388 1.00 92.69 318 GLU A O 1
ATOM 2566 N N . VAL A 1 319 ? 20.690 15.943 3.949 1.00 92.06 319 VAL A N 1
ATOM 2567 C CA . VAL A 1 319 ? 21.542 14.760 3.745 1.00 92.06 319 VAL A CA 1
ATOM 2568 C C . VAL A 1 319 ? 21.011 13.838 2.648 1.00 92.06 319 VAL A C 1
ATOM 2570 O O . VAL A 1 319 ? 19.816 13.565 2.535 1.00 92.06 319 VAL A O 1
ATOM 2573 N N . SER A 1 320 ? 21.927 13.278 1.854 1.00 92.44 320 SER A N 1
ATOM 2574 C CA . SER A 1 320 ? 21.553 12.287 0.842 1.00 92.44 320 SER A CA 1
ATOM 2575 C C . SER A 1 320 ? 20.917 11.035 1.480 1.00 92.44 320 SER A C 1
ATOM 2577 O O . SER A 1 320 ? 21.332 10.619 2.569 1.00 92.44 320 SER A O 1
ATOM 2579 N N . PRO A 1 321 ? 19.989 10.345 0.785 1.00 90.38 321 PRO A N 1
ATOM 2580 C CA . PRO A 1 321 ? 19.399 9.096 1.267 1.00 90.38 321 PRO A CA 1
ATOM 2581 C C . PRO A 1 321 ? 20.430 8.047 1.707 1.00 90.38 321 PRO A C 1
ATOM 2583 O O . PRO A 1 321 ? 20.207 7.342 2.684 1.00 90.38 321 PRO A O 1
ATOM 2586 N N . ALA A 1 322 ? 21.576 7.958 1.021 1.00 91.81 322 ALA A N 1
ATOM 2587 C CA . ALA A 1 322 ? 22.637 7.010 1.356 1.00 91.81 322 ALA A CA 1
ATOM 2588 C C . ALA A 1 322 ? 23.354 7.348 2.676 1.00 91.81 322 ALA A C 1
ATOM 2590 O O . ALA A 1 322 ? 23.766 6.435 3.389 1.00 91.81 322 ALA A O 1
ATOM 2591 N N . VAL A 1 323 ? 23.488 8.636 3.014 1.00 93.12 323 VAL A N 1
ATOM 2592 C CA . VAL A 1 323 ? 24.037 9.080 4.306 1.00 93.12 323 VAL A CA 1
ATOM 2593 C C . VAL A 1 323 ? 23.049 8.767 5.426 1.00 93.12 323 VAL A C 1
ATOM 2595 O O . VAL A 1 323 ? 23.446 8.142 6.406 1.00 93.12 323 VAL A O 1
ATOM 2598 N N . LEU A 1 324 ? 21.758 9.081 5.250 1.00 90.12 324 LEU A N 1
ATOM 2599 C CA . LEU A 1 324 ? 20.749 8.761 6.265 1.00 90.12 324 LEU A CA 1
ATOM 2600 C C . LEU A 1 324 ? 20.618 7.247 6.504 1.00 90.12 324 LEU A C 1
ATOM 2602 O O . LEU A 1 324 ? 20.507 6.819 7.645 1.00 90.12 324 LEU A O 1
ATOM 2606 N N . ILE A 1 325 ? 20.683 6.410 5.461 1.00 91.31 325 ILE A N 1
ATOM 2607 C CA . ILE A 1 325 ? 20.651 4.944 5.632 1.00 91.31 325 ILE A CA 1
ATOM 2608 C C . ILE A 1 325 ? 21.841 4.454 6.477 1.00 91.31 325 ILE A C 1
ATOM 2610 O O . ILE A 1 325 ? 21.664 3.549 7.290 1.00 91.31 325 ILE A O 1
ATOM 2614 N N . ARG A 1 326 ? 23.034 5.052 6.333 1.00 93.12 326 ARG A N 1
ATOM 2615 C CA . ARG A 1 326 ? 24.201 4.716 7.171 1.00 93.12 326 ARG A CA 1
ATOM 2616 C C . ARG A 1 326 ? 24.023 5.180 8.616 1.00 93.12 326 ARG A C 1
ATOM 2618 O O . ARG A 1 326 ? 24.334 4.412 9.518 1.00 93.12 326 ARG A O 1
ATOM 2625 N N . ASP A 1 327 ? 23.502 6.386 8.838 1.00 90.88 327 ASP A N 1
ATOM 2626 C CA . ASP A 1 327 ? 23.185 6.889 10.183 1.00 90.88 327 ASP A CA 1
ATOM 2627 C C . ASP A 1 327 ? 22.152 5.994 10.891 1.00 90.88 327 ASP A C 1
ATOM 2629 O O . ASP A 1 327 ? 22.381 5.541 12.012 1.00 90.88 327 ASP A O 1
ATOM 2633 N N . LEU A 1 328 ? 21.074 5.620 10.192 1.00 89.44 328 LEU A N 1
ATOM 2634 C CA . LEU A 1 328 ? 20.096 4.648 10.684 1.00 89.44 328 LEU A CA 1
ATOM 2635 C C . LEU A 1 328 ? 20.728 3.281 10.982 1.00 89.44 328 LEU A C 1
ATOM 2637 O O . LEU A 1 328 ? 20.348 2.655 11.966 1.00 89.44 328 LEU A O 1
ATOM 2641 N N . GLU A 1 329 ? 21.694 2.813 10.184 1.00 93.62 329 GLU A N 1
ATOM 2642 C CA . GLU A 1 329 ? 22.413 1.565 10.472 1.00 93.62 329 GLU A CA 1
ATOM 2643 C C . GLU A 1 329 ? 23.255 1.677 11.757 1.00 93.62 329 GLU A C 1
ATOM 2645 O O . GLU A 1 329 ? 23.239 0.771 12.594 1.00 93.62 329 GLU A O 1
ATOM 2650 N N . VAL A 1 330 ? 23.953 2.800 11.955 1.00 92.12 330 VAL A N 1
ATOM 2651 C CA . VAL A 1 330 ? 24.740 3.068 13.172 1.00 92.12 330 VAL A CA 1
ATOM 2652 C C . VAL A 1 330 ? 23.832 3.151 14.401 1.00 92.12 330 VAL A C 1
ATOM 2654 O O . VAL A 1 330 ? 24.104 2.476 15.396 1.00 92.12 330 VAL A O 1
ATOM 2657 N N . LYS A 1 331 ? 22.726 3.905 14.331 1.00 88.44 331 LYS A N 1
ATOM 2658 C CA . LYS A 1 331 ? 21.707 3.981 15.393 1.00 88.44 331 LYS A CA 1
ATOM 2659 C C . LYS A 1 331 ? 21.126 2.598 15.711 1.00 88.44 331 LYS A C 1
ATOM 2661 O O . LYS A 1 331 ? 21.061 2.220 16.879 1.00 88.44 331 LYS A O 1
ATOM 2666 N N . PHE A 1 332 ? 20.766 1.821 14.687 1.00 88.81 332 PHE A N 1
ATOM 2667 C CA . PHE A 1 332 ? 20.202 0.474 14.820 1.00 88.81 332 PHE A CA 1
ATOM 2668 C C . PHE A 1 332 ? 21.159 -0.498 15.524 1.00 88.81 332 PHE A C 1
ATOM 2670 O O . PHE A 1 332 ? 20.751 -1.224 16.434 1.00 88.81 332 PHE A O 1
ATOM 2677 N N . ASN A 1 333 ? 22.439 -0.486 15.140 1.00 91.44 333 ASN A N 1
ATOM 2678 C CA . ASN A 1 333 ? 23.466 -1.332 15.749 1.00 91.44 333 ASN A CA 1
ATOM 2679 C C . ASN A 1 333 ? 23.800 -0.885 17.181 1.00 91.44 333 ASN A C 1
ATOM 2681 O O . ASN A 1 333 ? 23.895 -1.730 18.069 1.00 91.44 333 ASN A O 1
ATOM 2685 N N . ARG A 1 334 ? 23.904 0.428 17.437 1.00 88.38 334 ARG A N 1
ATOM 2686 C CA . ARG A 1 334 ? 24.123 0.995 18.784 1.00 88.38 334 ARG A CA 1
ATOM 2687 C C . ARG A 1 334 ? 22.983 0.661 19.751 1.00 88.38 334 ARG A C 1
ATOM 2689 O O . ARG A 1 334 ? 23.225 0.460 20.934 1.00 88.38 334 ARG A O 1
ATOM 2696 N N . ALA A 1 335 ? 21.759 0.575 19.240 1.00 82.00 335 ALA A N 1
ATOM 2697 C CA . ALA A 1 335 ? 20.566 0.142 19.964 1.00 82.00 335 ALA A CA 1
ATOM 2698 C C . ALA A 1 335 ? 20.458 -1.394 20.133 1.00 82.00 335 ALA A C 1
ATOM 2700 O O . ALA A 1 335 ? 19.485 -1.884 20.695 1.00 82.00 335 ALA A O 1
ATOM 2701 N N . MET A 1 336 ? 21.430 -2.173 19.635 1.00 88.50 336 MET A N 1
ATOM 2702 C CA . MET A 1 336 ? 21.449 -3.647 19.671 1.00 88.50 336 MET A CA 1
ATOM 2703 C C . MET A 1 336 ? 20.221 -4.327 19.026 1.00 88.50 336 MET A C 1
ATOM 2705 O O . MET A 1 336 ? 19.947 -5.509 19.258 1.00 88.50 336 MET A O 1
ATOM 2709 N N . LEU A 1 337 ? 19.513 -3.618 18.137 1.00 85.31 337 LEU A N 1
ATOM 2710 C CA . LEU A 1 337 ? 18.263 -4.080 17.518 1.00 85.31 337 LEU A CA 1
ATOM 2711 C C . LEU A 1 337 ? 18.445 -5.251 16.543 1.00 85.31 337 LEU A C 1
ATOM 2713 O O . LEU A 1 337 ? 17.461 -5.884 16.157 1.00 85.31 337 LEU A O 1
ATOM 2717 N N . GLY A 1 338 ? 19.692 -5.591 16.197 1.00 90.19 338 GLY A N 1
ATOM 2718 C CA . GLY A 1 338 ? 20.046 -6.793 15.435 1.00 90.19 338 GLY A CA 1
ATOM 2719 C C . GLY A 1 338 ? 19.634 -8.112 16.103 1.00 90.19 338 GLY A C 1
ATOM 2720 O O . GLY A 1 338 ? 19.540 -9.130 15.423 1.00 90.19 338 GLY A O 1
ATOM 2721 N N . THR A 1 339 ? 19.353 -8.092 17.410 1.00 88.00 339 THR A N 1
ATOM 2722 C CA . THR A 1 339 ? 18.792 -9.230 18.162 1.00 88.00 339 THR A CA 1
ATOM 2723 C C . THR A 1 339 ? 17.286 -9.420 17.930 1.00 88.00 339 THR A C 1
ATOM 2725 O O . THR A 1 339 ? 16.786 -10.537 18.032 1.00 88.00 339 THR A O 1
ATOM 2728 N N . VAL A 1 340 ? 16.566 -8.346 17.584 1.00 85.44 340 VAL A N 1
ATOM 2729 C CA . VAL A 1 340 ? 15.099 -8.314 17.429 1.00 85.44 340 VAL A CA 1
ATOM 2730 C C . VAL A 1 340 ? 14.681 -8.374 15.958 1.00 85.44 340 VAL A C 1
ATOM 2732 O O . VAL A 1 340 ? 13.671 -8.989 15.611 1.00 85.44 340 VAL A O 1
ATOM 2735 N N . ALA A 1 341 ? 15.436 -7.720 15.075 1.00 91.62 341 ALA A N 1
ATOM 2736 C CA . ALA A 1 341 ? 15.118 -7.600 13.659 1.00 91.62 341 ALA A CA 1
ATOM 2737 C C . ALA A 1 341 ? 16.384 -7.538 12.792 1.00 91.62 341 ALA A C 1
ATOM 2739 O O . ALA A 1 341 ? 17.495 -7.345 13.273 1.00 91.62 341 ALA A O 1
ATOM 2740 N N . LYS A 1 342 ? 16.216 -7.658 11.472 1.00 94.38 342 LYS A N 1
ATOM 2741 C CA . LYS A 1 342 ? 17.304 -7.482 10.503 1.00 94.38 342 LYS A CA 1
ATOM 2742 C C . LYS A 1 342 ? 17.239 -6.101 9.853 1.00 94.38 342 LYS A C 1
ATOM 2744 O O . LYS A 1 342 ? 16.217 -5.757 9.263 1.00 94.38 342 LYS A O 1
ATOM 2749 N N . PHE A 1 343 ? 18.353 -5.371 9.863 1.00 94.88 343 PHE A N 1
ATOM 2750 C CA . PHE A 1 343 ? 18.519 -4.153 9.068 1.00 94.88 343 PHE A CA 1
ATOM 2751 C C . PHE A 1 343 ? 18.677 -4.480 7.573 1.00 94.88 343 PHE A C 1
ATOM 2753 O O . PHE A 1 343 ? 19.471 -5.348 7.188 1.00 94.88 343 PHE A O 1
ATOM 2760 N N . VAL A 1 344 ? 17.936 -3.788 6.706 1.00 95.19 344 VAL A N 1
ATOM 2761 C CA . VAL A 1 344 ? 17.972 -4.005 5.251 1.00 95.19 344 VAL A CA 1
ATOM 2762 C C . VAL A 1 344 ? 18.859 -2.948 4.591 1.00 95.19 344 VAL A C 1
ATOM 2764 O O . VAL A 1 344 ? 18.382 -1.905 4.157 1.00 95.19 344 VAL A O 1
ATOM 2767 N N . LYS A 1 345 ? 20.163 -3.235 4.462 1.00 93.94 345 LYS A N 1
ATOM 2768 C CA . LYS A 1 345 ? 21.153 -2.318 3.849 1.00 93.94 345 LYS A CA 1
ATOM 2769 C C . LYS A 1 345 ? 20.806 -1.865 2.423 1.00 93.94 345 LYS A C 1
ATOM 2771 O O . LYS A 1 345 ? 21.196 -0.782 2.013 1.00 93.94 345 LYS A O 1
ATOM 2776 N N . SER A 1 346 ? 20.083 -2.691 1.662 1.00 93.69 346 SER A N 1
ATOM 2777 C CA . SER A 1 346 ? 19.594 -2.357 0.315 1.00 93.69 346 SER A CA 1
ATOM 2778 C C . SER A 1 346 ? 18.217 -1.681 0.317 1.00 93.69 346 SER A C 1
ATOM 2780 O O . SER A 1 346 ? 17.534 -1.698 -0.707 1.00 93.69 346 SER A O 1
ATOM 2782 N N . GLY A 1 347 ? 17.754 -1.208 1.475 1.00 91.81 347 GLY A N 1
ATOM 2783 C CA . GLY A 1 347 ? 16.477 -0.530 1.614 1.00 91.81 347 GLY A CA 1
ATOM 2784 C C . GLY A 1 347 ? 16.516 0.874 1.018 1.00 91.81 347 GLY A C 1
ATOM 2785 O O . GLY A 1 347 ? 17.569 1.503 0.940 1.00 91.81 347 GLY A O 1
ATOM 2786 N N . VAL A 1 348 ? 15.358 1.371 0.600 1.00 92.88 348 VAL A N 1
ATOM 2787 C CA . VAL A 1 348 ? 15.192 2.704 0.014 1.00 92.88 348 VAL A CA 1
ATOM 2788 C C . VAL A 1 348 ? 13.982 3.398 0.628 1.00 92.88 348 VAL A C 1
ATOM 2790 O O . VAL A 1 348 ? 12.956 2.767 0.881 1.00 92.88 348 VAL A O 1
ATOM 2793 N N . PHE A 1 349 ? 14.087 4.709 0.844 1.00 91.12 349 PHE A N 1
ATOM 2794 C CA . PHE A 1 349 ? 12.924 5.533 1.167 1.00 91.12 349 PHE A CA 1
ATOM 2795 C C . PHE A 1 349 ? 12.017 5.625 -0.060 1.00 91.12 349 PHE A C 1
ATOM 2797 O O . PHE A 1 349 ? 12.484 5.966 -1.155 1.00 91.12 349 PHE A O 1
ATOM 2804 N N . GLY A 1 350 ? 10.739 5.304 0.129 1.00 87.81 350 GLY A N 1
ATOM 2805 C CA . GLY A 1 350 ? 9.726 5.450 -0.905 1.00 87.81 350 GLY A CA 1
ATOM 2806 C C . GLY A 1 350 ? 9.403 6.919 -1.186 1.00 87.81 350 GLY A C 1
ATOM 2807 O O . GLY A 1 350 ? 9.655 7.798 -0.358 1.00 87.81 350 GLY A O 1
ATOM 2808 N N . THR A 1 351 ? 8.850 7.180 -2.368 1.00 86.62 351 THR A N 1
ATOM 2809 C CA . THR A 1 351 ? 8.325 8.502 -2.726 1.00 86.62 351 THR A CA 1
ATOM 2810 C C . THR A 1 351 ? 6.955 8.693 -2.085 1.00 86.62 351 THR A C 1
ATOM 2812 O O . THR A 1 351 ? 6.097 7.822 -2.236 1.00 86.62 351 THR A O 1
ATOM 2815 N N . ALA A 1 352 ? 6.759 9.791 -1.357 1.00 85.00 352 ALA A N 1
ATOM 2816 C CA . ALA A 1 352 ? 5.458 10.168 -0.817 1.00 85.00 352 ALA A CA 1
ATOM 2817 C C . ALA A 1 352 ? 4.444 10.396 -1.952 1.00 85.00 352 ALA A C 1
ATOM 2819 O O . ALA A 1 352 ? 4.825 10.740 -3.068 1.00 85.00 352 ALA A O 1
ATOM 2820 N N . TYR A 1 353 ? 3.161 10.158 -1.689 1.00 85.81 353 TYR A N 1
ATOM 2821 C CA . TYR A 1 353 ? 2.090 10.383 -2.662 1.00 85.81 353 TYR A CA 1
ATOM 2822 C C . TYR A 1 353 ? 0.754 10.666 -1.974 1.00 85.81 353 TYR A C 1
ATOM 2824 O O . TYR A 1 353 ? 0.525 10.233 -0.847 1.00 85.81 353 TYR A O 1
ATOM 2832 N N . ALA A 1 354 ? -0.161 11.343 -2.665 1.00 84.94 354 ALA A N 1
ATOM 2833 C CA . ALA A 1 354 ? -1.486 11.661 -2.140 1.00 84.94 354 ALA A CA 1
ATOM 2834 C C . ALA A 1 354 ? -2.542 10.635 -2.602 1.00 84.94 354 ALA A C 1
ATOM 2836 O O . ALA A 1 354 ? -2.705 10.390 -3.799 1.00 84.94 354 ALA A O 1
ATOM 2837 N N . LEU A 1 355 ? -3.304 10.059 -1.666 1.00 86.56 355 LEU A N 1
ATOM 2838 C CA . LEU A 1 355 ? -4.523 9.289 -1.963 1.00 86.56 355 LEU A CA 1
ATOM 2839 C C . LEU A 1 355 ? -5.766 10.157 -1.784 1.00 86.56 355 LEU A C 1
ATOM 2841 O O . LEU A 1 355 ? -5.894 10.833 -0.771 1.00 86.56 355 LEU A O 1
ATOM 2845 N N . LEU A 1 356 ? -6.717 10.099 -2.714 1.00 85.62 356 LEU A N 1
ATOM 2846 C CA . LEU A 1 356 ? -7.995 10.804 -2.572 1.00 85.62 356 LEU A CA 1
ATOM 2847 C C . LEU A 1 356 ? -8.920 10.107 -1.567 1.00 85.62 356 LEU A C 1
ATOM 2849 O O . LEU A 1 356 ? -8.988 8.876 -1.525 1.00 85.62 356 LEU A O 1
ATOM 2853 N N . LYS A 1 357 ? -9.670 10.893 -0.790 1.00 84.00 357 LYS A N 1
ATOM 2854 C CA . LYS A 1 357 ? -10.667 10.389 0.165 1.00 84.00 357 LYS A CA 1
ATOM 2855 C C . LYS A 1 357 ? -12.023 10.177 -0.520 1.00 84.00 357 LYS A C 1
ATOM 2857 O O . LYS A 1 357 ? -12.405 10.974 -1.368 1.00 84.00 357 LYS A O 1
ATOM 2862 N N . ASP A 1 358 ? -12.749 9.115 -0.164 1.00 73.38 358 ASP A N 1
ATOM 2863 C CA . ASP A 1 358 ? -14.030 8.760 -0.803 1.00 73.38 358 ASP A CA 1
ATOM 2864 C C . ASP A 1 358 ? -15.246 9.540 -0.268 1.00 73.38 358 ASP A C 1
ATOM 2866 O O . ASP A 1 358 ? -16.224 9.707 -0.989 1.00 73.38 358 ASP A O 1
ATOM 2870 N N . LYS A 1 359 ? -15.191 10.022 0.982 1.00 66.00 359 LYS A N 1
ATOM 2871 C CA . LYS A 1 359 ? -16.327 10.646 1.693 1.00 66.00 359 LYS A CA 1
ATOM 2872 C C . LYS A 1 359 ? -16.570 12.134 1.399 1.00 66.00 359 LYS A C 1
ATOM 2874 O O . LYS A 1 359 ? -17.291 12.776 2.158 1.00 66.00 359 LYS A O 1
ATOM 2879 N N . ASP A 1 360 ? -15.939 12.702 0.377 1.00 63.88 360 ASP A N 1
ATOM 2880 C CA . ASP A 1 360 ? -15.986 14.139 0.097 1.00 63.88 360 ASP A CA 1
ATOM 2881 C C . ASP A 1 360 ? -16.435 14.385 -1.350 1.00 63.88 360 ASP A C 1
ATOM 2883 O O . ASP A 1 360 ? -15.716 14.033 -2.286 1.00 63.88 360 ASP A O 1
ATOM 2887 N N . ASP A 1 361 ? -17.607 15.010 -1.523 1.00 61.66 361 ASP A N 1
ATOM 2888 C CA . ASP A 1 361 ? -18.327 15.151 -2.808 1.00 61.66 361 ASP A CA 1
ATOM 2889 C C . ASP A 1 361 ? -17.513 15.831 -3.930 1.00 61.66 361 ASP A C 1
ATOM 2891 O O . ASP A 1 361 ? -17.797 15.659 -5.114 1.00 61.66 361 ASP A O 1
ATOM 2895 N N . GLU A 1 362 ? -16.472 16.583 -3.566 1.00 65.44 362 GLU A N 1
ATOM 2896 C CA . GLU A 1 362 ? -15.596 17.321 -4.483 1.00 65.44 362 GLU A CA 1
ATOM 2897 C C . GLU A 1 362 ? -14.223 16.662 -4.712 1.00 65.44 362 GLU A C 1
ATOM 2899 O O . GLU A 1 362 ? -13.370 17.247 -5.381 1.00 65.44 362 GLU A O 1
ATOM 2904 N N . LEU A 1 363 ? -13.939 15.500 -4.100 1.00 71.69 363 LEU A N 1
ATOM 2905 C CA . LEU A 1 363 ? -12.596 14.886 -4.070 1.00 71.69 363 LEU A CA 1
ATOM 2906 C C . LEU A 1 363 ? -11.480 15.894 -3.695 1.00 71.69 363 LEU A C 1
ATOM 2908 O O . LEU A 1 363 ? -10.333 15.781 -4.132 1.00 71.69 363 LEU A O 1
ATOM 2912 N N . SER A 1 364 ? -11.826 16.911 -2.900 1.00 75.00 364 SER A N 1
ATOM 2913 C CA . SER A 1 364 ? -10.942 18.013 -2.508 1.00 75.00 364 SER A CA 1
ATOM 2914 C C . SER A 1 364 ? -10.015 17.639 -1.352 1.00 75.00 364 SER A C 1
ATOM 2916 O O . SER A 1 364 ? -9.008 18.311 -1.132 1.00 75.00 364 SER A O 1
ATOM 2918 N N . LYS A 1 365 ? -10.321 16.544 -0.642 1.00 80.31 365 LYS A N 1
ATOM 2919 C CA . LYS A 1 365 ? -9.506 16.003 0.447 1.00 80.31 365 LYS A CA 1
ATOM 2920 C C . LYS A 1 365 ? -8.700 14.792 -0.002 1.00 80.31 365 LYS A C 1
ATOM 2922 O O . LYS A 1 365 ? -9.182 13.901 -0.705 1.00 80.31 365 LYS A O 1
ATOM 2927 N N . TYR A 1 366 ? -7.474 14.743 0.490 1.00 83.12 366 TYR A N 1
ATOM 2928 C CA . TYR A 1 366 ? -6.515 13.681 0.246 1.00 83.12 366 TYR A CA 1
ATOM 2929 C C . TYR A 1 366 ? -5.869 13.242 1.564 1.00 83.12 366 TYR A C 1
ATOM 2931 O O . TYR A 1 366 ? -6.066 13.851 2.615 1.00 83.12 366 TYR A O 1
ATOM 2939 N N . LYS A 1 367 ? -5.111 12.153 1.500 1.00 84.44 367 LYS A N 1
ATOM 2940 C CA . LYS A 1 367 ? -4.291 11.611 2.576 1.00 84.44 367 LYS A CA 1
ATOM 2941 C C . LYS A 1 367 ? -2.852 11.529 2.072 1.00 84.44 367 LYS A C 1
ATOM 2943 O O . LYS A 1 367 ? -2.648 10.858 1.055 1.00 84.44 367 LYS A O 1
ATOM 2948 N N . PRO A 1 368 ? -1.874 12.172 2.731 1.00 85.94 368 PRO A N 1
ATOM 2949 C CA . PRO A 1 368 ? -0.472 11.943 2.418 1.00 85.94 368 PRO A CA 1
ATOM 2950 C C . PRO A 1 368 ? -0.123 10.499 2.788 1.00 85.94 368 PRO A C 1
ATOM 2952 O O . PRO A 1 368 ? -0.480 10.019 3.864 1.00 85.94 368 PRO A O 1
ATOM 2955 N N . VAL A 1 369 ? 0.543 9.787 1.884 1.00 86.94 369 VAL A N 1
ATOM 2956 C CA . VAL A 1 369 ? 0.968 8.398 2.062 1.00 86.94 369 VAL A CA 1
ATOM 2957 C C . VAL A 1 369 ? 2.470 8.313 1.886 1.00 86.94 369 VAL A C 1
ATOM 2959 O O . VAL A 1 369 ? 3.032 8.728 0.875 1.00 86.94 369 VAL A O 1
ATOM 2962 N N . GLN A 1 370 ? 3.112 7.712 2.876 1.00 87.38 370 GLN A N 1
ATOM 2963 C CA . GLN A 1 370 ? 4.537 7.462 2.941 1.00 87.38 370 GLN A CA 1
ATOM 2964 C C . GLN A 1 370 ? 4.786 5.956 2.778 1.00 87.38 370 GLN A C 1
ATOM 2966 O O . GLN A 1 370 ? 4.721 5.201 3.754 1.00 87.38 370 GLN A O 1
ATOM 2971 N N . PRO A 1 371 ? 5.047 5.469 1.550 1.00 86.56 371 PRO A N 1
ATOM 2972 C CA . PRO A 1 371 ? 5.283 4.052 1.320 1.00 86.56 371 PRO A CA 1
ATOM 2973 C C . PRO A 1 371 ? 6.576 3.602 2.005 1.00 86.56 371 PRO A C 1
ATOM 2975 O O . PRO A 1 371 ? 7.683 3.938 1.586 1.00 86.56 371 PRO A O 1
ATOM 2978 N N . ASN A 1 372 ? 6.412 2.788 3.047 1.00 85.94 372 ASN A N 1
ATOM 2979 C CA . ASN A 1 372 ? 7.492 2.306 3.906 1.00 85.94 372 ASN A CA 1
ATOM 2980 C C . ASN A 1 372 ? 7.740 0.792 3.736 1.00 85.94 372 ASN A C 1
ATOM 2982 O O . ASN A 1 372 ? 8.145 0.085 4.649 1.00 85.94 372 ASN A O 1
ATOM 2986 N N . ASN A 1 373 ? 7.430 0.250 2.555 1.00 84.94 373 ASN A N 1
ATOM 2987 C CA . ASN A 1 373 ? 7.516 -1.186 2.263 1.00 84.94 373 ASN A CA 1
ATOM 2988 C C . ASN A 1 373 ? 8.921 -1.663 1.847 1.00 84.94 373 ASN A C 1
ATOM 2990 O O . ASN A 1 373 ? 9.126 -2.869 1.711 1.00 84.94 373 ASN A O 1
ATOM 2994 N N . GLN A 1 374 ? 9.850 -0.736 1.598 1.00 88.44 374 GLN A N 1
ATOM 2995 C CA . GLN A 1 374 ? 11.219 -1.016 1.151 1.00 88.44 374 GLN A CA 1
ATOM 2996 C C . GLN A 1 374 ? 12.293 -0.340 2.013 1.00 88.44 374 GLN A C 1
ATOM 2998 O O . GLN A 1 374 ? 13.473 -0.470 1.698 1.00 88.44 374 GLN A O 1
ATOM 3003 N N . ALA A 1 375 ? 11.939 0.365 3.091 1.00 89.50 375 ALA A N 1
ATOM 3004 C CA . ALA A 1 375 ? 12.925 1.074 3.901 1.00 89.50 375 ALA A CA 1
ATOM 3005 C C . ALA A 1 375 ? 13.807 0.109 4.719 1.00 89.50 375 ALA A C 1
ATOM 3007 O O . ALA A 1 375 ? 13.370 -1.010 5.026 1.00 89.50 375 ALA A O 1
ATOM 3008 N N . PRO A 1 376 ? 15.012 0.539 5.147 1.00 92.12 376 PRO A N 1
ATOM 3009 C CA . PRO A 1 376 ? 15.941 -0.313 5.894 1.00 92.12 376 PRO A CA 1
ATOM 3010 C C . PRO A 1 376 ? 15.365 -0.937 7.172 1.00 92.12 376 PRO A C 1
ATOM 3012 O O . PRO A 1 376 ? 15.769 -2.035 7.555 1.00 92.12 376 PRO A O 1
ATOM 3015 N N . LEU A 1 377 ? 14.404 -0.252 7.803 1.00 91.88 377 LEU A N 1
ATOM 3016 C CA . LEU A 1 377 ? 13.785 -0.625 9.077 1.00 91.88 377 LEU A CA 1
ATOM 3017 C C . LEU A 1 377 ? 12.459 -1.395 8.939 1.00 91.88 377 LEU A C 1
ATOM 3019 O O . LEU A 1 377 ? 11.873 -1.759 9.956 1.00 91.88 377 LEU A O 1
ATOM 3023 N N . THR A 1 378 ? 11.995 -1.710 7.721 1.00 91.44 378 THR A N 1
ATOM 3024 C CA . THR A 1 378 ? 10.705 -2.409 7.506 1.00 91.44 378 THR A CA 1
ATOM 3025 C C . THR A 1 378 ? 10.541 -3.680 8.371 1.00 91.44 378 THR A C 1
ATOM 3027 O O . THR A 1 378 ? 9.458 -3.876 8.928 1.00 91.44 378 THR A O 1
ATOM 3030 N N . PRO A 1 379 ? 11.564 -4.548 8.560 1.00 92.31 379 PRO A N 1
ATOM 3031 C CA . PRO A 1 379 ? 11.435 -5.715 9.439 1.00 92.31 379 PRO A CA 1
ATOM 3032 C C . PRO A 1 379 ? 11.237 -5.348 10.915 1.00 92.31 379 PRO A C 1
ATOM 3034 O O . PRO A 1 379 ? 10.418 -5.972 11.585 1.00 92.31 379 PRO A O 1
ATOM 3037 N N . LEU A 1 380 ? 11.932 -4.315 11.406 1.00 88.38 380 LEU A N 1
ATOM 3038 C CA . LEU A 1 380 ? 11.773 -3.806 12.772 1.00 88.38 380 LEU A CA 1
ATOM 3039 C C . LEU A 1 380 ? 10.365 -3.244 12.983 1.00 88.38 380 LEU A C 1
ATOM 3041 O O . LEU A 1 380 ? 9.723 -3.585 13.970 1.00 88.38 380 LEU A O 1
ATOM 3045 N N . GLN A 1 381 ? 9.850 -2.461 12.032 1.00 88.25 381 GLN A N 1
ATOM 3046 C CA . GLN A 1 381 ? 8.493 -1.904 12.092 1.00 88.25 381 GLN A CA 1
ATOM 3047 C C . GLN A 1 381 ? 7.403 -2.983 12.165 1.00 88.25 381 GLN A C 1
ATOM 3049 O O . GLN A 1 381 ? 6.391 -2.791 12.834 1.00 88.25 381 GLN A O 1
ATOM 3054 N N . ILE A 1 382 ? 7.596 -4.137 11.513 1.00 87.44 382 ILE A N 1
ATOM 3055 C CA . ILE A 1 382 ? 6.661 -5.273 11.611 1.00 87.44 382 ILE A CA 1
ATOM 3056 C C . ILE A 1 382 ? 6.657 -5.865 13.027 1.00 87.44 382 ILE A C 1
ATOM 3058 O O . ILE A 1 382 ? 5.589 -6.209 13.537 1.00 87.44 382 ILE A O 1
ATOM 3062 N N . VAL A 1 383 ? 7.825 -5.989 13.665 1.00 87.12 383 VAL A N 1
ATOM 3063 C CA . VAL A 1 383 ? 7.933 -6.488 15.046 1.00 87.12 383 VAL A CA 1
ATOM 3064 C C . VAL A 1 383 ? 7.367 -5.462 16.031 1.00 87.12 383 VAL A C 1
ATOM 3066 O O . VAL A 1 383 ? 6.504 -5.809 16.835 1.00 87.12 383 VAL A O 1
ATOM 3069 N N . ALA A 1 384 ? 7.771 -4.195 15.911 1.00 84.69 384 ALA A N 1
ATOM 3070 C CA . ALA A 1 384 ? 7.293 -3.093 16.743 1.00 84.69 384 ALA A CA 1
ATOM 3071 C C . ALA A 1 384 ? 5.770 -2.915 16.643 1.00 84.69 384 ALA A C 1
ATOM 3073 O O . ALA A 1 384 ? 5.100 -2.857 17.668 1.00 84.69 384 ALA A O 1
ATOM 3074 N N . GLY A 1 385 ? 5.198 -2.924 15.433 1.00 86.56 385 GLY A N 1
ATOM 3075 C CA . GLY A 1 385 ? 3.750 -2.813 15.231 1.00 86.56 385 GLY A CA 1
ATOM 3076 C C . GLY A 1 385 ? 2.956 -3.908 15.941 1.00 86.56 385 GLY A C 1
ATOM 3077 O O . GLY A 1 385 ? 1.977 -3.608 16.620 1.00 86.56 385 GLY A O 1
ATOM 3078 N N . ARG A 1 386 ? 3.420 -5.163 15.862 1.00 86.75 386 ARG A N 1
ATOM 3079 C CA . ARG A 1 386 ? 2.813 -6.299 16.581 1.00 86.75 386 ARG A CA 1
ATOM 3080 C C . ARG A 1 386 ? 2.957 -6.179 18.097 1.00 86.75 386 ARG A C 1
ATOM 3082 O O . ARG A 1 386 ? 2.017 -6.494 18.819 1.00 86.75 386 ARG A O 1
ATOM 3089 N N . ALA A 1 387 ? 4.116 -5.733 18.578 1.00 85.25 387 ALA A N 1
ATOM 3090 C CA . ALA A 1 387 ? 4.370 -5.557 20.005 1.00 85.25 387 ALA A CA 1
ATOM 3091 C C . ALA A 1 387 ? 3.508 -4.427 20.601 1.00 85.25 387 ALA A C 1
ATOM 3093 O O . ALA A 1 387 ? 2.894 -4.610 21.651 1.00 85.25 387 ALA A O 1
ATOM 3094 N N . ILE A 1 388 ? 3.375 -3.301 19.891 1.00 85.69 388 ILE A N 1
ATOM 3095 C CA . ILE A 1 388 ? 2.487 -2.194 20.269 1.00 85.69 388 ILE A CA 1
ATOM 3096 C C . ILE A 1 388 ? 1.017 -2.641 20.218 1.00 85.69 388 ILE A C 1
ATOM 3098 O O . ILE A 1 388 ? 0.269 -2.370 21.153 1.00 85.69 388 ILE A O 1
ATOM 3102 N N . GLU A 1 389 ? 0.589 -3.368 19.179 1.00 85.44 389 GLU A N 1
ATOM 3103 C CA . GLU A 1 389 ? -0.778 -3.906 19.098 1.00 85.44 389 GLU A CA 1
ATOM 3104 C C . GLU A 1 389 ? -1.090 -4.855 20.269 1.00 85.44 389 GLU A C 1
ATOM 3106 O O . GLU A 1 389 ? -2.162 -4.755 20.871 1.00 85.44 389 GLU A O 1
ATOM 3111 N N . PHE A 1 390 ? -0.140 -5.715 20.656 1.00 86.38 390 PHE A N 1
ATOM 3112 C CA . PHE A 1 390 ? -0.260 -6.562 21.844 1.00 86.38 390 PHE A CA 1
ATOM 3113 C C . PHE A 1 390 ? -0.413 -5.731 23.127 1.00 86.38 390 PHE A C 1
ATOM 3115 O O . PHE A 1 390 ? -1.363 -5.960 23.879 1.00 86.38 390 PHE A O 1
ATOM 3122 N N . VAL A 1 391 ? 0.451 -4.734 23.347 1.00 85.69 391 VAL A N 1
ATOM 3123 C CA . VAL A 1 391 ? 0.379 -3.815 24.498 1.00 85.69 391 VAL A CA 1
ATOM 3124 C C . VAL A 1 391 ? -0.979 -3.109 24.572 1.00 85.69 391 VAL A C 1
ATOM 3126 O O . VAL A 1 391 ? -1.643 -3.149 25.608 1.00 85.69 391 VAL A O 1
ATOM 3129 N N . VAL A 1 392 ? -1.453 -2.539 23.461 1.00 86.06 392 VAL A N 1
ATOM 3130 C CA . VAL A 1 392 ? -2.767 -1.878 23.394 1.00 86.06 392 VAL A CA 1
ATOM 3131 C C . VAL A 1 392 ? -3.906 -2.870 23.660 1.00 86.06 392 VAL A C 1
ATOM 3133 O O . VAL A 1 392 ? -4.872 -2.519 24.334 1.00 86.06 392 VAL A O 1
ATOM 3136 N N . SER A 1 393 ? -3.783 -4.126 23.210 1.00 84.50 393 SER A N 1
ATOM 3137 C CA . SER A 1 393 ? -4.778 -5.180 23.471 1.00 84.50 393 SER A CA 1
ATOM 3138 C C . SER A 1 393 ? -4.873 -5.613 24.935 1.00 84.50 393 SER A C 1
ATOM 3140 O O . SER A 1 393 ? -5.925 -6.104 25.351 1.00 84.50 393 SER A O 1
ATOM 3142 N N . LYS A 1 394 ? -3.793 -5.430 25.705 1.00 84.69 394 LYS A N 1
ATOM 3143 C CA . LYS A 1 394 ? -3.718 -5.716 27.144 1.00 84.69 394 LYS A CA 1
ATOM 3144 C C . LYS A 1 394 ? -4.183 -4.534 27.989 1.00 84.69 394 LYS A C 1
ATOM 3146 O O . LYS A 1 394 ? -4.894 -4.733 28.966 1.00 84.69 394 LYS A O 1
ATOM 3151 N N . ALA A 1 395 ? -3.855 -3.311 27.578 1.00 76.44 395 ALA A N 1
ATOM 3152 C CA . ALA A 1 395 ? -4.198 -2.093 28.311 1.00 76.44 395 ALA A CA 1
ATOM 3153 C C . ALA A 1 395 ? -5.704 -1.739 28.313 1.00 76.44 395 ALA A C 1
ATOM 3155 O O . ALA A 1 395 ? -6.123 -0.880 29.092 1.00 76.44 395 ALA A O 1
ATOM 3156 N N . GLY A 1 396 ? -6.530 -2.381 27.475 1.00 72.50 396 GLY A N 1
ATOM 3157 C CA . GLY A 1 396 ? -7.989 -2.321 27.589 1.00 72.50 396 GLY A CA 1
ATOM 3158 C C . GLY A 1 396 ? -8.751 -2.937 26.410 1.00 72.50 396 GLY A C 1
ATOM 3159 O O . GLY A 1 396 ? -8.294 -2.946 25.270 1.00 72.50 396 GLY A O 1
ATOM 3160 N N . ASN A 1 397 ? -9.965 -3.427 26.679 1.00 59.38 397 ASN A N 1
ATOM 3161 C CA . ASN A 1 397 ? -10.752 -4.225 25.727 1.00 59.38 397 ASN A CA 1
ATOM 3162 C C . ASN A 1 397 ? -11.212 -3.485 24.456 1.00 59.38 397 ASN A C 1
ATOM 3164 O O . ASN A 1 397 ? -11.606 -4.144 23.493 1.00 59.38 397 ASN A O 1
ATOM 3168 N N . SER A 1 398 ? -11.181 -2.152 24.452 1.00 61.84 398 SER A N 1
ATOM 3169 C CA . SER A 1 398 ? -11.908 -1.285 23.518 1.00 61.84 398 SER A CA 1
ATOM 3170 C C . SER A 1 398 ? -11.046 -0.539 22.491 1.00 61.84 398 SER A C 1
ATOM 3172 O O . SER A 1 398 ? -11.590 0.285 21.767 1.00 61.84 398 SER A O 1
ATOM 3174 N N . MET A 1 399 ? -9.728 -0.767 22.427 1.00 63.03 399 MET A N 1
ATOM 3175 C CA . MET A 1 399 ? -8.790 0.182 21.788 1.00 63.03 399 MET A CA 1
ATOM 3176 C C . MET A 1 399 ? -7.934 -0.401 20.642 1.00 63.03 399 MET A C 1
ATOM 3178 O O . MET A 1 399 ? -6.954 0.213 20.222 1.00 63.03 399 MET A O 1
ATOM 3182 N N . THR A 1 400 ? -8.286 -1.582 20.120 1.00 69.25 400 THR A N 1
ATOM 3183 C CA . THR A 1 400 ? -7.495 -2.312 19.104 1.00 69.25 400 THR A CA 1
ATOM 3184 C C . THR A 1 400 ? -8.122 -2.299 17.710 1.00 69.25 400 THR A C 1
ATOM 3186 O O . THR A 1 400 ? -9.338 -2.192 17.552 1.00 69.25 400 THR A O 1
ATOM 3189 N N . LEU A 1 401 ? -7.296 -2.513 16.681 1.00 66.69 401 LEU A N 1
ATOM 3190 C CA . LEU A 1 401 ? -7.742 -2.658 15.287 1.00 66.69 401 LEU A CA 1
ATOM 3191 C C . LEU A 1 401 ? -8.674 -3.870 15.084 1.00 66.69 401 LEU A C 1
ATOM 3193 O O . LEU A 1 401 ? -9.549 -3.836 14.223 1.00 66.69 401 LEU A O 1
ATOM 3197 N N . GLY A 1 402 ? -8.558 -4.906 15.925 1.00 70.06 402 GLY A N 1
ATOM 3198 C CA . GLY A 1 402 ? -9.487 -6.044 15.982 1.00 70.06 402 GLY A CA 1
ATOM 3199 C C . GLY A 1 402 ? -10.844 -5.756 16.651 1.00 70.06 402 GLY A C 1
ATOM 3200 O O . GLY A 1 402 ? -11.663 -6.671 16.785 1.00 70.06 402 GLY A O 1
ATOM 3201 N N . GLY A 1 403 ? -11.106 -4.515 17.081 1.00 69.81 403 GLY A N 1
ATOM 3202 C CA . GLY A 1 403 ? -12.272 -4.141 17.888 1.00 69.81 403 GLY A CA 1
ATOM 3203 C C . GLY A 1 403 ? -13.632 -4.539 17.297 1.00 69.81 403 GLY A C 1
ATOM 3204 O O . GLY A 1 403 ? -14.530 -4.934 18.040 1.00 69.81 403 GLY A O 1
ATOM 3205 N N . THR A 1 404 ? -13.805 -4.539 15.972 1.00 72.31 404 THR A N 1
ATOM 3206 C CA . THR A 1 404 ? -15.094 -4.892 15.337 1.00 72.31 404 THR A CA 1
ATOM 3207 C C . THR A 1 404 ? -15.578 -6.297 15.699 1.00 72.31 404 THR A C 1
ATOM 3209 O O . THR A 1 404 ? -16.780 -6.519 15.836 1.00 72.31 404 THR A O 1
ATOM 3212 N N . GLN A 1 405 ? -14.657 -7.250 15.891 1.00 77.19 405 GLN A N 1
ATOM 3213 C CA . GLN A 1 405 ? -15.003 -8.631 16.246 1.00 77.19 405 GLN A CA 1
ATOM 3214 C C . GLN A 1 405 ? -15.560 -8.733 17.673 1.00 77.19 405 GLN A C 1
ATOM 3216 O O . GLN A 1 405 ? -16.462 -9.529 17.930 1.00 77.19 405 GLN A O 1
ATOM 3221 N N . ARG A 1 406 ? -15.057 -7.900 18.595 1.00 81.94 406 ARG A N 1
ATOM 3222 C CA . ARG A 1 406 ? -15.466 -7.883 20.010 1.00 81.94 406 ARG A CA 1
ATOM 3223 C C . ARG A 1 406 ? -16.645 -6.949 20.294 1.00 81.94 406 ARG A C 1
ATOM 3225 O O . ARG A 1 406 ? -17.324 -7.156 21.297 1.00 81.94 406 ARG A O 1
ATOM 3232 N N . LEU A 1 407 ? -16.954 -5.993 19.410 1.00 83.94 407 LEU A N 1
ATOM 3233 C CA . LEU A 1 407 ? -18.046 -5.025 19.597 1.00 83.94 407 LEU A CA 1
ATOM 3234 C C . LEU A 1 407 ? -19.396 -5.692 19.927 1.00 83.94 407 LEU A C 1
ATOM 3236 O O . LEU A 1 407 ? -20.123 -5.205 20.788 1.00 83.94 407 LEU A O 1
ATOM 3240 N N . LYS A 1 408 ? -19.724 -6.834 19.301 1.00 83.88 408 LYS A N 1
ATOM 3241 C CA . LYS A 1 408 ? -20.951 -7.594 19.617 1.00 83.88 408 LYS A CA 1
ATOM 3242 C C . LYS A 1 408 ? -21.004 -8.049 21.080 1.00 83.88 408 LYS A C 1
ATOM 3244 O O . LYS A 1 408 ? -22.058 -7.950 21.703 1.00 83.88 408 LYS A O 1
ATOM 3249 N N . HIS A 1 409 ? -19.880 -8.515 21.625 1.00 85.44 409 HIS A N 1
ATOM 3250 C CA . HIS A 1 409 ? -19.770 -8.917 23.030 1.00 85.44 409 HIS A CA 1
ATOM 3251 C C . HIS A 1 409 ? -19.845 -7.698 23.954 1.00 85.44 409 HIS A C 1
ATOM 3253 O O . HIS A 1 409 ? -20.621 -7.691 24.904 1.00 85.44 409 HIS A O 1
ATOM 3259 N N . ALA A 1 410 ? -19.127 -6.624 23.617 1.00 83.9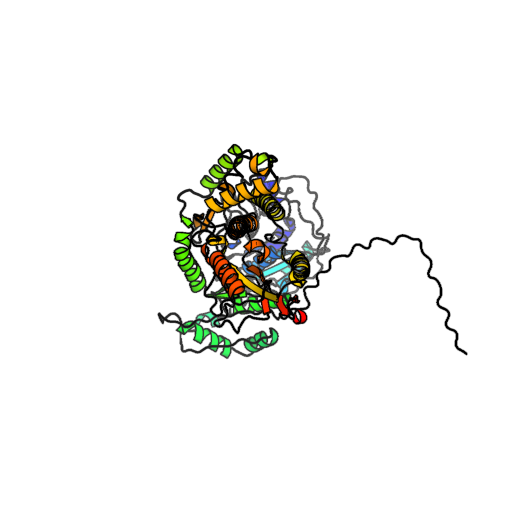4 410 ALA A N 1
ATOM 3260 C CA . ALA A 1 410 ? -19.125 -5.385 24.389 1.00 83.94 410 ALA A CA 1
ATOM 3261 C C . ALA A 1 410 ? -20.514 -4.726 24.469 1.00 83.94 410 ALA A C 1
ATOM 3263 O O . ALA A 1 410 ? -20.912 -4.251 25.531 1.00 83.94 410 ALA A O 1
ATOM 3264 N N . VAL A 1 411 ? -21.295 -4.752 23.382 1.00 85.31 411 VAL A N 1
ATOM 3265 C CA . VAL A 1 411 ? -22.692 -4.289 23.390 1.00 85.31 411 VAL A CA 1
ATOM 3266 C C . VAL A 1 411 ? -23.591 -5.221 24.210 1.00 85.31 411 VAL A C 1
ATOM 3268 O O . VAL A 1 411 ? -24.482 -4.739 24.908 1.00 85.31 411 VAL A O 1
ATOM 3271 N N . ALA A 1 412 ? -23.356 -6.538 24.202 1.00 85.38 412 ALA A N 1
ATOM 3272 C CA . ALA A 1 412 ? -24.083 -7.468 25.070 1.00 85.38 412 ALA A CA 1
ATOM 3273 C C . ALA A 1 412 ? -23.780 -7.228 26.565 1.00 85.38 412 ALA A C 1
ATOM 3275 O O . ALA A 1 412 ? -24.713 -7.161 27.367 1.00 85.38 412 ALA A O 1
ATOM 3276 N N . GLU A 1 413 ? -22.513 -7.014 26.936 1.00 86.81 413 GLU A N 1
ATOM 3277 C CA . GLU A 1 413 ? -22.105 -6.609 28.290 1.00 86.81 413 GLU A CA 1
ATOM 3278 C C . GLU A 1 413 ? -22.714 -5.263 28.700 1.00 86.81 413 GLU A C 1
ATOM 3280 O O . GLU A 1 413 ? -23.255 -5.134 29.802 1.00 86.81 413 GLU A O 1
ATOM 3285 N N . PHE A 1 414 ? -22.651 -4.263 27.813 1.00 86.88 414 PHE A N 1
ATOM 3286 C CA . PHE A 1 414 ? -23.250 -2.951 28.044 1.00 86.88 414 PHE A CA 1
ATOM 3287 C C . PHE A 1 414 ? -24.755 -3.082 28.288 1.00 86.88 414 PHE A C 1
ATOM 3289 O O . PHE A 1 414 ? -25.263 -2.539 29.261 1.00 86.88 414 PHE A O 1
ATOM 3296 N N . ASN A 1 415 ? -25.464 -3.868 27.473 1.00 83.94 415 ASN A N 1
ATOM 3297 C CA . ASN A 1 415 ? -26.890 -4.142 27.656 1.00 83.94 415 ASN A CA 1
ATOM 3298 C C . ASN A 1 415 ? -27.202 -4.887 28.953 1.00 83.94 415 ASN A C 1
ATOM 3300 O O . ASN A 1 415 ? -28.233 -4.622 29.570 1.00 83.94 415 ASN A O 1
ATOM 3304 N N . ALA A 1 416 ? -26.346 -5.825 29.367 1.00 87.19 416 ALA A N 1
ATOM 3305 C CA . ALA A 1 416 ? -26.519 -6.557 30.616 1.00 87.19 416 ALA A CA 1
ATOM 3306 C C . ALA A 1 416 ? -26.445 -5.615 31.827 1.00 87.19 416 ALA A C 1
ATOM 3308 O O . ALA A 1 416 ? -27.288 -5.721 32.718 1.00 87.19 416 ALA A O 1
ATOM 3309 N N . LYS A 1 417 ? -25.507 -4.659 31.805 1.00 84.00 417 LYS A N 1
ATOM 3310 C CA . LYS A 1 417 ? -25.414 -3.559 32.778 1.00 84.00 417 LYS A CA 1
ATOM 3311 C C . LYS A 1 417 ? -26.633 -2.632 32.663 1.00 84.00 417 LYS A C 1
ATOM 3313 O O . LYS A 1 417 ? -27.376 -2.463 33.628 1.00 84.00 417 LYS A O 1
ATOM 3318 N N . ALA A 1 418 ? -26.927 -2.146 31.457 1.00 81.62 418 ALA A N 1
ATOM 3319 C CA . ALA A 1 418 ? -27.983 -1.175 31.159 1.00 81.62 418 ALA A CA 1
ATOM 3320 C C . ALA A 1 418 ? -29.428 -1.636 31.438 1.00 81.62 418 ALA A C 1
ATOM 3322 O O . ALA A 1 418 ? -30.341 -0.815 31.362 1.00 81.62 418 ALA A O 1
ATOM 3323 N N . LYS A 1 419 ? -29.664 -2.891 31.852 1.00 84.25 419 LYS A N 1
ATOM 3324 C CA . LYS A 1 419 ? -30.974 -3.362 32.350 1.00 84.25 419 LYS A CA 1
ATOM 3325 C C . LYS A 1 419 ? -31.564 -2.467 33.447 1.00 84.25 419 LYS A C 1
ATOM 3327 O O . LYS A 1 419 ? -32.779 -2.305 33.497 1.00 84.25 419 LYS A O 1
ATOM 3332 N N . GLN A 1 420 ? -30.720 -1.893 34.309 1.00 84.06 420 GLN A N 1
ATOM 3333 C CA . GLN A 1 420 ? -31.143 -1.000 35.397 1.00 84.06 420 GLN A CA 1
ATOM 3334 C C . GLN A 1 420 ? -31.245 0.481 34.977 1.00 84.06 420 GLN A C 1
ATOM 3336 O O . GLN A 1 420 ? -31.664 1.320 35.773 1.00 84.06 420 GLN A O 1
ATOM 3341 N N . ALA A 1 421 ? -30.886 0.829 33.735 1.00 87.06 421 ALA A N 1
ATOM 3342 C CA . ALA A 1 421 ? -30.919 2.209 33.267 1.00 87.06 421 ALA A CA 1
ATOM 3343 C C . ALA A 1 421 ? -32.351 2.764 33.177 1.00 87.06 421 ALA A C 1
ATOM 3345 O O . ALA A 1 421 ? -33.323 2.078 32.832 1.00 87.06 421 ALA A O 1
ATOM 3346 N N . ARG A 1 422 ? -32.474 4.077 33.362 1.00 85.88 422 ARG A N 1
ATOM 3347 C CA . ARG A 1 422 ? -33.655 4.841 32.944 1.00 85.88 422 ARG A CA 1
ATOM 3348 C C . ARG A 1 422 ? -33.475 5.526 31.591 1.00 85.88 422 ARG A C 1
ATOM 3350 O O . ARG A 1 422 ? -34.474 5.707 30.905 1.00 85.88 422 ARG A O 1
ATOM 3357 N N . GLY A 1 423 ? -32.242 5.795 31.166 1.00 85.88 423 GLY A N 1
ATOM 3358 C CA . GLY A 1 423 ? -31.920 6.265 29.814 1.00 85.88 423 GLY A CA 1
ATOM 3359 C C . GLY A 1 423 ? -30.607 5.676 29.303 1.00 85.88 423 GLY A C 1
ATOM 3360 O O . GLY A 1 423 ? -29.702 5.432 30.101 1.00 85.88 423 GLY A O 1
ATOM 3361 N N . VAL A 1 424 ? -30.517 5.464 27.990 1.00 88.25 424 VAL A N 1
ATOM 3362 C CA . VAL A 1 424 ? -29.334 4.976 27.264 1.00 88.25 424 VAL A CA 1
ATOM 3363 C C . VAL A 1 424 ? -29.132 5.854 26.031 1.00 88.25 424 VAL A C 1
ATOM 3365 O O . VAL A 1 424 ? -30.109 6.265 25.411 1.00 88.25 424 VAL A O 1
ATOM 3368 N N . TYR A 1 425 ? -27.879 6.134 25.683 1.00 88.12 425 TYR A N 1
ATOM 3369 C CA . TYR A 1 425 ? -27.489 7.013 24.584 1.00 88.12 425 TYR A CA 1
ATOM 3370 C C . TYR A 1 425 ? -26.243 6.472 23.879 1.00 88.12 425 TYR A C 1
ATOM 3372 O O . TYR A 1 425 ? -25.397 5.842 24.515 1.00 88.12 425 TYR A O 1
ATOM 3380 N N . ALA A 1 426 ? -26.107 6.758 22.586 1.00 89.31 426 ALA A N 1
ATOM 3381 C CA . ALA A 1 426 ? -24.932 6.420 21.793 1.00 89.31 426 ALA A CA 1
ATOM 3382 C C . ALA A 1 426 ? -24.394 7.675 21.092 1.00 89.31 426 ALA A C 1
ATOM 3384 O O . ALA A 1 426 ? -25.165 8.474 20.563 1.00 89.31 426 ALA A O 1
ATOM 3385 N N . PHE A 1 427 ? -23.072 7.836 21.085 1.00 89.81 427 PHE A N 1
ATOM 3386 C CA . PHE A 1 427 ? -22.364 8.927 20.415 1.00 89.81 427 PHE A CA 1
ATOM 3387 C C . PHE A 1 427 ? -21.235 8.358 19.585 1.00 89.81 427 PHE A C 1
ATOM 3389 O O . PHE A 1 427 ? -20.558 7.434 20.023 1.00 89.81 427 PHE A O 1
ATOM 3396 N N . THR A 1 428 ? -20.997 8.936 18.420 1.00 91.75 428 THR A N 1
ATOM 3397 C CA . THR A 1 428 ? -19.878 8.562 17.559 1.00 91.75 428 THR A CA 1
ATOM 3398 C C . THR A 1 428 ? -18.963 9.757 17.366 1.00 91.75 428 THR A C 1
ATOM 3400 O O . THR A 1 428 ? -19.428 10.882 17.177 1.00 91.75 428 THR A O 1
ATOM 3403 N N . PHE A 1 429 ? -17.665 9.511 17.431 1.00 92.44 429 PHE A N 1
ATOM 3404 C CA . PHE A 1 429 ? -16.599 10.484 17.298 1.00 92.44 429 PHE A CA 1
ATOM 3405 C C . PHE A 1 429 ? -15.660 10.039 16.178 1.00 92.44 429 PHE A C 1
ATOM 3407 O O . PHE A 1 429 ? -15.377 8.852 16.047 1.00 92.44 429 PHE A O 1
ATOM 3414 N N . ASP A 1 430 ? -15.185 11.002 15.401 1.00 90.94 430 ASP A N 1
ATOM 3415 C CA . ASP A 1 430 ? -14.269 10.817 14.276 1.00 90.94 430 ASP A CA 1
ATOM 3416 C C . ASP A 1 430 ? -13.046 11.713 14.509 1.00 90.94 430 ASP A C 1
ATOM 3418 O O . ASP A 1 430 ? -13.173 12.941 14.631 1.00 90.94 430 ASP A O 1
ATOM 3422 N N . MET A 1 431 ? -11.871 11.099 14.645 1.00 91.25 431 MET A N 1
ATOM 3423 C CA . MET A 1 431 ? -10.607 11.805 14.866 1.00 91.25 431 MET A CA 1
ATOM 3424 C C . MET A 1 431 ? -10.012 12.263 13.536 1.00 91.25 431 MET A C 1
ATOM 3426 O O . MET A 1 431 ? -9.494 11.462 12.756 1.00 91.25 431 MET A O 1
ATOM 3430 N N . LYS A 1 432 ? -10.039 13.575 13.278 1.00 88.75 432 LYS A N 1
ATOM 3431 C CA . LYS A 1 432 ? -9.490 14.121 12.035 1.00 88.75 432 LYS A CA 1
ATOM 3432 C C . LYS A 1 432 ? -7.975 14.028 12.010 1.00 88.75 432 LYS A C 1
ATOM 3434 O O . LYS A 1 432 ? -7.282 14.478 12.923 1.00 88.75 432 LYS A O 1
ATOM 3439 N N . ASP A 1 433 ? -7.505 13.445 10.913 1.00 86.75 433 ASP A N 1
ATOM 3440 C CA . ASP A 1 433 ? -6.104 13.378 10.515 1.00 86.75 433 ASP A CA 1
ATOM 3441 C C . ASP A 1 433 ? -5.230 12.787 11.634 1.00 86.75 433 ASP A C 1
ATOM 3443 O O . ASP A 1 433 ? -4.130 13.256 11.915 1.00 86.75 433 ASP A O 1
ATOM 3447 N N . GLN A 1 434 ? -5.762 11.731 12.276 1.00 90.25 434 GLN A N 1
ATOM 3448 C CA . GLN A 1 434 ? -5.168 11.017 13.410 1.00 90.25 434 GLN A CA 1
ATOM 3449 C C . GLN A 1 434 ? -3.684 10.722 13.175 1.00 90.25 434 GLN A C 1
ATOM 3451 O O . GLN A 1 434 ? -2.856 11.064 14.010 1.00 90.25 434 GLN A O 1
ATOM 3456 N N . CYS A 1 435 ? -3.338 10.137 12.024 1.00 89.62 435 CYS A N 1
ATOM 3457 C CA . CYS A 1 435 ? -1.951 9.833 11.689 1.00 89.62 435 CYS A CA 1
ATOM 3458 C C . CYS A 1 435 ? -1.087 11.091 11.541 1.00 89.62 435 CYS A C 1
ATOM 3460 O O . CYS A 1 435 ? 0.051 11.064 11.973 1.00 89.62 435 CYS A O 1
ATOM 3462 N N . SER A 1 436 ? -1.591 12.191 10.984 1.00 88.12 436 SER A N 1
ATOM 3463 C CA . SER A 1 436 ? -0.801 13.411 10.762 1.00 88.12 436 SER A CA 1
ATOM 3464 C C . SER A 1 436 ? -0.596 14.242 12.033 1.00 88.12 436 SER A C 1
ATOM 3466 O O . SER A 1 436 ? 0.446 14.862 12.197 1.00 88.12 436 SER A O 1
ATOM 3468 N N . ASN A 1 437 ? -1.565 14.243 12.954 1.00 89.88 437 ASN A N 1
ATOM 3469 C CA . ASN A 1 437 ? -1.556 15.130 14.124 1.00 89.88 437 ASN A CA 1
ATOM 3470 C C . ASN A 1 437 ? -0.962 14.512 15.405 1.00 89.88 437 ASN A C 1
ATOM 3472 O O . ASN A 1 437 ? -0.867 15.206 16.418 1.00 89.88 437 ASN A O 1
ATOM 3476 N N . LEU A 1 438 ? -0.533 13.248 15.394 1.00 88.88 438 LEU A N 1
ATOM 3477 C CA . LEU A 1 438 ? 0.125 12.620 16.548 1.00 88.88 438 LEU A CA 1
ATOM 3478 C C . LEU A 1 438 ? 1.512 13.217 16.812 1.00 88.88 438 LEU A C 1
ATOM 3480 O O . LEU A 1 438 ? 2.399 13.162 15.971 1.00 88.88 438 LEU A O 1
ATOM 3484 N N . GLU A 1 439 ? 1.743 13.758 18.001 1.00 89.19 439 GLU A N 1
ATOM 3485 C CA . GLU A 1 439 ? 3.085 14.205 18.382 1.00 89.19 439 GLU A CA 1
ATOM 3486 C C . GLU A 1 439 ? 3.987 13.006 18.695 1.00 89.19 439 GLU A C 1
ATOM 3488 O O . GLU A 1 439 ? 3.583 12.090 19.421 1.00 89.19 439 GLU A O 1
ATOM 3493 N N . HIS A 1 440 ? 5.228 13.021 18.196 1.00 87.62 440 HIS A N 1
ATOM 3494 C CA . HIS A 1 440 ? 6.182 11.924 18.413 1.00 87.62 440 HIS A CA 1
ATOM 3495 C C . HIS A 1 440 ? 6.434 11.699 19.912 1.00 87.62 440 HIS A C 1
ATOM 3497 O O . HIS A 1 440 ? 6.253 10.588 20.400 1.00 87.62 440 HIS A O 1
ATOM 3503 N N . ARG A 1 441 ? 6.696 12.774 20.672 1.00 86.62 441 ARG A N 1
ATOM 3504 C CA . ARG A 1 441 ? 6.930 12.728 22.130 1.00 86.62 441 ARG A CA 1
ATOM 3505 C C . ARG A 1 441 ? 5.754 12.147 22.921 1.00 86.62 441 ARG A C 1
ATOM 3507 O O . ARG A 1 441 ? 5.958 11.431 23.900 1.00 86.62 441 ARG A O 1
ATOM 3514 N N . LEU A 1 442 ? 4.518 12.442 22.515 1.00 86.19 442 LEU A N 1
ATOM 3515 C CA . LEU A 1 442 ? 3.328 11.882 23.164 1.00 86.19 442 LEU A CA 1
ATOM 3516 C C . LEU A 1 442 ? 3.097 10.425 22.757 1.00 86.19 442 LEU A C 1
ATOM 3518 O O . LEU A 1 442 ? 2.676 9.630 23.590 1.00 86.19 442 LEU A O 1
ATOM 3522 N N . THR A 1 443 ? 3.439 10.051 21.524 1.00 88.19 443 THR A N 1
ATOM 3523 C CA . THR A 1 443 ? 3.398 8.658 21.052 1.00 88.19 443 THR A CA 1
ATOM 3524 C C . THR A 1 443 ? 4.452 7.801 21.767 1.00 88.19 443 THR A C 1
ATOM 3526 O O . THR A 1 443 ? 4.138 6.716 22.251 1.00 88.19 443 THR A O 1
ATOM 3529 N N . GLU A 1 444 ? 5.667 8.322 21.948 1.00 87.25 444 GLU A N 1
ATOM 3530 C CA . GLU A 1 444 ? 6.740 7.747 22.773 1.00 87.25 444 GLU A CA 1
ATOM 3531 C C . GLU A 1 444 ? 6.299 7.545 24.227 1.00 87.25 444 GLU A C 1
ATOM 3533 O O . GLU A 1 444 ? 6.377 6.433 24.759 1.00 87.25 444 GLU A O 1
ATOM 3538 N N . ARG A 1 445 ? 5.779 8.603 24.867 1.00 88.50 445 ARG A N 1
ATOM 3539 C CA . ARG A 1 445 ? 5.250 8.538 26.238 1.00 88.50 445 ARG A CA 1
ATOM 3540 C C . ARG A 1 445 ? 4.109 7.526 26.349 1.00 88.50 445 ARG A C 1
ATOM 3542 O O . ARG A 1 445 ? 4.095 6.742 27.297 1.00 88.50 445 ARG A O 1
ATOM 3549 N N . ALA A 1 446 ? 3.195 7.503 25.380 1.00 89.00 446 ALA A N 1
ATOM 3550 C CA . ALA A 1 446 ? 2.100 6.543 25.322 1.00 89.00 446 ALA A CA 1
ATOM 3551 C C . ALA A 1 446 ? 2.618 5.102 25.247 1.00 89.00 446 ALA A C 1
ATOM 3553 O O . ALA A 1 446 ? 2.191 4.276 26.047 1.00 89.00 446 ALA A O 1
ATOM 3554 N N . ILE A 1 447 ? 3.568 4.799 24.354 1.00 86.94 447 ILE A N 1
ATOM 3555 C CA . ILE A 1 447 ? 4.159 3.456 24.234 1.00 86.94 447 ILE A CA 1
ATOM 3556 C C . ILE A 1 447 ? 4.810 3.030 25.556 1.00 86.94 447 ILE A C 1
ATOM 3558 O O . ILE A 1 447 ? 4.538 1.924 26.025 1.00 86.94 447 ILE A O 1
ATOM 3562 N N . ARG A 1 448 ? 5.593 3.904 26.206 1.00 86.94 448 ARG A N 1
ATOM 3563 C CA . ARG A 1 448 ? 6.214 3.613 27.515 1.00 86.94 448 ARG A CA 1
ATOM 3564 C C . ARG A 1 448 ? 5.177 3.325 28.603 1.00 86.94 448 ARG A C 1
ATOM 3566 O O . ARG A 1 448 ? 5.227 2.269 29.229 1.00 86.94 448 ARG A O 1
ATOM 3573 N N . VAL A 1 449 ? 4.216 4.230 28.808 1.00 86.69 449 VAL A N 1
ATOM 3574 C CA . VAL A 1 449 ? 3.198 4.089 29.865 1.00 86.69 449 VAL A CA 1
ATOM 3575 C C . VAL A 1 449 ? 2.312 2.870 29.616 1.00 86.69 449 VAL A C 1
ATOM 3577 O O . VAL A 1 449 ? 2.055 2.098 30.536 1.00 86.69 449 VAL A O 1
ATOM 3580 N N . MET A 1 450 ? 1.866 2.661 28.378 1.00 84.88 450 MET A N 1
ATOM 3581 C CA . MET A 1 450 ? 0.994 1.537 28.039 1.00 84.88 450 MET A CA 1
ATOM 3582 C C . MET A 1 450 ? 1.735 0.201 28.141 1.00 84.88 450 MET A C 1
ATOM 3584 O O . MET A 1 450 ? 1.131 -0.782 28.561 1.00 84.88 450 MET A O 1
ATOM 3588 N N . THR A 1 451 ? 3.041 0.170 27.855 1.00 83.75 451 THR A N 1
ATOM 3589 C CA . THR A 1 451 ? 3.893 -1.001 28.119 1.00 83.75 451 THR A CA 1
ATOM 3590 C C . THR A 1 451 ? 3.965 -1.290 29.618 1.00 83.75 451 THR A C 1
ATOM 3592 O O . THR A 1 451 ? 3.637 -2.400 30.022 1.00 83.75 451 THR A O 1
ATOM 3595 N N . ALA A 1 452 ? 4.294 -0.304 30.460 1.00 83.81 452 ALA A N 1
ATOM 3596 C CA . ALA A 1 452 ? 4.336 -0.498 31.915 1.00 83.81 452 ALA A CA 1
ATOM 3597 C C . ALA A 1 452 ? 2.990 -0.999 32.485 1.00 83.81 452 ALA A C 1
ATOM 3599 O O . ALA A 1 452 ? 2.962 -1.858 33.361 1.00 83.81 452 ALA A O 1
ATOM 3600 N N . VAL A 1 453 ? 1.870 -0.516 31.934 1.00 82.69 453 VAL A N 1
ATOM 3601 C CA . VAL A 1 453 ? 0.515 -0.996 32.252 1.00 82.69 453 VAL A CA 1
ATOM 3602 C C . VAL A 1 453 ? 0.286 -2.443 31.814 1.00 82.69 453 VAL A C 1
ATOM 3604 O O . VAL A 1 453 ? -0.281 -3.218 32.573 1.00 82.69 453 VAL A O 1
ATOM 3607 N N . ALA A 1 454 ? 0.679 -2.807 30.591 1.00 82.62 454 ALA A N 1
ATOM 3608 C CA . ALA A 1 454 ? 0.388 -4.115 30.002 1.00 82.62 454 ALA A CA 1
ATOM 3609 C C . ALA A 1 454 ? 1.150 -5.283 30.654 1.00 82.62 454 ALA A C 1
ATOM 3611 O O . ALA A 1 454 ? 0.770 -6.434 30.437 1.00 82.62 454 ALA A O 1
ATOM 3612 N N . PHE A 1 455 ? 2.208 -4.981 31.411 1.00 81.38 455 PHE A N 1
ATOM 3613 C CA . PHE A 1 455 ? 3.085 -5.947 32.076 1.00 81.38 455 PHE A CA 1
ATOM 3614 C C . PHE A 1 455 ? 3.082 -5.819 33.615 1.00 81.38 455 PHE A C 1
ATOM 3616 O O . PHE A 1 455 ? 3.874 -6.479 34.269 1.00 81.38 455 PHE A O 1
ATOM 3623 N N . GLU A 1 456 ? 2.215 -4.980 34.200 1.00 76.06 456 GLU A N 1
ATOM 3624 C CA . GLU A 1 456 ? 1.966 -4.863 35.658 1.00 76.06 456 GLU A CA 1
ATOM 3625 C C . GLU A 1 456 ? 3.215 -4.708 36.565 1.00 76.06 456 GLU A C 1
ATOM 3627 O O . GLU A 1 456 ? 3.160 -4.968 37.764 1.00 76.06 456 GLU A O 1
ATOM 3632 N N . GLY A 1 457 ? 4.332 -4.215 36.016 1.00 59.84 457 GLY A N 1
ATOM 3633 C CA . GLY A 1 457 ? 5.609 -4.049 36.725 1.00 59.84 457 GLY A CA 1
ATOM 3634 C C . GLY A 1 457 ? 6.700 -5.058 36.346 1.00 59.84 457 GLY A C 1
ATOM 3635 O O . GLY A 1 457 ? 7.852 -4.862 36.729 1.00 59.84 457 GLY A O 1
ATOM 3636 N N . GLU A 1 458 ? 6.393 -6.084 35.547 1.00 59.59 458 GLU A N 1
ATOM 3637 C CA . GLU A 1 458 ? 7.411 -6.932 34.921 1.00 59.59 458 GLU A CA 1
ATOM 3638 C C . GLU A 1 458 ? 8.214 -6.148 33.866 1.00 59.59 458 GLU A C 1
ATOM 3640 O O . GLU A 1 458 ? 7.679 -5.333 33.103 1.00 59.59 458 GLU A O 1
ATOM 3645 N N . THR A 1 459 ? 9.519 -6.417 33.783 1.00 55.88 459 THR A N 1
ATOM 3646 C CA . THR A 1 459 ? 10.432 -5.816 32.800 1.00 55.88 459 THR A CA 1
ATOM 3647 C C . THR A 1 459 ? 10.147 -6.331 31.389 1.00 55.88 459 THR A C 1
ATOM 3649 O O . THR A 1 459 ? 10.756 -7.278 30.893 1.00 55.88 459 THR A O 1
ATOM 3652 N N . SER A 1 460 ? 9.205 -5.669 30.717 1.00 57.84 460 SER A N 1
ATOM 3653 C CA . SER A 1 460 ? 8.836 -5.948 29.330 1.00 57.84 460 SER A CA 1
ATOM 3654 C C . SER A 1 460 ? 10.038 -5.931 28.381 1.00 57.84 460 SER A C 1
ATOM 3656 O O . SER A 1 460 ? 10.896 -5.053 28.468 1.00 57.84 460 SER A O 1
ATOM 3658 N N . LEU A 1 461 ? 10.024 -6.806 27.369 1.00 55.81 461 LEU A N 1
ATOM 3659 C CA . LEU A 1 461 ? 11.003 -6.791 26.275 1.00 55.81 461 LEU A CA 1
ATOM 3660 C C . LEU A 1 461 ? 11.003 -5.467 25.476 1.00 55.81 461 LEU A C 1
ATOM 3662 O O . LEU A 1 461 ? 11.971 -5.147 24.798 1.00 55.81 461 LEU A O 1
ATOM 3666 N N . LEU A 1 462 ? 9.924 -4.679 25.561 1.00 56.78 462 LEU A N 1
ATOM 3667 C CA . LEU A 1 462 ? 9.852 -3.324 24.997 1.00 56.78 462 LEU A CA 1
ATOM 3668 C C . LEU A 1 462 ? 10.584 -2.269 25.845 1.00 56.78 462 LEU A C 1
ATOM 3670 O O . LEU A 1 462 ? 10.991 -1.249 25.296 1.00 56.78 462 LEU A O 1
ATOM 3674 N N . ALA A 1 463 ? 10.751 -2.513 27.148 1.00 56.28 463 ALA A N 1
ATOM 3675 C CA . ALA A 1 463 ? 11.505 -1.663 28.072 1.00 56.28 463 ALA A CA 1
ATOM 3676 C C . ALA A 1 463 ? 12.987 -2.078 28.162 1.00 56.28 463 ALA A C 1
ATOM 3678 O O . ALA A 1 463 ? 13.858 -1.248 28.393 1.00 56.28 463 ALA A O 1
ATOM 3679 N N . THR A 1 464 ? 13.307 -3.358 27.941 1.00 51.81 464 THR A N 1
ATOM 3680 C CA . THR A 1 464 ? 14.692 -3.865 28.011 1.00 51.81 464 THR A CA 1
ATOM 3681 C C . THR A 1 464 ? 15.471 -3.783 26.697 1.00 51.81 464 THR A C 1
ATOM 3683 O O . THR A 1 464 ? 16.657 -4.103 26.686 1.00 51.81 464 THR A O 1
ATOM 3686 N N . VAL A 1 465 ? 14.852 -3.333 25.598 1.00 52.09 465 VAL A N 1
ATOM 3687 C CA . VAL A 1 465 ? 15.528 -3.097 24.311 1.00 52.09 465 VAL A CA 1
ATOM 3688 C C . VAL A 1 465 ? 15.769 -1.591 24.119 1.00 52.09 465 VAL A C 1
ATOM 3690 O O . VAL A 1 465 ? 14.837 -0.858 23.758 1.00 52.09 465 VAL A O 1
ATOM 3693 N N . PRO A 1 466 ? 17.012 -1.100 24.316 1.00 46.94 466 PRO A N 1
ATOM 3694 C CA . PRO A 1 466 ? 17.335 0.309 24.136 1.00 46.94 466 PRO A CA 1
ATOM 3695 C C . PRO A 1 466 ? 16.986 0.770 22.718 1.00 46.94 466 PRO A C 1
ATOM 3697 O O . PRO A 1 466 ? 17.225 0.067 21.743 1.00 46.94 466 PRO A O 1
ATOM 3700 N N . GLY A 1 467 ? 16.410 1.963 22.583 1.00 52.53 467 GLY A N 1
ATOM 3701 C CA . GLY A 1 467 ? 16.039 2.532 21.281 1.00 52.53 467 GLY A CA 1
ATOM 3702 C C . GLY A 1 467 ? 14.630 2.191 20.777 1.00 52.53 467 GLY A C 1
ATOM 3703 O O . GLY A 1 467 ? 14.128 2.938 19.939 1.00 52.53 467 GLY A O 1
ATOM 3704 N N . LEU A 1 468 ? 13.942 1.175 21.323 1.00 53.81 468 LEU A N 1
ATOM 3705 C CA . LEU A 1 468 ? 12.483 1.043 21.147 1.00 53.81 468 LEU A CA 1
ATOM 3706 C C . LEU A 1 468 ? 11.729 2.027 22.051 1.00 53.81 468 LEU A C 1
ATOM 3708 O O . LEU A 1 468 ? 10.846 2.739 21.578 1.00 53.81 468 LEU A O 1
ATOM 3712 N N . GLU A 1 469 ? 12.156 2.170 23.310 1.00 46.81 469 GLU A N 1
ATOM 3713 C CA . GLU A 1 469 ? 11.618 3.173 24.245 1.00 46.81 469 GLU A CA 1
ATOM 3714 C C . GLU A 1 469 ? 11.728 4.617 23.732 1.00 46.81 469 GLU A C 1
ATOM 3716 O O . GLU A 1 469 ? 10.998 5.508 24.170 1.00 46.81 469 GLU A O 1
ATOM 3721 N N . GLY A 1 470 ? 12.701 4.879 22.858 1.00 47.91 470 GLY A N 1
ATOM 3722 C CA . GLY A 1 470 ? 12.979 6.209 22.332 1.00 47.91 470 GLY A CA 1
ATOM 3723 C C . GLY A 1 470 ? 12.017 6.669 21.242 1.00 47.91 470 GLY A C 1
ATOM 3724 O O . GLY A 1 470 ? 12.026 7.856 20.967 1.00 47.91 470 GLY A O 1
ATOM 3725 N N . GLY A 1 471 ? 11.256 5.764 20.603 1.00 48.16 471 GLY A N 1
ATOM 3726 C CA . GLY A 1 471 ? 10.328 6.014 19.476 1.00 48.16 471 GLY A CA 1
ATOM 3727 C C . GLY A 1 471 ? 10.928 6.623 18.198 1.00 48.16 471 GLY A C 1
ATOM 3728 O O . GLY A 1 471 ? 10.435 6.350 17.105 1.00 48.16 471 GLY A O 1
ATOM 3729 N N . ALA A 1 472 ? 12.041 7.351 18.295 1.00 46.81 472 ALA A N 1
ATOM 3730 C CA . ALA A 1 472 ? 12.708 8.061 17.214 1.00 46.81 472 ALA A CA 1
ATOM 3731 C C . ALA A 1 472 ? 13.007 7.178 15.991 1.00 46.81 472 ALA A C 1
ATOM 3733 O O . ALA A 1 472 ? 12.757 7.599 14.872 1.00 46.81 472 ALA A O 1
ATOM 3734 N N . MET A 1 473 ? 13.445 5.923 16.155 1.00 50.53 473 MET A N 1
ATOM 3735 C CA . MET A 1 473 ? 13.669 5.028 15.001 1.00 50.53 473 MET A CA 1
ATOM 3736 C C . MET A 1 473 ? 12.397 4.376 14.432 1.00 50.53 473 MET A C 1
ATOM 3738 O O . MET A 1 473 ? 12.449 3.762 13.369 1.00 50.53 473 MET A O 1
ATOM 3742 N N . VAL A 1 474 ? 11.255 4.507 15.107 1.00 52.75 474 VAL A N 1
ATOM 3743 C CA . VAL A 1 474 ? 9.939 4.103 14.583 1.00 52.75 474 VAL A CA 1
ATOM 3744 C C . VAL A 1 474 ? 9.274 5.281 13.851 1.00 52.75 474 VAL A C 1
ATOM 3746 O O . VAL A 1 474 ? 8.530 5.066 12.896 1.00 52.75 474 VAL A O 1
ATOM 3749 N N . HIS A 1 475 ? 9.595 6.521 14.248 1.00 54.22 475 HIS A N 1
ATOM 3750 C CA . HIS A 1 475 ? 8.959 7.756 13.766 1.00 54.22 475 HIS A CA 1
ATOM 3751 C C . HIS A 1 475 ? 9.882 8.742 13.021 1.00 54.22 475 HIS A C 1
ATOM 3753 O O . HIS A 1 475 ? 9.402 9.775 12.564 1.00 54.22 475 HIS A O 1
ATOM 3759 N N . GLU A 1 476 ? 11.159 8.415 12.768 1.00 64.19 476 GLU A N 1
ATOM 3760 C CA . GLU A 1 476 ? 12.002 9.048 11.730 1.00 64.19 476 GLU A CA 1
ATOM 3761 C C . GLU A 1 476 ? 11.488 8.656 10.326 1.00 64.19 476 GLU A C 1
ATOM 3763 O O . GLU A 1 476 ? 12.177 8.049 9.499 1.00 64.19 476 GLU A O 1
ATOM 3768 N N . GLY A 1 477 ? 10.227 9.001 10.057 1.00 69.12 477 GLY A N 1
ATOM 3769 C CA . GLY A 1 477 ? 9.540 8.816 8.793 1.00 69.12 477 GLY A CA 1
ATOM 3770 C C . GLY A 1 477 ? 10.163 9.702 7.730 1.00 69.12 477 GLY A C 1
ATOM 3771 O O . GLY A 1 477 ? 9.638 10.767 7.414 1.00 69.12 477 GLY A O 1
ATOM 3772 N N . CYS A 1 478 ? 11.245 9.231 7.116 1.00 82.00 478 CYS A N 1
ATOM 3773 C CA . CYS A 1 478 ? 11.842 9.888 5.962 1.00 82.00 478 CYS A CA 1
ATOM 3774 C C . CYS A 1 478 ? 11.249 9.355 4.649 1.00 82.00 478 CYS A C 1
ATOM 3776 O O . CYS A 1 478 ? 11.078 8.146 4.462 1.00 82.00 478 CYS A O 1
ATOM 3778 N N . ALA A 1 479 ? 10.894 10.258 3.741 1.00 84.56 479 ALA A N 1
ATOM 3779 C CA . ALA A 1 479 ? 10.350 9.961 2.416 1.00 84.56 479 ALA A CA 1
ATOM 3780 C C . ALA A 1 479 ? 11.094 10.770 1.358 1.00 84.56 479 ALA A C 1
ATOM 3782 O O . ALA A 1 479 ? 11.670 11.814 1.656 1.00 84.56 479 ALA A O 1
ATOM 3783 N N . LYS A 1 480 ? 11.041 10.336 0.101 1.00 83.81 480 LYS A N 1
ATOM 3784 C CA . LYS A 1 480 ? 11.347 11.237 -1.014 1.00 83.81 480 LYS A CA 1
ATOM 3785 C C . LYS A 1 480 ? 10.089 12.036 -1.343 1.00 83.81 480 LYS A C 1
ATOM 3787 O O . LYS A 1 480 ? 9.030 11.447 -1.524 1.00 83.81 480 LYS A O 1
ATOM 3792 N N . SER A 1 481 ? 10.200 13.351 -1.445 1.00 80.94 481 SER A N 1
ATOM 3793 C CA . SER A 1 481 ? 9.180 14.171 -2.106 1.00 80.94 481 SER A CA 1
ATOM 3794 C C . SER A 1 481 ? 9.240 13.980 -3.630 1.00 80.94 481 SER A C 1
ATOM 3796 O O . SER A 1 481 ? 10.203 13.404 -4.145 1.00 80.94 481 SER A O 1
ATOM 3798 N N . ASP A 1 482 ? 8.257 14.495 -4.373 1.00 72.62 482 ASP A N 1
ATOM 3799 C CA . ASP A 1 482 ? 8.189 14.332 -5.836 1.00 72.62 482 ASP A CA 1
ATOM 3800 C C . ASP A 1 482 ? 9.397 14.898 -6.600 1.00 72.62 482 ASP A C 1
ATOM 3802 O O . ASP A 1 482 ? 9.736 14.400 -7.670 1.00 72.62 482 ASP A O 1
ATOM 3806 N N . CYS A 1 483 ? 10.102 15.898 -6.051 1.00 75.88 483 CYS A N 1
ATOM 3807 C CA . CYS A 1 483 ? 11.345 16.404 -6.650 1.00 75.88 483 CYS A CA 1
ATOM 3808 C C . CYS A 1 483 ? 12.597 15.588 -6.268 1.00 75.88 483 CYS A C 1
ATOM 3810 O O . CYS A 1 483 ? 13.720 16.017 -6.523 1.00 75.88 483 CYS A O 1
ATOM 3812 N N . GLY A 1 484 ? 12.432 14.431 -5.619 1.00 79.69 484 GLY A N 1
ATOM 3813 C CA . GLY A 1 484 ? 13.519 13.541 -5.207 1.00 79.69 484 GLY A CA 1
ATOM 3814 C C . GLY A 1 484 ? 14.259 13.959 -3.931 1.00 79.69 484 GLY A C 1
ATOM 3815 O O . GLY A 1 484 ? 15.005 13.139 -3.390 1.00 79.69 484 GLY A O 1
ATOM 3816 N N . LYS A 1 485 ? 14.031 15.178 -3.416 1.00 85.06 485 LYS A N 1
ATOM 3817 C CA . LYS A 1 485 ? 14.532 15.616 -2.103 1.00 85.06 485 LYS A CA 1
ATOM 3818 C C . LYS A 1 485 ? 13.976 14.739 -0.987 1.00 85.06 485 LYS A C 1
ATOM 3820 O O . LYS A 1 485 ? 12.800 14.368 -1.019 1.00 85.06 485 LYS A O 1
ATOM 3825 N N . LEU A 1 486 ? 14.810 14.463 0.008 1.00 87.56 486 LEU A N 1
ATOM 3826 C CA . LEU A 1 486 ? 14.423 13.762 1.223 1.00 87.56 486 LEU A CA 1
ATOM 3827 C C . LEU A 1 486 ? 13.669 14.726 2.154 1.00 87.56 486 LEU A C 1
ATOM 3829 O O . LEU A 1 486 ? 14.085 15.868 2.328 1.00 87.56 486 LEU A O 1
ATOM 3833 N N . VAL A 1 487 ? 12.570 14.266 2.743 1.00 87.88 487 VAL A N 1
ATOM 3834 C CA . VAL A 1 487 ? 11.802 14.983 3.769 1.00 87.88 487 VAL A CA 1
ATOM 3835 C C . VAL A 1 487 ? 11.649 14.090 4.996 1.00 87.88 487 VAL A C 1
ATOM 3837 O O . VAL A 1 487 ? 11.444 12.884 4.840 1.00 87.88 487 VAL A O 1
ATOM 3840 N N . ARG A 1 488 ? 11.756 14.659 6.200 1.00 87.62 488 ARG A N 1
ATOM 3841 C CA . ARG A 1 488 ? 11.536 13.978 7.486 1.00 87.62 488 ARG A CA 1
ATOM 3842 C C . ARG A 1 488 ? 10.233 14.478 8.080 1.00 87.62 488 ARG A C 1
ATOM 3844 O O . ARG A 1 488 ? 10.036 15.681 8.185 1.00 87.62 488 ARG A O 1
ATOM 3851 N N . GLN A 1 489 ? 9.365 13.559 8.484 1.00 86.81 489 GLN A N 1
ATOM 3852 C CA . GLN A 1 489 ? 8.166 13.898 9.239 1.00 86.81 489 GLN A CA 1
ATOM 3853 C C . GLN A 1 489 ? 8.558 14.507 10.600 1.00 86.81 489 GLN A C 1
ATOM 3855 O O . GLN A 1 489 ? 9.309 13.891 11.355 1.00 86.81 489 GLN A O 1
ATOM 3860 N N . THR A 1 490 ? 8.076 15.714 10.901 1.00 86.50 490 THR A N 1
ATOM 3861 C CA . THR A 1 490 ? 8.252 16.415 12.190 1.00 86.50 490 THR A CA 1
ATOM 3862 C C . THR A 1 490 ? 7.118 16.099 13.164 1.00 86.50 490 THR A C 1
ATOM 3864 O O . THR A 1 490 ? 7.313 16.135 14.381 1.00 86.50 490 THR A O 1
ATOM 3867 N N . ARG A 1 491 ? 5.930 15.785 12.628 1.00 87.75 491 ARG A N 1
ATOM 3868 C CA . ARG A 1 491 ? 4.723 15.443 13.381 1.00 87.75 491 ARG A CA 1
ATOM 3869 C C . ARG A 1 491 ? 3.911 14.369 12.658 1.00 87.75 491 ARG A C 1
ATOM 3871 O O . ARG A 1 491 ? 3.695 14.439 11.448 1.00 87.75 491 ARG A O 1
ATOM 3878 N N . GLY A 1 492 ? 3.406 13.415 13.428 1.00 89.06 492 GLY A N 1
ATOM 3879 C CA . GLY A 1 492 ? 2.508 12.352 13.001 1.00 89.06 492 GLY A CA 1
ATOM 3880 C C . GLY A 1 492 ? 3.143 10.962 13.047 1.00 89.06 492 GLY A C 1
ATOM 3881 O O . GLY A 1 492 ? 4.135 10.712 13.717 1.00 89.06 492 GLY A O 1
ATOM 3882 N N . VAL A 1 493 ? 2.537 10.030 12.324 1.00 90.12 493 VAL A N 1
ATOM 3883 C CA . VAL A 1 493 ? 3.088 8.719 11.991 1.00 90.12 493 VAL A CA 1
ATOM 3884 C C . VAL A 1 493 ? 2.836 8.468 10.506 1.00 90.12 493 VAL A C 1
ATOM 3886 O O . VAL A 1 493 ? 1.724 8.682 10.010 1.00 90.12 493 VAL A O 1
ATOM 3889 N N . GLY A 1 494 ? 3.867 8.039 9.781 1.00 88.19 494 GLY A N 1
ATOM 3890 C CA . GLY A 1 494 ? 3.823 7.933 8.324 1.00 88.19 494 GLY A CA 1
ATOM 3891 C C . GLY A 1 494 ? 2.762 6.939 7.852 1.00 88.19 494 GLY A C 1
ATOM 3892 O O . GLY A 1 494 ? 2.874 5.733 8.083 1.00 88.19 494 GLY A O 1
ATOM 3893 N N . MET A 1 495 ? 1.729 7.421 7.156 1.00 88.75 495 MET A N 1
ATOM 3894 C CA . MET A 1 495 ? 0.680 6.553 6.616 1.00 88.75 495 MET A CA 1
ATOM 3895 C C . MET A 1 495 ? 1.284 5.591 5.587 1.00 88.75 495 MET A C 1
ATOM 3897 O O . MET A 1 495 ? 1.615 5.998 4.480 1.00 88.75 495 MET A O 1
ATOM 3901 N N . GLY A 1 496 ? 1.436 4.315 5.948 1.00 86.62 496 GLY A N 1
ATOM 3902 C CA . GLY A 1 496 ? 2.136 3.310 5.136 1.00 86.62 496 GLY A CA 1
ATOM 3903 C C . GLY A 1 496 ? 3.266 2.577 5.868 1.00 86.62 496 GLY A C 1
ATOM 3904 O O . GLY A 1 496 ? 3.736 1.554 5.362 1.00 86.62 496 GLY A O 1
ATOM 3905 N N . GLY A 1 497 ? 3.662 3.040 7.060 1.00 88.50 497 GLY A N 1
ATOM 3906 C CA . GLY A 1 497 ? 4.462 2.262 8.010 1.00 88.50 497 GLY A CA 1
ATOM 3907 C C . GLY A 1 497 ? 3.721 1.026 8.534 1.00 88.50 497 GLY A C 1
ATOM 3908 O O . GLY A 1 497 ? 2.488 0.969 8.560 1.00 88.50 497 GLY A O 1
ATOM 3909 N N . ARG A 1 498 ? 4.481 -0.006 8.921 1.00 88.88 498 ARG A N 1
ATOM 3910 C CA . ARG A 1 498 ? 3.932 -1.278 9.443 1.00 88.88 498 ARG A CA 1
ATOM 3911 C C . ARG A 1 498 ? 3.585 -1.206 10.931 1.00 88.88 498 ARG A C 1
ATOM 3913 O O . ARG A 1 498 ? 2.699 -1.919 11.387 1.00 88.88 498 ARG A O 1
ATOM 3920 N N . ASP A 1 499 ? 4.274 -0.326 11.638 1.00 88.38 499 ASP A N 1
ATOM 3921 C CA . ASP A 1 499 ? 4.098 0.084 13.030 1.00 88.38 499 ASP A CA 1
ATOM 3922 C C . ASP A 1 499 ? 2.951 1.089 13.224 1.00 88.38 499 ASP A C 1
ATOM 3924 O O . ASP A 1 499 ? 2.290 1.098 14.263 1.00 88.38 499 ASP A O 1
ATOM 3928 N N . SER A 1 500 ? 2.703 1.929 12.219 1.00 90.88 500 SER A N 1
ATOM 3929 C CA . SER A 1 500 ? 2.005 3.205 12.389 1.00 90.88 500 SER A CA 1
ATOM 3930 C C . SER A 1 500 ? 0.534 3.074 12.816 1.00 90.88 500 SER A C 1
ATOM 3932 O O . SER A 1 500 ? 0.105 3.861 13.659 1.00 90.88 500 SER A O 1
ATOM 3934 N N . PRO A 1 501 ? -0.243 2.066 12.359 1.00 90.19 501 PRO A N 1
ATOM 3935 C CA . PRO A 1 501 ? -1.578 1.794 12.904 1.00 90.19 501 PRO A CA 1
ATOM 3936 C C . PRO A 1 501 ? -1.566 1.406 14.392 1.00 90.19 501 PRO A C 1
ATOM 3938 O O . PRO A 1 501 ? -2.488 1.760 15.132 1.00 90.19 501 PRO A O 1
ATOM 3941 N N . GLY A 1 502 ? -0.520 0.703 14.840 1.00 89.25 502 GLY A N 1
ATOM 3942 C CA . GLY A 1 502 ? -0.305 0.351 16.244 1.00 89.25 502 GLY A CA 1
ATOM 3943 C C . GLY A 1 502 ? 0.076 1.577 17.069 1.00 89.25 502 GLY A C 1
ATOM 3944 O O . GLY A 1 502 ? -0.571 1.856 18.075 1.00 89.25 502 GLY A O 1
ATOM 3945 N N . ALA A 1 503 ? 1.055 2.358 16.602 1.00 89.69 503 ALA A N 1
ATOM 3946 C CA . ALA A 1 503 ? 1.488 3.598 17.248 1.00 89.69 503 ALA A CA 1
ATOM 3947 C C . ALA A 1 503 ? 0.336 4.610 17.398 1.00 89.69 503 ALA A C 1
ATOM 3949 O O . ALA A 1 503 ? 0.089 5.101 18.500 1.00 89.69 503 ALA A O 1
ATOM 3950 N N . ALA A 1 504 ? -0.450 4.834 16.337 1.00 91.06 504 ALA A N 1
ATOM 3951 C CA . ALA A 1 504 ? -1.633 5.692 16.389 1.00 91.06 504 ALA A CA 1
ATOM 3952 C C . ALA A 1 504 ? -2.708 5.167 17.349 1.00 91.06 504 ALA A C 1
ATOM 3954 O O . ALA A 1 504 ? -3.302 5.935 18.109 1.00 91.06 504 ALA A O 1
ATOM 3955 N N . SER A 1 505 ? -2.920 3.848 17.375 1.00 90.31 505 SER A N 1
ATOM 3956 C CA . SER A 1 505 ? -3.836 3.231 18.338 1.00 90.31 505 SER A CA 1
ATOM 3957 C C . SER A 1 505 ? -3.341 3.358 19.778 1.00 90.31 505 SER A C 1
ATOM 3959 O O . SER A 1 505 ? -4.175 3.502 20.667 1.00 90.31 505 SER A O 1
ATOM 3961 N N . CYS A 1 506 ? -2.024 3.347 20.006 1.00 90.31 506 CYS A N 1
ATOM 3962 C CA . CYS A 1 506 ? -1.401 3.497 21.320 1.00 90.31 506 CYS A CA 1
ATOM 3963 C C . CYS A 1 506 ? -1.477 4.936 21.840 1.00 90.31 506 CYS A C 1
ATOM 3965 O O . CYS A 1 506 ? -1.909 5.138 22.974 1.00 90.31 506 CYS A O 1
ATOM 3967 N N . GLY A 1 507 ? -1.136 5.929 21.010 1.00 90.69 507 GLY A N 1
ATOM 3968 C CA . GLY A 1 507 ? -1.273 7.350 21.351 1.00 90.69 507 GLY A CA 1
ATOM 3969 C C . GLY A 1 507 ? -2.711 7.712 21.724 1.00 90.69 507 GLY A C 1
ATOM 3970 O O . GLY A 1 507 ? -2.951 8.325 22.764 1.00 90.69 507 GLY A O 1
ATOM 3971 N N . CYS A 1 508 ? -3.687 7.238 20.942 1.00 90.81 508 CYS A N 1
ATOM 3972 C CA . CYS A 1 508 ? -5.094 7.452 21.271 1.00 90.81 508 CYS A CA 1
ATOM 3973 C C . CYS A 1 508 ? -5.538 6.686 22.526 1.00 90.81 508 CYS A C 1
ATOM 3975 O O . CYS A 1 508 ? -6.229 7.261 23.358 1.00 90.81 508 CYS A O 1
ATOM 3977 N N . ALA A 1 509 ? -5.107 5.433 22.705 1.00 90.19 509 ALA A N 1
ATOM 3978 C CA . ALA A 1 509 ? -5.452 4.629 23.881 1.00 90.19 509 ALA A CA 1
ATOM 3979 C C . ALA A 1 509 ? -4.904 5.216 25.195 1.00 90.19 509 ALA A C 1
ATOM 3981 O O . ALA A 1 509 ? -5.531 5.092 26.247 1.00 90.19 509 ALA A O 1
ATOM 3982 N N . PHE A 1 510 ? -3.744 5.874 25.137 1.00 91.25 510 PHE A N 1
ATOM 3983 C CA . PHE A 1 510 ? -3.165 6.601 26.262 1.00 91.25 510 PHE A CA 1
ATOM 3984 C C . PHE A 1 510 ? -4.023 7.814 26.661 1.00 91.25 510 PHE A C 1
ATOM 3986 O O . PHE A 1 510 ? -4.432 7.908 27.818 1.00 91.25 510 PHE A O 1
ATOM 3993 N N . GLY A 1 511 ? -4.388 8.676 25.705 1.00 91.00 511 GLY A N 1
ATOM 3994 C CA . GLY A 1 511 ? -5.278 9.816 25.969 1.00 91.00 511 GLY A CA 1
ATOM 3995 C C . GLY A 1 511 ? -6.672 9.392 26.455 1.00 91.00 511 GLY A C 1
ATOM 3996 O O . GLY A 1 511 ? -7.206 9.942 27.417 1.00 91.00 511 GLY A O 1
ATOM 3997 N N . GLU A 1 512 ? -7.226 8.326 25.870 1.00 91.12 512 GLU A N 1
ATOM 3998 C CA . GLU A 1 512 ? -8.494 7.714 26.297 1.00 91.12 512 GLU A CA 1
ATOM 3999 C C . GLU A 1 512 ? -8.440 7.201 27.740 1.00 91.12 512 GLU A C 1
ATOM 4001 O O . GLU A 1 512 ? -9.415 7.342 28.483 1.00 91.12 512 GLU A O 1
ATOM 4006 N N . ARG A 1 513 ? -7.301 6.643 28.167 1.00 90.12 513 ARG A N 1
ATOM 4007 C CA . ARG A 1 513 ? -7.070 6.214 29.551 1.00 90.12 513 ARG A CA 1
ATOM 4008 C C . ARG A 1 513 ? -7.020 7.405 30.509 1.00 90.12 513 ARG A C 1
ATOM 4010 O O . ARG A 1 513 ? -7.699 7.349 31.534 1.00 90.12 513 ARG A O 1
ATOM 4017 N N . GLU A 1 514 ? -6.258 8.455 30.194 1.00 91.25 514 GLU A N 1
ATOM 4018 C CA . GLU A 1 514 ? -6.177 9.668 31.030 1.00 91.25 514 GLU A CA 1
ATOM 4019 C C . GLU A 1 514 ? -7.561 10.341 31.152 1.00 91.25 514 GLU A C 1
ATOM 4021 O O . GLU A 1 514 ? -8.008 10.660 32.258 1.00 91.25 514 GLU A O 1
ATOM 4026 N N . PHE A 1 515 ? -8.319 10.433 30.054 1.00 92.81 515 PHE A N 1
ATOM 4027 C CA . PHE A 1 515 ? -9.700 10.923 30.074 1.00 92.81 515 PHE A CA 1
ATOM 4028 C C . PHE A 1 515 ? -10.638 10.033 30.912 1.00 92.81 515 PHE A C 1
ATOM 4030 O O . PHE A 1 515 ? -11.400 10.527 31.742 1.00 92.81 515 PHE A O 1
ATOM 4037 N N . MET A 1 516 ? -10.571 8.705 30.770 1.00 91.75 516 MET A N 1
ATOM 4038 C CA . MET A 1 516 ? -11.388 7.784 31.578 1.00 91.75 516 MET A CA 1
ATOM 4039 C C . MET A 1 516 ? -11.061 7.831 33.077 1.00 91.75 516 MET A C 1
ATOM 4041 O O . MET A 1 516 ? -11.921 7.510 33.904 1.00 91.75 516 MET A O 1
ATOM 4045 N N . GLN A 1 517 ? -9.844 8.239 33.444 1.00 91.25 517 GLN A N 1
ATOM 4046 C CA . GLN A 1 517 ? -9.470 8.525 34.828 1.00 91.25 517 GLN A CA 1
ATOM 4047 C C . GLN A 1 517 ? -10.053 9.866 35.307 1.00 91.25 517 GLN A C 1
ATOM 4049 O O . GLN A 1 517 ? -10.616 9.910 36.404 1.00 91.25 517 GLN A O 1
ATOM 4054 N N . SER A 1 518 ? -10.019 10.926 34.485 1.00 94.00 518 SER A N 1
ATOM 4055 C CA . SER A 1 518 ? -10.548 12.259 34.843 1.00 94.00 518 SER A CA 1
ATOM 4056 C C . SER A 1 518 ? -12.073 12.300 35.048 1.00 94.00 518 SER A C 1
ATOM 4058 O O . SER A 1 518 ? -12.589 13.155 35.774 1.00 94.00 518 SER A O 1
ATOM 4060 N N . LEU A 1 519 ? -12.811 11.333 34.488 1.00 93.38 519 LEU A N 1
ATOM 4061 C CA . LEU A 1 519 ? -14.241 11.132 34.762 1.00 93.38 519 LEU A CA 1
ATOM 4062 C C . LEU A 1 519 ? -14.547 10.749 36.224 1.00 93.38 519 LEU A C 1
ATOM 4064 O O . LEU A 1 519 ? -15.681 10.936 36.675 1.00 93.38 519 LEU A O 1
ATOM 4068 N N . GLY A 1 520 ? -13.584 10.196 36.971 1.00 94.69 520 GLY A N 1
ATOM 4069 C CA . GLY A 1 520 ? -13.793 9.749 38.351 1.00 94.69 520 GLY A CA 1
ATOM 4070 C C . GLY A 1 520 ? -14.973 8.776 38.472 1.00 94.69 520 GLY A C 1
ATOM 4071 O O . GLY A 1 520 ? -15.047 7.779 37.755 1.00 94.69 520 GLY A O 1
ATOM 4072 N N . ALA A 1 521 ? -15.935 9.073 39.350 1.00 93.50 521 ALA A N 1
ATOM 4073 C CA . ALA A 1 521 ? -17.136 8.251 39.524 1.00 93.50 521 ALA A CA 1
ATOM 4074 C C . ALA A 1 521 ? -18.070 8.225 38.292 1.00 93.50 521 ALA A C 1
ATOM 4076 O O . ALA A 1 521 ? -18.836 7.271 38.151 1.00 93.50 521 ALA A O 1
ATOM 4077 N N . ASP A 1 522 ? -18.004 9.207 37.379 1.00 93.50 522 ASP A N 1
ATOM 4078 C CA . ASP A 1 522 ? -18.821 9.204 36.152 1.00 93.50 522 ASP A CA 1
ATOM 4079 C C . ASP A 1 522 ? -18.368 8.117 35.151 1.00 93.50 522 ASP A C 1
ATOM 4081 O O . ASP A 1 522 ? -19.143 7.740 34.272 1.00 93.50 522 ASP A O 1
ATOM 4085 N N . ARG A 1 523 ? -17.161 7.542 35.305 1.00 92.81 523 ARG A N 1
ATOM 4086 C CA . ARG A 1 523 ? -16.615 6.505 34.402 1.00 92.81 523 ARG A CA 1
ATOM 4087 C C . ARG A 1 523 ? -17.453 5.224 34.341 1.00 92.81 523 ARG A C 1
ATOM 4089 O O . ARG A 1 523 ? -17.388 4.500 33.358 1.00 92.81 523 ARG A O 1
ATOM 4096 N N . GLN A 1 524 ? -18.254 4.941 35.371 1.00 90.94 524 GLN A N 1
ATOM 4097 C CA . GLN A 1 524 ? -19.174 3.795 35.374 1.00 90.94 524 GLN A CA 1
ATOM 4098 C C . GLN A 1 524 ? -20.365 3.991 34.417 1.00 90.94 524 GLN A C 1
ATOM 4100 O O . GLN A 1 524 ? -21.002 3.020 34.015 1.00 90.94 524 GLN A O 1
ATOM 4105 N N . PHE A 1 525 ? -20.661 5.241 34.041 1.00 91.44 525 PHE A N 1
ATOM 4106 C CA . PHE A 1 525 ? -21.791 5.616 33.188 1.00 91.44 525 PHE A CA 1
ATOM 4107 C C . PHE A 1 525 ? -21.418 5.787 31.713 1.00 91.44 525 PHE A C 1
ATOM 4109 O O . PHE A 1 525 ? -22.302 6.053 30.900 1.00 91.44 525 PHE A O 1
ATOM 4116 N N . ILE A 1 526 ? -20.137 5.646 31.354 1.00 91.00 526 ILE A N 1
ATOM 4117 C CA . ILE A 1 526 ? -19.624 5.909 30.005 1.00 91.00 526 ILE A CA 1
ATOM 4118 C C . ILE A 1 526 ? -18.713 4.758 29.566 1.00 91.00 526 ILE A C 1
ATOM 4120 O O . ILE A 1 526 ? -17.686 4.487 30.180 1.00 91.00 526 ILE A O 1
ATOM 4124 N N . HIS A 1 527 ? -19.082 4.097 28.472 1.00 89.94 527 HIS A N 1
ATOM 4125 C CA . HIS A 1 527 ? -18.328 3.007 27.860 1.00 89.94 527 HIS A CA 1
ATOM 4126 C C . HIS A 1 527 ? -17.859 3.416 26.462 1.00 89.94 527 HIS A C 1
ATOM 4128 O O . HIS A 1 527 ? -18.678 3.554 25.556 1.00 89.94 527 HIS A O 1
ATOM 4134 N N . PHE A 1 528 ? -16.550 3.587 26.277 1.00 89.75 528 PHE A N 1
ATOM 4135 C CA . PHE A 1 528 ? -15.955 3.856 24.965 1.00 89.75 528 PHE A CA 1
ATOM 4136 C C . PHE A 1 528 ? -15.566 2.568 24.233 1.00 89.75 528 PHE A C 1
ATOM 4138 O O . PHE A 1 528 ? -15.126 1.593 24.846 1.00 89.75 528 PHE A O 1
ATOM 4145 N N . TRP A 1 529 ? -15.689 2.604 22.910 1.00 89.25 529 TRP A N 1
ATOM 4146 C CA . TRP A 1 529 ? -15.275 1.576 21.968 1.00 89.25 529 TRP A CA 1
ATOM 4147 C C . TRP A 1 529 ? -14.654 2.219 20.731 1.00 89.25 529 TRP A C 1
ATOM 4149 O O . TRP A 1 529 ? -15.335 2.977 20.051 1.00 89.25 529 TRP A O 1
ATOM 4159 N N . ARG A 1 530 ? -13.395 1.923 20.407 1.00 88.94 530 ARG A N 1
ATOM 4160 C CA . ARG A 1 530 ? -12.686 2.515 19.268 1.00 88.94 530 ARG A CA 1
ATOM 4161 C C . ARG A 1 530 ? -12.241 1.468 18.249 1.00 88.94 530 ARG A C 1
ATOM 4163 O O . ARG A 1 530 ? -11.877 0.342 18.583 1.00 88.94 530 ARG A O 1
ATOM 4170 N N . GLN A 1 531 ? -12.228 1.892 16.992 1.00 87.94 531 GLN A N 1
ATOM 4171 C CA . GLN A 1 531 ? -11.664 1.187 15.856 1.00 87.94 531 GLN A CA 1
ATOM 4172 C C . GLN A 1 531 ? -10.955 2.223 14.977 1.00 87.94 531 GLN A C 1
ATOM 4174 O O . GLN A 1 531 ? -11.604 3.026 14.318 1.00 87.94 531 GLN A O 1
ATOM 4179 N N . ALA A 1 532 ? -9.619 2.199 14.976 1.00 88.12 532 ALA A N 1
ATOM 4180 C CA . ALA A 1 532 ? -8.780 3.203 14.309 1.00 88.12 532 ALA A CA 1
ATOM 4181 C C . ALA A 1 532 ? -9.121 4.651 14.734 1.00 88.12 532 ALA A C 1
ATOM 4183 O O . ALA A 1 532 ? -8.819 5.007 15.879 1.00 88.12 532 ALA A O 1
ATOM 4184 N N . ASP A 1 533 ? -9.718 5.435 13.827 1.00 89.44 533 ASP A N 1
ATOM 4185 C CA . ASP A 1 533 ? -10.143 6.835 13.966 1.00 89.44 533 ASP A CA 1
ATOM 4186 C C . ASP A 1 533 ? -11.598 7.005 14.456 1.00 89.44 533 ASP A C 1
ATOM 4188 O O . ASP A 1 533 ? -11.945 8.071 14.973 1.00 89.44 533 ASP A O 1
ATOM 4192 N N . ASP A 1 534 ? -12.421 5.955 14.350 1.00 90.38 534 ASP A N 1
ATOM 4193 C CA . ASP A 1 534 ? -13.836 5.933 14.735 1.00 90.38 534 ASP A CA 1
ATOM 4194 C C . ASP A 1 534 ? -14.012 5.462 16.204 1.00 90.38 534 ASP A C 1
ATOM 4196 O O . ASP A 1 534 ? -13.765 4.289 16.530 1.00 90.38 534 ASP A O 1
ATOM 4200 N N . THR A 1 535 ? -14.552 6.315 17.088 1.00 91.69 535 THR A N 1
ATOM 4201 C CA . THR A 1 535 ? -14.937 5.951 18.474 1.00 91.69 535 THR A CA 1
ATOM 4202 C C . THR A 1 535 ? -16.448 6.027 18.710 1.00 91.69 535 THR A C 1
ATOM 4204 O O . THR A 1 535 ? -17.082 7.042 18.454 1.00 91.69 535 THR A O 1
ATOM 4207 N N . LEU A 1 536 ? -17.031 4.980 19.285 1.00 91.62 536 LEU A N 1
ATOM 4208 C CA . LEU A 1 536 ? -18.382 4.913 19.838 1.00 91.62 536 LEU A CA 1
ATOM 4209 C C . LEU A 1 536 ? -18.325 5.104 21.363 1.00 91.62 536 LEU A C 1
ATOM 4211 O O . LEU A 1 536 ? -17.604 4.384 22.043 1.00 91.62 536 LEU A O 1
ATOM 4215 N N . ALA A 1 537 ? -19.121 6.013 21.922 1.00 91.94 537 ALA A N 1
ATOM 4216 C CA . ALA A 1 537 ? -19.385 6.089 23.357 1.00 91.94 537 ALA A CA 1
ATOM 4217 C C . ALA A 1 537 ? -20.837 5.703 23.645 1.00 91.94 537 ALA A C 1
ATOM 4219 O O . ALA A 1 537 ? -21.770 6.326 23.134 1.00 91.94 537 ALA A O 1
ATOM 4220 N N . LEU A 1 538 ? -21.025 4.697 24.493 1.00 91.06 538 LEU A N 1
ATOM 4221 C CA . LEU A 1 538 ? -22.318 4.291 25.027 1.00 91.06 538 LEU A CA 1
ATOM 4222 C C . LEU A 1 538 ? -22.464 4.855 26.441 1.00 91.06 538 LEU A C 1
ATOM 4224 O O . LEU A 1 538 ? -21.610 4.636 27.301 1.00 91.06 538 LEU A O 1
ATOM 4228 N N . VAL A 1 539 ? -23.545 5.591 26.681 1.00 91.25 539 VAL A N 1
ATOM 4229 C CA . VAL A 1 539 ? -23.835 6.242 27.963 1.00 91.25 539 VAL A CA 1
ATOM 4230 C C . VAL A 1 539 ? -25.146 5.718 28.513 1.00 91.25 539 VAL A C 1
ATOM 4232 O O . VAL A 1 539 ? -26.100 5.508 27.769 1.00 91.25 539 VAL A O 1
ATOM 4235 N N . TRP A 1 540 ? -25.216 5.541 29.826 1.00 91.44 540 TRP A N 1
ATOM 4236 C CA . TRP A 1 540 ? -26.437 5.176 30.537 1.00 91.44 540 TRP A CA 1
ATOM 4237 C C . TRP A 1 540 ? -26.638 6.068 31.761 1.00 91.44 540 TRP A C 1
ATOM 4239 O O . TRP A 1 540 ? -25.696 6.655 32.284 1.00 91.44 540 TRP A O 1
ATOM 4249 N N . THR A 1 541 ? -27.895 6.216 32.172 1.00 90.00 541 THR A N 1
ATOM 4250 C CA . THR A 1 541 ? -28.309 7.064 33.302 1.00 90.00 541 THR A CA 1
ATOM 4251 C C . THR A 1 541 ? -29.219 6.279 34.234 1.00 90.00 541 THR A C 1
ATOM 4253 O O . THR A 1 541 ? -30.124 5.578 33.765 1.00 90.00 541 THR A O 1
ATOM 4256 N N . LEU A 1 542 ? -29.014 6.410 35.544 1.00 87.31 542 LEU A N 1
ATOM 4257 C CA . LEU A 1 542 ? -29.801 5.696 36.555 1.00 87.31 542 LEU A CA 1
ATOM 4258 C C . LEU A 1 542 ? -31.149 6.368 36.805 1.00 87.31 542 LEU A C 1
ATOM 4260 O O . LEU A 1 542 ? -32.164 5.693 36.951 1.00 87.31 542 LEU A O 1
ATOM 4264 N N . THR A 1 543 ? -31.185 7.702 36.833 1.00 83.88 543 THR A N 1
ATOM 4265 C CA . THR A 1 543 ? -32.393 8.457 37.205 1.00 83.88 543 THR A CA 1
ATOM 4266 C C . THR A 1 543 ? -33.271 8.814 36.010 1.00 83.88 543 THR A C 1
ATOM 4268 O O . THR A 1 543 ? -34.471 9.039 36.178 1.00 83.88 543 THR A O 1
ATOM 4271 N N . GLY A 1 544 ? -32.686 8.867 34.807 1.00 72.44 544 GLY A N 1
ATOM 4272 C CA . GLY A 1 544 ? -33.326 9.392 33.597 1.00 72.44 544 GLY A CA 1
ATOM 4273 C C . GLY A 1 544 ? -33.515 10.915 33.622 1.00 72.44 544 GLY A C 1
ATOM 4274 O O . GLY A 1 544 ? -34.061 11.488 32.683 1.00 72.44 544 GLY A O 1
ATOM 4275 N N . MET A 1 545 ? -33.070 11.601 34.682 1.00 77.88 545 MET A N 1
ATOM 4276 C CA . MET A 1 545 ? -33.261 13.038 34.831 1.00 77.88 545 MET A CA 1
ATOM 4277 C C . MET A 1 545 ? -32.387 13.819 33.847 1.00 77.88 545 MET A C 1
ATOM 4279 O O . MET A 1 545 ? -31.178 13.597 33.735 1.00 77.88 545 MET A O 1
ATOM 4283 N N . ARG A 1 546 ? -32.962 14.875 33.252 1.00 81.38 546 ARG A N 1
ATOM 4284 C CA . ARG A 1 546 ? -32.239 15.840 32.398 1.00 81.38 546 ARG A CA 1
ATOM 4285 C C . ARG A 1 546 ? -31.000 16.462 33.068 1.00 81.38 546 ARG A C 1
ATOM 4287 O O . ARG A 1 546 ? -30.157 17.015 32.369 1.00 81.38 546 ARG A O 1
ATOM 4294 N N . ARG A 1 547 ? -30.878 16.444 34.404 1.00 87.06 547 ARG A N 1
ATOM 4295 C CA . ARG A 1 547 ? -29.694 16.949 35.136 1.00 87.06 547 ARG A CA 1
ATOM 4296 C C . ARG A 1 547 ? -28.509 15.978 35.073 1.00 87.06 547 ARG A C 1
ATOM 4298 O O . ARG A 1 547 ? -27.392 16.426 34.835 1.00 87.06 547 ARG A O 1
ATOM 4305 N N . GLU A 1 548 ? -28.756 14.678 35.233 1.00 87.50 548 GLU A N 1
ATOM 4306 C CA . GLU A 1 548 ? -27.744 13.618 35.102 1.00 87.50 548 GLU A CA 1
ATOM 4307 C C . GLU A 1 548 ? -27.222 13.574 33.661 1.00 87.50 548 GLU A C 1
ATOM 4309 O O . GLU A 1 548 ? -26.018 13.692 33.433 1.00 87.50 548 GLU A O 1
ATOM 4314 N N . TRP A 1 549 ? -28.136 13.573 32.682 1.00 86.88 549 TRP A N 1
ATOM 4315 C CA . TRP A 1 549 ? -27.778 13.668 31.266 1.00 86.88 549 TRP A CA 1
ATOM 4316 C C . TRP A 1 549 ? -26.940 14.920 30.958 1.00 86.88 549 TRP A C 1
ATOM 4318 O O . TRP A 1 549 ? -25.860 14.807 30.385 1.00 86.88 549 TRP A O 1
ATOM 4328 N N . ARG A 1 550 ? -27.345 16.117 31.411 1.00 89.38 550 ARG A N 1
ATOM 4329 C CA . ARG A 1 550 ? -26.545 17.347 31.224 1.00 89.38 550 ARG A CA 1
ATOM 4330 C C . ARG A 1 550 ? -25.179 17.318 31.931 1.00 89.38 550 ARG A C 1
ATOM 4332 O O . ARG A 1 550 ? -24.274 18.029 31.492 1.00 89.38 550 ARG A O 1
ATOM 4339 N N . ARG A 1 551 ? -24.984 16.522 32.992 1.00 92.75 551 ARG A N 1
ATOM 4340 C CA . ARG A 1 551 ? -23.655 16.289 33.595 1.00 92.75 551 ARG A CA 1
ATOM 4341 C C . ARG A 1 551 ? -22.787 15.444 32.663 1.00 92.75 551 ARG A C 1
ATOM 4343 O O . ARG A 1 551 ? -21.732 15.915 32.243 1.00 92.75 551 ARG A O 1
ATOM 4350 N N . LEU A 1 552 ? -23.270 14.265 32.269 1.00 90.00 552 LEU A N 1
ATOM 4351 C CA . LEU A 1 552 ? -22.533 13.338 31.400 1.00 90.00 552 LEU A CA 1
ATOM 4352 C C . LEU A 1 552 ? -22.277 13.933 30.003 1.00 90.00 552 LEU A C 1
ATOM 4354 O O . LEU A 1 552 ? -21.164 13.840 29.496 1.00 90.00 552 LEU A O 1
ATOM 4358 N N . ARG A 1 553 ? -23.245 14.657 29.419 1.00 89.00 553 ARG A N 1
ATOM 4359 C CA . ARG A 1 553 ? -23.076 15.394 28.151 1.00 89.00 553 ARG A CA 1
ATOM 4360 C C . ARG A 1 553 ? -21.987 16.463 28.241 1.00 89.00 553 ARG A C 1
ATOM 4362 O O . ARG A 1 553 ? -21.304 16.689 27.251 1.00 89.00 553 ARG A O 1
ATOM 4369 N N . ARG A 1 554 ? -21.817 17.138 29.389 1.00 91.19 554 ARG A N 1
ATOM 4370 C CA . ARG A 1 554 ? -20.707 18.092 29.589 1.00 91.19 554 ARG A CA 1
ATOM 4371 C C . ARG A 1 554 ? -19.367 17.367 29.687 1.00 91.19 554 ARG A C 1
ATOM 4373 O O . ARG A 1 554 ? -18.449 17.767 28.985 1.00 91.19 554 ARG A O 1
ATOM 4380 N N . ARG A 1 555 ? -19.283 16.265 30.443 1.00 92.69 555 ARG A N 1
ATOM 4381 C CA . ARG A 1 555 ? -18.081 15.410 30.486 1.00 92.69 555 ARG A CA 1
ATOM 4382 C C . ARG A 1 555 ? -17.680 14.907 29.093 1.00 92.69 555 ARG A C 1
ATOM 4384 O O . ARG A 1 555 ? -16.532 15.066 28.706 1.00 92.69 555 ARG A O 1
ATOM 4391 N N . LEU A 1 556 ? -18.628 14.424 28.287 1.00 89.88 556 LEU A N 1
ATOM 4392 C CA . LEU A 1 556 ? -18.375 14.010 26.898 1.00 89.88 556 LEU A CA 1
ATOM 4393 C C . LEU A 1 556 ? -17.919 15.141 25.957 1.00 89.88 556 LEU A C 1
ATOM 4395 O O . LEU A 1 556 ? -17.369 14.844 24.900 1.00 89.88 556 LEU A O 1
ATOM 4399 N N . ARG A 1 557 ? -18.121 16.425 26.292 1.00 89.50 557 ARG A N 1
ATOM 4400 C CA . ARG A 1 557 ? -17.491 17.521 25.530 1.00 89.50 557 ARG A CA 1
ATOM 4401 C C . ARG A 1 557 ? -15.999 17.625 25.831 1.00 89.50 557 ARG A C 1
ATOM 4403 O O . ARG A 1 557 ? -15.258 17.949 24.912 1.00 89.50 557 ARG A O 1
ATOM 4410 N N . GLY A 1 558 ? -15.566 17.280 27.045 1.00 90.00 558 GLY A N 1
ATOM 4411 C CA . GLY A 1 558 ? -14.147 17.171 27.396 1.00 90.00 558 GLY A CA 1
ATOM 4412 C C . GLY A 1 558 ? -13.414 16.173 26.497 1.00 90.00 558 GLY A C 1
ATOM 4413 O O . GLY A 1 558 ? -12.336 16.476 26.006 1.00 90.00 558 GLY A O 1
ATOM 4414 N N . TYR A 1 559 ? -14.055 15.064 26.103 1.00 88.25 559 TYR A N 1
ATOM 4415 C CA . TYR A 1 559 ? -13.477 14.116 25.134 1.00 88.25 559 TYR A CA 1
ATOM 4416 C C . TYR A 1 559 ? -13.063 14.772 23.798 1.00 88.25 559 TYR A C 1
ATOM 4418 O O . TYR A 1 559 ? -12.173 14.281 23.111 1.00 88.25 559 TYR A O 1
ATOM 4426 N N . ARG A 1 560 ? -13.669 15.912 23.431 1.00 86.19 560 ARG A N 1
ATOM 4427 C CA . ARG A 1 560 ? -13.347 16.641 22.198 1.00 86.19 560 ARG A CA 1
ATOM 4428 C C . ARG A 1 560 ? -12.072 17.495 22.275 1.00 86.19 560 ARG A C 1
ATOM 4430 O O . ARG A 1 560 ? -11.514 17.784 21.220 1.00 86.19 560 ARG A O 1
ATOM 4437 N N . GLY A 1 561 ? -11.659 17.934 23.466 1.00 83.69 561 GLY A N 1
ATOM 4438 C CA . GLY A 1 561 ? -10.576 18.920 23.637 1.00 83.69 561 GLY A CA 1
ATOM 4439 C C . GLY A 1 561 ? -9.600 18.665 24.791 1.00 83.69 561 GLY A C 1
ATOM 4440 O O . GLY A 1 561 ? -8.578 19.329 24.854 1.00 83.69 561 GLY A O 1
ATOM 4441 N N . GLU A 1 562 ? -9.894 17.715 25.679 1.00 87.88 562 GLU A N 1
ATOM 4442 C CA . GLU A 1 562 ? -9.076 17.344 26.847 1.00 87.88 562 GLU A CA 1
ATOM 4443 C C . GLU A 1 562 ? -8.466 15.934 26.704 1.00 87.88 562 GLU A C 1
ATOM 4445 O O . GLU A 1 562 ? -7.527 15.594 27.412 1.00 87.88 562 GLU A O 1
ATOM 4450 N N . CYS A 1 563 ? -9.004 15.086 25.815 1.00 87.88 563 CYS A N 1
ATOM 4451 C CA . CYS A 1 563 ? -8.602 13.676 25.684 1.00 87.88 563 CYS A CA 1
ATOM 4452 C C . CYS A 1 563 ? -7.363 13.450 24.800 1.00 87.88 563 CYS A C 1
ATOM 4454 O O . CYS A 1 563 ? -6.762 12.379 24.854 1.00 87.88 563 CYS A O 1
ATOM 4456 N N . TYR A 1 564 ? -6.996 14.410 23.951 1.00 89.25 564 TYR A N 1
ATOM 4457 C CA . TYR A 1 564 ? -5.918 14.255 22.972 1.00 89.25 564 TYR A CA 1
ATOM 4458 C C . TYR A 1 564 ? -5.064 15.519 22.876 1.00 89.25 564 TYR A C 1
ATOM 4460 O O . TYR A 1 564 ? -5.476 16.593 23.307 1.00 89.25 564 TYR A O 1
ATOM 4468 N N . ALA A 1 565 ? -3.880 15.364 22.282 1.00 84.06 565 ALA A N 1
ATOM 4469 C CA . ALA A 1 565 ? -2.898 16.422 22.073 1.00 84.06 565 ALA A CA 1
ATOM 4470 C C . ALA A 1 565 ? -3.459 17.640 21.321 1.00 84.06 565 ALA A C 1
ATOM 4472 O O . ALA A 1 565 ? -4.341 17.510 20.464 1.00 84.06 565 ALA A O 1
ATOM 4473 N N . GLU A 1 566 ? -2.877 18.813 21.575 1.00 82.44 566 GLU A N 1
ATOM 4474 C CA . GLU A 1 566 ? -3.240 20.052 20.892 1.00 82.44 566 GLU A CA 1
ATOM 4475 C C . GLU A 1 566 ? -3.052 19.911 19.372 1.00 82.44 566 GLU A C 1
ATOM 4477 O O . GLU A 1 566 ? -1.957 19.665 18.872 1.00 82.44 566 GLU A O 1
ATOM 4482 N N . GLY A 1 567 ? -4.148 20.029 18.617 1.00 82.00 567 GLY A N 1
ATOM 4483 C CA . GLY A 1 567 ? -4.184 19.811 17.165 1.00 82.00 567 GLY A CA 1
ATOM 4484 C C . GLY A 1 567 ? -4.899 18.527 16.726 1.00 82.00 567 GLY A C 1
ATOM 4485 O O . GLY A 1 567 ? -5.393 18.477 15.599 1.00 82.00 567 GLY A O 1
ATOM 4486 N N . MET A 1 568 ? -5.078 17.523 17.597 1.00 87.25 568 MET A N 1
ATOM 4487 C CA . MET A 1 568 ? -5.945 16.375 17.286 1.00 87.25 568 MET A CA 1
ATOM 4488 C C . MET A 1 568 ? -7.422 16.781 17.371 1.00 87.25 568 MET A C 1
ATOM 4490 O O . MET A 1 568 ? -8.034 16.826 18.437 1.00 87.25 568 MET A O 1
ATOM 4494 N N . ARG A 1 569 ? -8.025 17.087 16.218 1.00 90.12 569 ARG A N 1
ATOM 4495 C CA . ARG A 1 569 ? -9.415 17.550 16.141 1.00 90.12 569 ARG A CA 1
ATOM 4496 C C . ARG A 1 569 ? -10.399 16.381 16.148 1.00 90.12 569 ARG A C 1
ATOM 4498 O O . ARG A 1 569 ? -10.672 15.779 15.110 1.00 90.12 569 ARG A O 1
ATOM 4505 N N . VAL A 1 570 ? -11.027 16.137 17.293 1.00 91.75 570 VAL A N 1
ATOM 4506 C CA . VAL A 1 570 ? -12.179 15.229 17.386 1.00 91.75 570 VAL A CA 1
ATOM 4507 C C . VAL A 1 570 ? -13.445 15.932 16.881 1.00 91.75 570 VAL A C 1
ATOM 4509 O O . VAL A 1 570 ? -13.759 17.063 17.279 1.00 91.75 570 VAL A O 1
ATOM 4512 N N . LEU A 1 571 ? -14.220 15.262 16.027 1.00 90.25 571 LEU A N 1
ATOM 4513 C CA . LEU A 1 571 ? -15.589 15.660 15.698 1.00 90.25 571 LEU A CA 1
ATOM 4514 C C . LEU A 1 571 ? -16.576 14.672 16.317 1.00 90.25 571 LEU A C 1
ATOM 4516 O O . LEU A 1 571 ? -16.482 13.477 16.073 1.00 90.25 571 LEU A O 1
ATOM 4520 N N . MET A 1 572 ? -17.554 15.167 17.077 1.00 87.75 572 MET A N 1
ATOM 4521 C CA . MET A 1 572 ? -18.715 14.366 17.474 1.00 87.75 572 MET A CA 1
ATOM 4522 C C . MET A 1 572 ? -19.689 14.344 16.289 1.00 87.75 572 MET A C 1
ATOM 4524 O O . MET A 1 572 ? -20.225 15.385 15.906 1.00 87.75 572 MET A O 1
ATOM 4528 N N . ALA A 1 573 ? -19.886 13.182 15.675 1.00 80.56 573 ALA A N 1
ATOM 4529 C CA . ALA A 1 573 ? -20.793 13.019 14.549 1.00 80.56 573 ALA A CA 1
ATOM 4530 C C . ALA A 1 573 ? -22.253 13.017 15.030 1.00 80.56 573 ALA A C 1
ATOM 4532 O O . ALA A 1 573 ? -22.600 12.373 16.019 1.00 80.56 573 ALA A O 1
ATOM 4533 N N . GLY A 1 574 ? -23.118 13.742 14.316 1.00 65.19 574 GLY A N 1
ATOM 4534 C CA . GLY A 1 574 ? -24.560 13.735 14.569 1.00 65.19 574 GLY A CA 1
ATOM 4535 C C . GLY A 1 574 ? -25.011 14.439 15.852 1.00 65.19 574 GLY A C 1
ATOM 4536 O O . GLY A 1 574 ? -26.046 14.049 16.386 1.00 65.19 574 GLY A O 1
ATOM 4537 N N . VAL A 1 575 ? -24.281 15.459 16.341 1.00 55.91 575 VAL A N 1
ATOM 4538 C CA . VAL A 1 575 ? -24.730 16.278 17.487 1.00 55.91 575 VAL A CA 1
ATOM 4539 C C . VAL A 1 575 ? -26.150 16.788 17.219 1.00 55.91 575 VAL A C 1
ATOM 4541 O O . VAL A 1 575 ? -26.344 17.540 16.263 1.00 55.91 575 VAL A O 1
ATOM 4544 N N . PRO A 1 576 ? -27.139 16.425 18.049 1.00 52.91 576 PRO A N 1
ATOM 4545 C CA . PRO A 1 576 ? -28.481 16.925 17.860 1.00 52.91 576 PRO A CA 1
ATOM 4546 C C . PRO A 1 576 ? -28.574 18.385 18.308 1.00 52.91 576 PRO A C 1
ATOM 4548 O O . PRO A 1 576 ? -28.103 18.744 19.397 1.00 52.91 576 PRO A O 1
ATOM 4551 N N . GLY A 1 577 ? -29.168 19.220 17.448 1.00 55.16 577 GLY A N 1
ATOM 4552 C CA . GLY A 1 577 ? -29.373 20.649 17.702 1.00 55.16 577 GLY A CA 1
ATOM 4553 C C . GLY A 1 577 ? -30.367 20.922 18.834 1.00 55.16 577 GLY A C 1
ATOM 4554 O O . GLY A 1 577 ? -30.286 21.962 19.482 1.00 55.16 577 GLY A O 1
ATOM 4555 N N . SER A 1 578 ? -31.247 19.961 19.124 1.00 61.84 578 SER A N 1
ATOM 4556 C CA . SER A 1 578 ? -32.215 20.002 20.220 1.00 61.84 578 SER A CA 1
ATOM 4557 C C . SER A 1 578 ? -31.998 18.847 21.211 1.00 61.84 578 SER A C 1
ATOM 4559 O O . SER A 1 578 ? -31.433 17.811 20.867 1.00 61.84 578 SER A O 1
ATOM 4561 N N . ASP A 1 579 ? -32.480 18.983 22.452 1.00 57.31 579 ASP A N 1
ATOM 4562 C CA . ASP A 1 579 ? -32.565 17.850 23.398 1.00 57.31 579 ASP A CA 1
ATOM 4563 C C . ASP A 1 579 ? -33.683 16.843 23.016 1.00 57.31 579 ASP A C 1
ATOM 4565 O O . ASP A 1 579 ? -33.820 15.817 23.681 1.00 57.31 579 ASP A O 1
ATOM 4569 N N . ALA A 1 580 ? -34.482 17.116 21.972 1.00 54.94 580 ALA A N 1
ATOM 4570 C CA . ALA A 1 580 ? -35.510 16.209 21.453 1.00 54.94 580 ALA A CA 1
ATOM 4571 C C . ALA A 1 580 ? -34.946 15.200 20.433 1.00 54.94 580 ALA A C 1
ATOM 4573 O O . ALA A 1 580 ? -35.401 14.061 20.383 1.00 54.94 580 ALA A O 1
ATOM 4574 N N . ASP A 1 581 ? -33.899 15.571 19.690 1.00 54.75 581 ASP A N 1
ATOM 4575 C CA . ASP A 1 581 ? -33.247 14.733 18.672 1.00 54.75 581 ASP A CA 1
ATOM 4576 C C . ASP A 1 581 ? -32.246 13.718 19.268 1.00 54.75 581 ASP A C 1
ATOM 4578 O O . ASP A 1 581 ? -31.197 13.431 18.685 1.00 54.75 581 ASP A O 1
ATOM 4582 N N . LEU A 1 582 ? -32.534 13.161 20.449 1.00 60.25 582 LEU A N 1
ATOM 4583 C CA . LEU A 1 582 ? -31.750 12.073 21.046 1.00 60.25 582 LEU A CA 1
ATOM 4584 C C . LEU A 1 582 ? -31.893 10.813 20.181 1.00 60.25 582 LEU A C 1
ATOM 4586 O O . LEU A 1 582 ? -32.777 9.986 20.397 1.00 60.25 582 LEU A O 1
ATOM 4590 N N . ARG A 1 583 ? -31.039 10.714 19.155 1.00 58.19 583 ARG A N 1
ATOM 4591 C CA . ARG A 1 583 ? -31.166 9.732 18.077 1.00 58.19 583 ARG A CA 1
ATOM 4592 C C . ARG A 1 583 ? -31.221 8.312 18.628 1.00 58.19 583 ARG A C 1
ATOM 4594 O O . ARG A 1 583 ? -30.293 7.846 19.284 1.00 58.19 583 ARG A O 1
ATOM 4601 N N . SER A 1 584 ? -32.265 7.592 18.235 1.00 67.19 584 SER A N 1
ATOM 4602 C CA . SER A 1 584 ? -32.389 6.147 18.423 1.00 67.19 584 SER A CA 1
ATOM 4603 C C . SER A 1 584 ? -31.439 5.338 17.531 1.00 67.19 584 SER A C 1
ATOM 4605 O O . SER A 1 584 ? -31.485 4.114 17.588 1.00 67.19 584 SER A O 1
ATOM 4607 N N . ALA A 1 585 ? -30.588 5.980 16.717 1.00 81.44 585 ALA A N 1
ATOM 4608 C CA . ALA A 1 585 ? -29.607 5.345 15.838 1.00 81.44 585 ALA A CA 1
ATOM 4609 C C . ALA A 1 585 ? -28.373 6.237 15.580 1.00 81.44 585 ALA A C 1
ATOM 4611 O O . ALA A 1 585 ? -28.511 7.431 15.298 1.00 81.44 585 ALA A O 1
ATOM 4612 N N . VAL A 1 586 ? -27.174 5.646 15.605 1.00 85.94 586 VAL A N 1
ATOM 4613 C CA . VAL A 1 586 ? -25.911 6.245 15.125 1.00 85.94 586 VAL A CA 1
ATOM 4614 C C . VAL A 1 586 ? -25.165 5.264 14.213 1.00 85.94 586 VAL A C 1
ATOM 4616 O O . VAL A 1 586 ? -25.271 4.054 14.399 1.00 85.94 586 VAL A O 1
ATOM 4619 N N . GLU A 1 587 ? -24.413 5.756 13.225 1.00 85.62 587 GLU A N 1
ATOM 4620 C CA . GLU A 1 587 ? -23.584 4.904 12.358 1.00 85.62 587 GLU A CA 1
ATOM 4621 C C . GLU A 1 587 ? -22.164 4.783 12.921 1.00 85.62 587 GLU A C 1
ATOM 4623 O O . GLU A 1 587 ? -21.487 5.785 13.136 1.00 85.62 587 GLU A O 1
ATOM 4628 N N . TYR A 1 588 ? -21.698 3.551 13.117 1.00 87.69 588 TYR A N 1
ATOM 4629 C CA . TYR A 1 588 ? -20.362 3.232 13.602 1.00 87.69 588 TYR A CA 1
ATOM 4630 C C . TYR A 1 588 ? -19.727 2.133 12.747 1.00 87.69 588 TYR A C 1
ATOM 4632 O O . TYR A 1 588 ? -20.227 1.009 12.718 1.00 87.69 588 TYR A O 1
ATOM 4640 N N . CYS A 1 589 ? -18.627 2.435 12.049 1.00 83.62 589 CYS A N 1
ATOM 4641 C CA . CYS A 1 589 ? -17.895 1.474 11.208 1.00 83.62 589 CYS A CA 1
ATOM 4642 C C . CYS A 1 589 ? -18.789 0.675 10.223 1.00 83.62 589 CYS A C 1
ATOM 4644 O O . CYS A 1 589 ? -18.618 -0.535 10.066 1.00 83.62 589 CYS A O 1
ATOM 4646 N N . GLY A 1 590 ? -19.777 1.325 9.590 1.00 83.00 590 GLY A N 1
ATOM 4647 C CA . GLY A 1 590 ? -20.736 0.667 8.685 1.00 83.00 590 GLY A CA 1
ATOM 4648 C C . GLY A 1 590 ? -21.795 -0.200 9.388 1.00 83.00 590 GLY A C 1
ATOM 4649 O O . GLY A 1 590 ? -22.449 -1.030 8.758 1.00 83.00 590 GLY A O 1
ATOM 4650 N N . MET A 1 591 ? -21.979 -0.038 10.699 1.00 82.75 591 MET A N 1
ATOM 4651 C CA . MET A 1 591 ? -23.063 -0.637 11.480 1.00 82.75 591 MET A CA 1
ATOM 4652 C C . MET A 1 591 ? -23.972 0.461 12.027 1.00 82.75 591 MET A C 1
ATOM 4654 O O . MET A 1 591 ? -23.499 1.498 12.478 1.00 82.75 591 MET A O 1
ATOM 4658 N N . GLU A 1 592 ? -25.278 0.224 12.036 1.00 86.50 592 GLU A N 1
ATOM 4659 C CA . GLU A 1 592 ? -26.245 1.083 12.713 1.00 86.50 592 GLU A CA 1
ATOM 4660 C C . GLU A 1 592 ? -26.378 0.601 14.164 1.00 86.50 592 GLU A C 1
ATOM 4662 O O . GLU A 1 592 ? -26.848 -0.507 14.440 1.00 86.50 592 GLU A O 1
ATOM 4667 N N . ILE A 1 593 ? -25.926 1.430 15.100 1.00 83.94 593 ILE A N 1
ATOM 4668 C CA . ILE A 1 593 ? -26.053 1.221 16.539 1.00 83.94 593 ILE A CA 1
ATOM 4669 C C . ILE A 1 593 ? -27.341 1.904 16.978 1.00 83.94 593 ILE A C 1
ATOM 4671 O O . ILE A 1 593 ? -27.400 3.131 17.073 1.00 83.94 593 ILE A O 1
ATOM 4675 N N . ARG A 1 594 ? -28.384 1.113 17.223 1.00 86.25 594 ARG A N 1
ATOM 4676 C CA . ARG A 1 594 ? -29.683 1.612 17.671 1.00 86.25 594 ARG A CA 1
ATOM 4677 C C . ARG A 1 594 ? -29.824 1.581 19.179 1.00 86.25 594 ARG A C 1
ATOM 4679 O O . ARG A 1 594 ? -29.304 0.673 19.816 1.00 86.25 594 ARG A O 1
ATOM 4686 N N . VAL A 1 595 ? -30.588 2.515 19.735 1.00 83.31 595 VAL A N 1
ATOM 4687 C CA . VAL A 1 595 ? -31.062 2.476 21.121 1.00 83.31 595 VAL A CA 1
ATOM 4688 C C . VAL A 1 595 ? -32.584 2.363 21.110 1.00 83.31 595 VAL A C 1
ATOM 4690 O O . VAL A 1 595 ? -33.291 3.334 20.852 1.00 83.31 595 VAL A O 1
ATOM 4693 N N . GLU A 1 596 ? -33.088 1.166 21.398 1.00 81.75 596 GLU A N 1
ATOM 4694 C CA . GLU A 1 596 ? -34.513 0.824 21.393 1.00 81.75 596 GLU A CA 1
ATOM 4695 C C . GLU A 1 596 ? -34.877 0.238 22.765 1.00 81.75 596 GLU A C 1
ATOM 4697 O O . GLU A 1 596 ? -34.208 -0.670 23.258 1.00 81.75 596 GLU A O 1
ATOM 4702 N N . ASN A 1 597 ? -35.914 0.764 23.430 1.00 78.94 597 ASN A N 1
ATOM 4703 C CA . ASN A 1 597 ? -36.381 0.280 24.742 1.00 78.94 597 ASN A CA 1
ATOM 4704 C C . ASN A 1 597 ? -35.261 0.118 25.798 1.00 78.94 597 ASN A C 1
ATOM 4706 O O . ASN A 1 597 ? -35.220 -0.868 26.536 1.00 78.94 597 ASN A O 1
ATOM 4710 N N . LYS A 1 598 ? -34.341 1.096 25.862 1.00 77.12 598 LYS A N 1
ATOM 4711 C CA . LYS A 1 598 ? -33.143 1.111 26.735 1.00 77.12 598 LYS A CA 1
ATOM 4712 C C . LYS A 1 598 ? -32.126 -0.011 26.458 1.00 77.12 598 LYS A C 1
ATOM 4714 O O . LYS A 1 598 ? -31.266 -0.276 27.293 1.00 77.12 598 LYS A O 1
ATOM 4719 N N . ARG A 1 599 ? -32.193 -0.664 25.296 1.00 74.12 599 ARG A N 1
ATOM 4720 C CA . ARG A 1 599 ? -31.203 -1.641 24.824 1.00 74.12 599 ARG A CA 1
ATOM 4721 C C . ARG A 1 599 ? -30.500 -1.111 23.583 1.00 74.12 599 ARG A C 1
ATOM 4723 O O . ARG A 1 599 ? -31.125 -0.513 22.713 1.00 74.12 599 ARG A O 1
ATOM 4730 N N . VAL A 1 600 ? -29.203 -1.363 23.498 1.00 78.38 600 VAL A N 1
ATOM 4731 C CA . VAL A 1 600 ? -28.373 -1.075 22.333 1.00 78.38 600 VAL A CA 1
ATOM 4732 C C . VAL A 1 600 ? -28.421 -2.272 21.383 1.00 78.38 600 VAL A C 1
ATOM 4734 O O . VAL A 1 600 ? -27.981 -3.365 21.737 1.00 78.38 600 VAL A O 1
ATOM 4737 N N . ALA A 1 601 ? -28.943 -2.093 20.175 1.00 79.94 601 ALA A N 1
ATOM 4738 C CA . ALA A 1 601 ? -28.959 -3.117 19.136 1.00 79.94 601 ALA A CA 1
ATOM 4739 C C . ALA A 1 601 ? -27.939 -2.772 18.044 1.00 79.94 601 ALA A C 1
ATOM 4741 O O . ALA A 1 601 ? -27.922 -1.654 17.537 1.00 79.94 601 ALA A O 1
ATOM 4742 N N . ILE A 1 602 ? -27.105 -3.738 17.646 1.00 79.62 602 ILE A N 1
ATOM 4743 C CA . ILE A 1 602 ? -26.261 -3.598 16.453 1.00 79.62 602 ILE A CA 1
ATOM 4744 C C . ILE A 1 602 ? -27.037 -4.156 15.265 1.00 79.62 602 ILE A C 1
ATOM 4746 O O . ILE A 1 602 ? -27.180 -5.375 15.133 1.00 79.62 602 ILE A O 1
ATOM 4750 N N . ARG A 1 603 ? -27.489 -3.282 14.369 1.00 81.50 603 ARG A N 1
ATOM 4751 C CA . ARG A 1 603 ? -27.958 -3.683 13.046 1.00 81.50 603 ARG A CA 1
ATOM 4752 C C . ARG A 1 603 ? -26.807 -3.496 12.069 1.00 81.50 603 ARG A C 1
ATOM 4754 O O . ARG A 1 603 ? -26.335 -2.387 11.845 1.00 81.50 603 ARG A O 1
ATOM 4761 N N . GLN A 1 604 ? -26.336 -4.584 11.467 1.00 74.19 604 GLN A N 1
ATOM 4762 C CA . GLN A 1 604 ? -25.397 -4.461 10.356 1.00 74.19 604 GLN A CA 1
ATOM 4763 C C . GLN A 1 604 ? -26.124 -3.739 9.216 1.00 74.19 604 GLN A C 1
ATOM 4765 O O . GLN A 1 604 ? -27.127 -4.255 8.710 1.00 74.19 604 GLN A O 1
ATOM 4770 N N . LEU A 1 605 ? -25.651 -2.549 8.829 1.00 60.25 605 LEU A N 1
ATOM 4771 C CA . LEU A 1 605 ? -26.180 -1.890 7.643 1.00 60.25 605 LEU A CA 1
ATOM 4772 C C . LEU A 1 605 ? -25.825 -2.786 6.464 1.00 60.25 605 LEU A C 1
ATOM 4774 O O . LEU A 1 605 ? -24.653 -3.033 6.178 1.00 60.25 605 LEU A O 1
ATOM 4778 N N . MET A 1 606 ? -26.840 -3.273 5.756 1.00 43.31 606 MET A N 1
ATOM 4779 C CA . MET A 1 606 ? -26.625 -3.837 4.431 1.00 43.31 606 MET A CA 1
ATOM 4780 C C . MET A 1 606 ? -26.391 -2.685 3.449 1.00 43.31 606 MET A C 1
ATOM 4782 O O . MET A 1 606 ? -27.218 -2.437 2.576 1.00 43.31 606 MET A O 1
ATOM 4786 N N . GLN A 1 607 ? -25.253 -1.993 3.589 1.00 46.88 607 GLN A N 1
ATOM 4787 C CA . GLN A 1 607 ? -24.690 -1.124 2.556 1.00 46.88 607 GLN A CA 1
ATOM 4788 C C . GLN A 1 607 ? -24.318 -1.997 1.348 1.00 46.88 607 GLN A C 1
ATOM 4790 O O . GLN A 1 607 ? -23.174 -2.391 1.174 1.00 46.88 607 GLN A O 1
ATOM 4795 N N . THR A 1 608 ? -25.312 -2.362 0.538 1.00 40.84 608 THR A N 1
ATOM 4796 C CA . THR A 1 608 ? -25.184 -2.686 -0.896 1.00 40.84 608 THR A CA 1
ATOM 4797 C C . THR A 1 608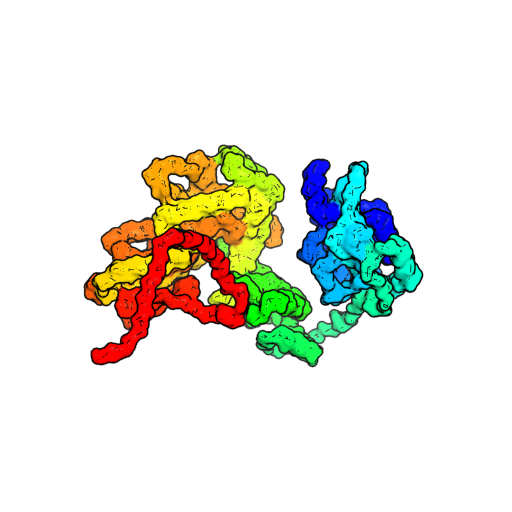 ? -24.222 -3.835 -1.291 1.00 40.84 608 THR A C 1
ATOM 4799 O O . THR A 1 608 ? -24.019 -4.091 -2.476 1.00 40.84 608 THR A O 1
ATOM 4802 N N . VAL A 1 609 ? -23.696 -4.628 -0.345 1.00 39.12 609 VAL A N 1
ATOM 4803 C CA . VAL A 1 609 ? -22.831 -5.795 -0.645 1.00 39.12 609 VAL A CA 1
ATOM 4804 C C . VAL A 1 609 ? -23.623 -6.988 -1.208 1.00 39.12 609 VAL A C 1
ATOM 4806 O O . VAL A 1 609 ? -23.068 -7.796 -1.951 1.00 39.12 609 VAL A O 1
ATOM 4809 N N . ARG A 1 610 ? -24.940 -7.093 -0.953 1.00 34.78 610 ARG A N 1
ATOM 4810 C CA . ARG A 1 610 ? -25.774 -8.178 -1.524 1.00 34.78 610 ARG A CA 1
ATOM 4811 C C . ARG A 1 610 ? -25.846 -8.165 -3.057 1.00 34.78 610 ARG A C 1
ATOM 4813 O O . ARG A 1 610 ? -26.053 -9.220 -3.641 1.00 34.78 610 ARG A O 1
ATOM 4820 N N . SER A 1 611 ? -25.615 -7.023 -3.703 1.00 36.47 611 SER A N 1
ATOM 4821 C CA . SER A 1 611 ? -25.496 -6.910 -5.166 1.00 36.47 611 SER A CA 1
ATOM 4822 C C . S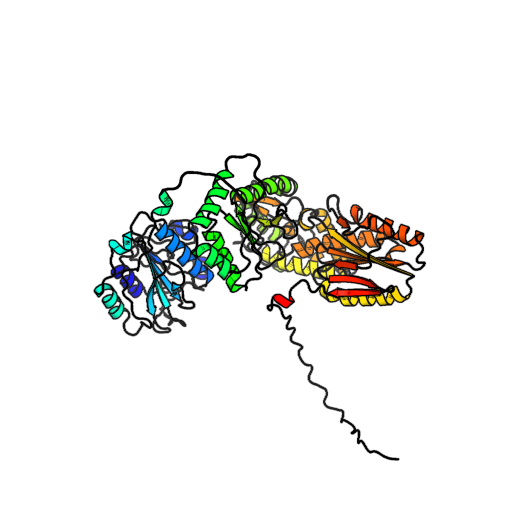ER A 1 611 ? -24.081 -7.164 -5.711 1.00 36.47 611 SER A C 1
ATOM 4824 O O . SER A 1 611 ? -23.902 -7.149 -6.923 1.00 36.47 611 SER A O 1
ATOM 4826 N N . ALA A 1 612 ? -23.077 -7.385 -4.851 1.00 37.88 612 ALA A N 1
ATOM 4827 C CA . ALA A 1 612 ? -21.664 -7.440 -5.246 1.00 37.88 612 ALA A CA 1
ATOM 4828 C C . ALA A 1 612 ? -21.040 -8.851 -5.258 1.00 37.88 612 ALA A C 1
ATOM 4830 O O . ALA A 1 612 ? -19.928 -8.999 -5.747 1.00 37.88 612 ALA A O 1
ATOM 4831 N N . GLY A 1 613 ? -21.709 -9.882 -4.722 1.00 34.25 613 GLY A N 1
ATOM 4832 C CA . GLY A 1 613 ? -21.408 -11.311 -4.957 1.00 34.25 613 GLY A CA 1
ATOM 4833 C C . GLY A 1 613 ? -20.026 -11.881 -4.566 1.00 34.25 613 GLY A C 1
ATOM 4834 O O . GLY A 1 613 ? -19.826 -13.080 -4.724 1.00 34.25 613 GLY A O 1
ATOM 4835 N N . VAL A 1 614 ? -19.075 -11.076 -4.075 1.00 39.75 614 VAL A N 1
ATOM 4836 C CA . VAL A 1 614 ? -17.634 -11.430 -4.079 1.00 39.75 614 VAL A CA 1
ATOM 4837 C C . VAL A 1 614 ? -17.011 -11.676 -2.691 1.00 39.75 614 VAL A C 1
ATOM 4839 O O . VAL A 1 614 ? -15.901 -12.191 -2.615 1.00 39.75 614 VAL A O 1
ATOM 4842 N N . TRP A 1 615 ? -17.715 -11.419 -1.579 1.00 30.81 615 TRP A N 1
ATOM 4843 C CA . TRP A 1 615 ? -17.165 -11.644 -0.228 1.00 30.81 615 TRP A CA 1
ATOM 4844 C C . TRP A 1 615 ? -18.083 -12.470 0.682 1.00 30.81 615 TRP A C 1
ATOM 4846 O O . TRP A 1 615 ? -18.851 -11.935 1.480 1.00 30.81 615 TRP A O 1
ATOM 4856 N N . GLN A 1 616 ? -17.938 -13.798 0.622 1.00 27.39 616 GLN A N 1
ATOM 4857 C CA . GLN A 1 616 ? -18.243 -14.663 1.765 1.00 27.39 616 GLN A CA 1
ATOM 4858 C C . GLN A 1 616 ? -16.996 -14.778 2.647 1.00 27.39 616 GLN A C 1
ATOM 4860 O O . GLN A 1 616 ? -15.978 -15.317 2.213 1.00 27.39 616 GLN A O 1
ATOM 4865 N N . TRP A 1 617 ? -17.095 -14.364 3.912 1.00 28.25 617 TRP A N 1
ATOM 4866 C CA . TRP A 1 617 ? -16.165 -14.823 4.945 1.00 28.25 617 TRP A CA 1
ATOM 4867 C C . TRP A 1 617 ? -16.423 -16.312 5.212 1.00 28.25 617 TRP A C 1
ATOM 4869 O O . TRP A 1 617 ? -17.209 -16.672 6.086 1.00 28.25 617 TRP A O 1
ATOM 4879 N N . LYS A 1 618 ? -15.765 -17.192 4.450 1.00 27.20 618 LYS A N 1
ATOM 4880 C CA . LYS A 1 618 ? -15.651 -18.609 4.808 1.00 27.20 618 LYS A CA 1
ATOM 4881 C C . LYS A 1 618 ? -14.607 -18.759 5.912 1.00 27.20 618 LYS A C 1
ATOM 4883 O O . LYS A 1 618 ? -13.453 -19.076 5.640 1.00 27.20 618 LYS A O 1
ATOM 4888 N N . THR A 1 619 ? -15.017 -18.563 7.163 1.00 27.38 619 THR A N 1
ATOM 4889 C CA . THR A 1 619 ? -14.327 -19.208 8.284 1.00 27.38 619 THR A CA 1
ATOM 4890 C C . THR A 1 619 ? -14.538 -20.718 8.162 1.00 27.38 619 THR A C 1
ATOM 4892 O O . THR A 1 619 ? -15.690 -21.159 8.179 1.00 27.38 619 THR A O 1
ATOM 4895 N N . PRO A 1 620 ? -13.481 -21.539 8.040 1.00 28.00 620 PRO A N 1
ATOM 4896 C CA . PRO A 1 620 ? -13.635 -22.975 8.181 1.00 28.00 620 PRO A CA 1
ATOM 4897 C C . PRO A 1 620 ? -13.916 -23.273 9.657 1.00 28.00 620 PRO A C 1
ATOM 4899 O O . PRO A 1 620 ? -13.015 -23.235 10.492 1.00 28.00 620 PRO A O 1
ATOM 4902 N N . CYS A 1 621 ? -15.173 -23.577 9.987 1.00 24.64 621 CYS A N 1
ATOM 4903 C CA . CYS A 1 621 ? -15.472 -24.292 11.222 1.00 24.64 621 CYS A CA 1
ATOM 4904 C C . CYS A 1 621 ? -14.800 -25.664 11.136 1.00 24.64 621 CYS A C 1
ATOM 4906 O O . CYS A 1 621 ? -15.313 -26.575 10.486 1.00 24.64 621 CYS A O 1
ATOM 4908 N N . VAL A 1 622 ? -13.645 -25.803 11.787 1.00 27.45 622 VAL A N 1
ATOM 4909 C CA . VAL A 1 622 ? -13.061 -27.113 12.063 1.00 27.45 622 VAL A CA 1
ATOM 4910 C C . VAL A 1 622 ? -14.022 -27.826 13.007 1.00 27.45 622 VAL A C 1
ATOM 4912 O O . VAL A 1 622 ? -14.164 -27.458 14.171 1.00 27.45 622 VAL A O 1
ATOM 4915 N N . LEU A 1 623 ? -14.730 -28.813 12.463 1.00 26.78 623 LEU A N 1
ATOM 4916 C CA . LEU A 1 623 ? -15.599 -29.706 13.214 1.00 26.78 623 LEU A CA 1
ATOM 4917 C C . LEU A 1 623 ? -14.781 -30.420 14.294 1.00 26.78 623 LEU A C 1
ATOM 4919 O O . LEU A 1 623 ? -13.963 -31.287 13.983 1.00 26.78 623 LEU A O 1
ATOM 4923 N N . PHE A 1 624 ? -15.063 -30.118 15.562 1.00 26.84 624 PHE A N 1
ATOM 4924 C CA . PHE A 1 624 ? -14.818 -31.086 16.625 1.00 26.84 624 PHE A CA 1
ATOM 4925 C C . PHE A 1 624 ? -15.646 -32.332 16.304 1.00 26.84 624 PHE A C 1
ATOM 4927 O O . PHE A 1 624 ? -16.877 -32.266 16.246 1.00 26.84 624 PHE A O 1
ATOM 4934 N N . ARG A 1 625 ? -14.979 -33.465 16.060 1.00 28.16 625 ARG A N 1
ATOM 4935 C CA . ARG A 1 625 ? -15.677 -34.748 15.956 1.00 28.16 625 ARG A CA 1
ATOM 4936 C C . ARG A 1 625 ? -16.304 -35.082 17.305 1.00 28.16 625 ARG A C 1
ATOM 4938 O O . ARG A 1 625 ? -15.692 -34.914 18.355 1.00 28.16 625 ARG A O 1
ATOM 4945 N N . SER A 1 626 ? -17.547 -35.532 17.231 1.00 31.25 626 SER A N 1
ATOM 4946 C CA . SER A 1 626 ? -18.415 -35.849 18.356 1.00 31.25 626 SER A CA 1
ATOM 4947 C C . SER A 1 626 ? -17.849 -36.935 19.267 1.00 31.25 626 SER A C 1
ATOM 4949 O O . SER A 1 626 ? -17.411 -37.983 18.791 1.00 31.25 626 SER A O 1
ATOM 4951 N N . CYS A 1 627 ? -18.009 -36.727 20.573 1.00 27.17 627 CYS A N 1
ATOM 4952 C CA . CYS A 1 627 ? -18.041 -37.804 21.553 1.00 27.17 627 CYS A CA 1
ATOM 4953 C C . CYS A 1 627 ? -19.106 -38.842 21.148 1.00 27.17 627 CYS A C 1
ATOM 4955 O O . CYS A 1 627 ? -20.266 -38.490 20.919 1.00 27.17 627 CYS A O 1
ATOM 4957 N N . THR A 1 628 ? -18.721 -40.111 21.036 1.00 34.44 628 THR A N 1
ATOM 4958 C CA . THR A 1 628 ? -19.640 -41.231 20.799 1.00 34.44 628 THR A CA 1
ATOM 4959 C C . THR A 1 628 ? -20.168 -41.748 22.132 1.00 34.44 628 THR A C 1
ATOM 4961 O O . THR A 1 628 ? -19.443 -42.444 22.838 1.00 34.44 628 THR A O 1
ATOM 4964 N N . GLY A 1 629 ? -21.421 -41.439 22.482 1.00 36.47 629 GLY A N 1
ATOM 4965 C CA . GLY A 1 629 ? -21.984 -41.953 23.735 1.00 36.47 629 GLY A CA 1
ATOM 4966 C C . GLY A 1 629 ? -23.297 -41.336 24.210 1.00 36.47 629 GLY A C 1
ATOM 4967 O O . GLY A 1 629 ? -23.338 -40.833 25.324 1.00 36.47 629 GLY A O 1
ATOM 4968 N N . CYS A 1 630 ? -24.366 -41.394 23.408 1.00 28.33 630 CYS A N 1
ATOM 4969 C CA . CYS A 1 630 ? -25.753 -41.433 23.905 1.00 28.33 630 CYS A CA 1
ATOM 4970 C C . CYS A 1 630 ? -26.712 -41.880 22.789 1.00 28.33 630 CYS A C 1
ATOM 4972 O O . CYS A 1 630 ? -26.668 -41.350 21.679 1.00 28.33 630 CYS A O 1
ATOM 4974 N N . GLN A 1 631 ? -27.568 -42.863 23.076 1.00 33.56 631 GLN A N 1
ATOM 4975 C CA . GLN A 1 631 ? -28.579 -43.366 22.137 1.00 33.56 631 GLN A CA 1
ATOM 4976 C C . GLN A 1 631 ? -29.815 -42.445 22.088 1.00 33.56 631 GLN A C 1
ATOM 4978 O O . GLN A 1 631 ? -30.163 -41.843 23.106 1.00 33.56 631 GLN A O 1
ATOM 4983 N N . PRO A 1 632 ? -30.541 -42.369 20.956 1.00 35.41 632 PRO A N 1
ATOM 4984 C CA . PRO A 1 632 ? -31.820 -41.671 20.890 1.00 35.41 632 PRO A CA 1
ATOM 4985 C C . PRO A 1 632 ? -32.968 -42.562 21.394 1.00 35.41 632 PRO A C 1
ATOM 4987 O O . PRO A 1 632 ? -33.307 -43.575 20.779 1.00 35.41 632 PRO A O 1
ATOM 4990 N N . ALA A 1 633 ? -33.622 -42.153 22.483 1.00 31.81 633 ALA A N 1
ATOM 4991 C CA . ALA A 1 633 ? -34.876 -42.766 22.913 1.00 31.81 633 ALA A CA 1
ATOM 4992 C C . ALA A 1 633 ? -36.011 -42.433 21.923 1.00 31.81 633 ALA A C 1
ATOM 4994 O O . ALA A 1 633 ? -36.228 -41.279 21.549 1.00 31.81 633 ALA A O 1
ATOM 4995 N N . ARG A 1 634 ? -36.739 -43.467 21.491 1.00 32.91 634 ARG A N 1
ATOM 4996 C CA . ARG A 1 634 ? -37.841 -43.378 20.520 1.00 32.91 634 ARG A CA 1
ATOM 4997 C C . ARG A 1 634 ? -39.024 -42.587 21.093 1.00 32.91 634 ARG A C 1
ATOM 4999 O O . ARG A 1 634 ? -39.469 -42.882 22.198 1.00 32.91 634 ARG A O 1
ATOM 5006 N N . ARG A 1 635 ? -39.637 -41.703 20.296 1.00 33.56 635 ARG A N 1
ATOM 5007 C CA . ARG A 1 635 ? -41.054 -41.335 20.476 1.00 33.56 635 ARG A CA 1
ATOM 5008 C C . ARG A 1 635 ? -41.910 -42.143 19.507 1.00 33.56 635 ARG A C 1
ATOM 5010 O O . ARG A 1 635 ? -41.861 -41.924 18.301 1.00 33.56 635 ARG A O 1
ATOM 5017 N N . VAL A 1 636 ? -42.678 -43.077 20.056 1.00 34.81 636 VAL A N 1
ATOM 5018 C CA . VAL A 1 636 ? -43.762 -43.769 19.352 1.00 34.81 636 VAL A CA 1
ATOM 5019 C C . VAL A 1 636 ? -45.010 -42.895 19.443 1.00 34.81 636 VAL A C 1
ATOM 5021 O O . VAL A 1 636 ? -45.370 -42.454 20.531 1.00 34.81 636 VAL A O 1
ATOM 5024 N N . ALA A 1 637 ? -45.669 -42.656 18.313 1.00 36.59 637 ALA A N 1
ATOM 5025 C CA . ALA A 1 637 ? -47.021 -42.113 18.294 1.00 36.59 637 ALA A CA 1
ATOM 5026 C C . ALA A 1 637 ? -48.035 -43.261 18.407 1.00 36.59 637 ALA A C 1
ATOM 5028 O O . ALA A 1 637 ? -47.916 -44.246 17.676 1.00 36.59 637 ALA A O 1
ATOM 5029 N N . ARG A 1 638 ? -49.051 -43.117 19.264 1.00 37.84 638 ARG A N 1
ATOM 5030 C CA . ARG A 1 638 ? -50.325 -43.845 19.163 1.00 37.84 638 ARG A CA 1
ATOM 5031 C C . ARG A 1 638 ? -51.487 -42.940 19.571 1.00 37.84 638 ARG A C 1
ATOM 5033 O O . ARG A 1 638 ? -51.329 -42.072 20.423 1.00 37.84 638 ARG A O 1
ATOM 5040 N N . GLN A 1 639 ? -52.607 -43.132 18.882 1.00 39.09 639 GLN A N 1
ATOM 5041 C CA . GLN A 1 639 ? -53.890 -42.459 19.087 1.00 39.09 639 GLN A CA 1
ATOM 5042 C C . GLN A 1 639 ? -54.752 -43.222 20.104 1.00 39.09 639 GLN A C 1
ATOM 5044 O O . GLN A 1 639 ? -54.499 -44.405 20.323 1.00 39.09 639 GLN A O 1
ATOM 5049 N N . GLN A 1 640 ? -55.821 -42.554 20.564 1.00 37.34 640 GLN A N 1
ATOM 5050 C CA . GLN A 1 640 ? -56.956 -43.084 21.342 1.00 37.34 640 GLN A CA 1
ATOM 5051 C C . GLN A 1 640 ? -56.575 -43.545 22.772 1.00 37.34 640 GLN A C 1
ATOM 5053 O O . GLN A 1 640 ? -55.525 -44.142 22.983 1.00 37.34 640 GLN A O 1
ATOM 5058 N N . HIS A 1 641 ? -57.356 -43.248 23.813 1.00 36.44 641 HIS A N 1
ATOM 5059 C CA . HIS A 1 641 ? -58.758 -42.812 23.857 1.00 36.44 641 HIS A CA 1
ATOM 5060 C C . HIS A 1 641 ? -58.978 -41.594 24.770 1.00 36.44 641 HIS A C 1
ATOM 5062 O O . HIS A 1 641 ? -58.106 -41.356 25.634 1.00 36.44 641 HIS A O 1
#

Organism: NCBI:txid36881

Foldseek 3Di:
DVVVCVVCFPFDFAFPLVLVVLVCVLLVAQEELDDAPLRDRPSHPAYEHQDPVRVVVVHHYNSQVDQQLGRYEYEFGADPVGLVSVVVRQQVSQLPHPAWGKYKYKYFPPDDPPVPPQKAFQFKFAFQLGWTFGSCVSVVPDTPTGTHRGIITTIMGTAPNNCVVNPNDPVSQVSSCVVCPPGTPGRGDDDSPNHDDHDPVVPDDDDDDADDDDDDPDPVVRVVVVVVDVPVLVHVVRHVVVQVPDPDDDDDKDKQDCLDAQVVLVVSVVVVCVSDPQWDKADAPPDPRIIITHHPVVQVVLLVVVCVVCVVFKDFDPDDQLVVLVVLVVLCVVLVCVVVWAFDNQFGFAEKGWHFYDPDPRSSDTDIAGAPCRHRCQRVLLRLQVVLQLLLVQLDPFQHLCQVVCVVVVLVVVQVVLPLFPDKAKWKKFWPPLQRAAAQVLLLVLSVVSNCSSQVNPCDPCNVRGPSSNSCSQQQRWHQYPVRTIMGTRGGGHHNGNNRLSSSSSSLSSLVVVLCVVCPVLNVQWDWHDNRRMIMIMGTHNPNDPVRVVVVVVSVVCCQPVSHDDPGGMDTPPPDPDPVPRDQWDDTPQWTFGQDPSGTDTHRPPPPCVSVPDDDPPDPPPDPDDDPDDDDDDDDDDDDD

Sequence (641 aa):
MLFWVSRITRNYWIPPYSDQDVLRSVLNLTDEMLGTPFNMNVNAAAFFTPYPEDRVFGTGVDTYAHWWFTMGLANPIYTVARILQTLVHAVTSAKMARVPTRIAVICPAWQDWTRQEGVFRLMQLARHRFKFLAPQSALGYLDKSTGARFDVDVLLIQNTKAARKFLVTKAHLDKLRSNFKGRISVDPMYSENWHIQYDEACRRTRLRTPGVVEMPKKLSALKDALKGTAALQWKMKTKLAGWRKQRNVPNVHVTVDARVGVADAAEYCRVLERACAGTARLYLDRNVGVGALVCQQRYFDLLVNEREHSAALFEEVEVSPAVLIRDLEVKFNRAMLGTVAKFVKSGVFGTAYALLKDKDDELSKYKPVQPNNQAPLTPLQIVAGRAIEFVVSKAGNSMTLGGTQRLKHAVAEFNAKAKQARGVYAFTFDMKDQCSNLEHRLTERAIRVMTAVAFEGETSLLATVPGLEGGAMVHEGCAKSDCGKLVRQTRGVGMGGRDSPGAASCGCAFGEREFMQSLGADRQFIHFWRQADDTLALVWTLTGMRREWRRLRRRLRGYRGECYAEGMRVLMAGVPGSDADLRSAVEYCGMEIRVENKRVAIRQLMQTVRSAGVWQWKTPCVLFRSCTGCQPARRVARQQH

Radius of gyration: 31.81 Å; chains: 1; bounding box: 89×75×86 Å

pLDDT: mean 76.16, std 20.13, range [24.64, 98.25]

Secondary structure (DSSP, 8-state):
-HHHHHHHTTT-PBPPHHHHHHHHHHHT--EETT--TTT--TT-SEEEES-GGGGGGTPEE-TTTS---SEEEE---SSHHHHHHHHHHHHHHHHH-SS--EEEEEEE-SS-GGGSTT-EEEEEE-TTTSEEBPTTGGGT-----EE-SS-EEEEEEEBHHHHHHT---HHHHHHHHHHTTTTEEE-----TT-SB---GGGG-------------SSHHHHHHHHHT-HHHHHHHHHHHHHGGG-S------EEE---S-HHHHHHHHHHHHHHSTTEEEEEBTT-TT-EEEEEHHHHHHHHHHHHHHHTTTEEEE-S-HHHHHHHHHHHHHHTTGGGT----TT--PPBPEEEEPSS-TT---EEEE---SSSTTHHHHHHHHHHHHHHHHHH-TTSSTTHHHHHHHHHHHHHHHHTT-SEEEEEEEEEETHHHH--HHHHHHHHHHHHHHHTTTS--TTTSSTTTTT-HHHH--EEE-TTS-EEEESSS--TT-SSHHHHHHHHHHHHHHHHHHHTGGGGGGEEEEEETTEEEEEEEESS--HHHHHHHHHHHHHTTTTSS-TT-EEEEET--SSSS---SEEEETTEEEEEETTEEEEEEP--SGGGT-----------PPPP---PPPP-------